Protein AF-0000000086493390 (afdb_homodimer)

Structure (mmCIF, N/CA/C/O backbone):
data_AF-0000000086493390-model_v1
#
loop_
_entity.id
_entity.type
_entity.pdbx_description
1 polymer 'N-acetyl-D-glucosamine kinase'
#
loop_
_atom_site.group_PDB
_atom_site.id
_atom_site.type_symbol
_atom_site.label_atom_id
_atom_site.label_alt_id
_atom_site.label_comp_id
_atom_site.label_asym_id
_atom_site.label_entity_id
_atom_site.label_seq_id
_atom_site.pdbx_PDB_ins_code
_atom_site.Cartn_x
_atom_site.Cartn_y
_atom_site.Cartn_z
_atom_site.occupancy
_atom_site.B_iso_or_equiv
_atom_site.auth_seq_id
_atom_site.auth_comp_id
_atom_site.auth_asym_id
_atom_site.auth_atom_id
_atom_site.pdbx_PDB_model_num
ATOM 1 N N . MET A 1 1 ? 7.367 -43.031 -35.406 1 41.72 1 MET A N 1
ATOM 2 C CA . MET A 1 1 ? 6.246 -42.188 -35.844 1 41.72 1 MET A CA 1
ATOM 3 C C . MET A 1 1 ? 6.574 -40.719 -35.656 1 41.72 1 MET A C 1
ATOM 5 O O . MET A 1 1 ? 7.285 -40.312 -34.75 1 41.72 1 MET A O 1
ATOM 9 N N . ALA A 1 2 ? 6.52 -39.906 -36.625 1 60.12 2 ALA A N 1
ATOM 10 C CA . ALA A 1 2 ? 7.023 -38.531 -36.719 1 60.12 2 ALA A CA 1
ATOM 11 C C . ALA A 1 2 ? 6.414 -37.625 -35.656 1 60.12 2 ALA A C 1
ATOM 13 O O . ALA A 1 2 ? 5.203 -37.688 -35.406 1 60.12 2 ALA A O 1
ATOM 14 N N . GLY A 1 3 ? 7.051 -37.188 -34.594 1 77.75 3 GLY A N 1
ATOM 15 C CA . GLY A 1 3 ? 6.531 -36.531 -33.406 1 77.75 3 GLY A CA 1
ATOM 16 C C . GLY A 1 3 ? 5.727 -35.281 -33.688 1 77.75 3 GLY A C 1
ATOM 17 O O . GLY A 1 3 ? 5.809 -34.75 -34.812 1 77.75 3 GLY A O 1
ATOM 18 N N . VAL A 1 4 ? 4.57 -35.156 -33.062 1 90.38 4 VAL A N 1
ATOM 19 C CA . VAL A 1 4 ? 3.734 -33.969 -33.219 1 90.38 4 VAL A CA 1
ATOM 20 C C . VAL A 1 4 ? 4.305 -32.812 -32.406 1 90.38 4 VAL A C 1
ATOM 22 O O . VAL A 1 4 ? 4.969 -33.031 -31.406 1 90.38 4 VAL A O 1
ATOM 25 N N . LEU A 1 5 ? 4.082 -31.594 -32.938 1 95.31 5 LEU A N 1
ATOM 26 C CA . LEU A 1 5 ? 4.551 -30.391 -32.25 1 95.31 5 LEU A CA 1
ATOM 27 C C . LEU A 1 5 ? 3.461 -29.828 -31.328 1 95.31 5 LEU A C 1
ATOM 29 O O . LEU A 1 5 ? 2.303 -29.719 -31.734 1 95.31 5 LEU A O 1
ATOM 33 N N . VAL A 1 6 ? 3.871 -29.594 -30.125 1 96.06 6 VAL A N 1
ATOM 34 C CA . VAL A 1 6 ? 2.98 -28.984 -29.141 1 96.06 6 VAL A CA 1
ATOM 35 C C . VAL A 1 6 ? 3.609 -27.703 -28.609 1 96.06 6 VAL A C 1
ATOM 37 O O . VAL A 1 6 ? 4.828 -27.641 -28.422 1 96.06 6 VAL A O 1
ATOM 40 N N . GLY A 1 7 ? 2.766 -26.688 -28.391 1 96.94 7 GLY A N 1
ATOM 41 C CA . GLY A 1 7 ? 3.281 -25.406 -27.938 1 96.94 7 GLY A CA 1
ATOM 42 C C . GLY A 1 7 ? 2.697 -24.969 -26.609 1 96.94 7 GLY A C 1
ATOM 43 O O . GLY A 1 7 ? 1.601 -25.391 -26.234 1 96.94 7 GLY A O 1
ATOM 44 N N . GLY A 1 8 ? 3.424 -24.172 -25.875 1 97.62 8 GLY A N 1
ATOM 45 C CA . GLY A 1 8 ? 2.996 -23.5 -24.656 1 97.62 8 GLY A CA 1
ATOM 46 C C . GLY A 1 8 ? 3.465 -22.062 -24.578 1 97.62 8 GLY A C 1
ATOM 47 O O . GLY A 1 8 ? 4.586 -21.734 -24.969 1 97.62 8 GLY A O 1
ATOM 48 N N . VAL A 1 9 ? 2.566 -21.203 -24.047 1 97.06 9 VAL A N 1
ATOM 49 C CA . VAL A 1 9 ? 2.889 -19.797 -23.891 1 97.06 9 VAL A CA 1
ATOM 50 C C . VAL A 1 9 ? 2.656 -19.375 -22.438 1 97.06 9 VAL A C 1
ATOM 52 O O . VAL A 1 9 ? 1.576 -19.594 -21.891 1 97.06 9 VAL A O 1
ATOM 55 N N . GLU A 1 10 ? 3.639 -18.859 -21.828 1 94.19 10 GLU A N 1
ATOM 56 C CA . GLU A 1 10 ? 3.484 -18.094 -20.594 1 94.19 10 GLU A CA 1
ATOM 57 C C . GLU A 1 10 ? 3.545 -16.594 -20.859 1 94.19 10 GLU A C 1
ATOM 59 O O . GLU A 1 10 ? 4.602 -16.062 -21.203 1 94.19 10 GLU A O 1
ATOM 64 N N . GLY A 1 11 ? 2.424 -15.953 -20.703 1 87.88 11 GLY A N 1
ATOM 65 C CA . GLY A 1 11 ? 2.324 -14.531 -20.984 1 87.88 11 GLY A CA 1
ATOM 66 C C . GLY A 1 11 ? 2.02 -13.695 -19.75 1 87.88 11 GLY A C 1
ATOM 67 O O . GLY A 1 11 ? 0.875 -13.641 -19.297 1 87.88 11 GLY A O 1
ATOM 68 N N . GLY A 1 12 ? 3.033 -13.086 -19.281 1 76.81 12 GLY A N 1
ATOM 69 C CA . GLY A 1 12 ? 2.859 -12.172 -18.156 1 76.81 12 GLY A CA 1
ATOM 70 C C . GLY A 1 12 ? 2.703 -10.727 -18.578 1 76.81 12 GLY A C 1
ATOM 71 O O . GLY A 1 12 ? 2.393 -10.445 -19.75 1 76.81 12 GLY A O 1
ATOM 72 N N . ALA A 1 13 ? 2.805 -9.758 -17.594 1 65.81 13 ALA A N 1
ATOM 73 C CA . ALA A 1 13 ? 2.668 -8.328 -17.859 1 65.81 13 ALA A CA 1
ATOM 74 C C . ALA A 1 13 ? 3.934 -7.77 -18.5 1 65.81 13 ALA A C 1
ATOM 76 O O . ALA A 1 13 ? 3.877 -6.789 -19.25 1 65.81 13 ALA A O 1
ATOM 77 N N . MET A 1 14 ? 4.992 -8.5 -18.281 1 69.31 14 MET A N 1
ATOM 78 C CA . MET A 1 14 ? 6.258 -7.902 -18.688 1 69.31 14 MET A CA 1
ATOM 79 C C . MET A 1 14 ? 6.953 -8.766 -19.75 1 69.31 14 MET A C 1
ATOM 81 O O . MET A 1 14 ? 7.812 -8.281 -20.484 1 69.31 14 MET A O 1
ATOM 85 N N . HIS A 1 15 ? 6.586 -10 -19.75 1 80.44 15 HIS A N 1
ATOM 86 C CA . HIS A 1 15 ? 7.27 -10.875 -20.703 1 80.44 15 HIS A CA 1
ATOM 87 C C . HIS A 1 15 ? 6.34 -11.961 -21.219 1 80.44 15 HIS A C 1
ATOM 89 O O . HIS A 1 15 ? 5.316 -12.258 -20.594 1 80.44 15 HIS A O 1
ATOM 95 N N . VAL A 1 16 ? 6.754 -12.484 -22.391 1 90.12 16 VAL A N 1
ATOM 96 C CA . VAL A 1 16 ? 6.117 -13.648 -22.984 1 90.12 16 VAL A CA 1
ATOM 97 C C . VAL A 1 16 ? 7.168 -14.719 -23.281 1 90.12 16 VAL A C 1
ATOM 99 O O . VAL A 1 16 ? 8.25 -14.414 -2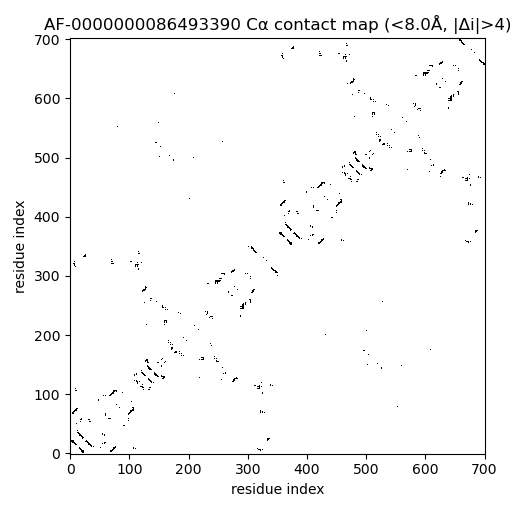3.781 1 90.12 16 VAL A O 1
ATOM 102 N N . GLU A 1 17 ? 6.898 -15.875 -22.797 1 94.25 17 GLU A N 1
ATOM 103 C CA . GLU A 1 17 ? 7.75 -17.031 -23.094 1 94.25 17 GLU A CA 1
ATOM 104 C C . GLU A 1 17 ? 6.988 -18.109 -23.859 1 94.25 17 GLU A C 1
ATOM 106 O O . GLU A 1 17 ? 5.871 -18.469 -23.484 1 94.25 17 GLU A O 1
ATOM 111 N N . VAL A 1 18 ? 7.609 -18.531 -24.969 1 96.56 18 VAL A N 1
ATOM 112 C CA . VAL A 1 18 ? 7.008 -19.578 -25.797 1 96.56 18 VAL A CA 1
ATOM 113 C C . VAL A 1 18 ? 7.93 -20.797 -25.844 1 96.56 18 VAL A C 1
ATOM 115 O O . VAL A 1 18 ? 9.148 -20.641 -25.953 1 96.56 18 VAL A O 1
ATOM 118 N N . VAL A 1 19 ? 7.281 -21.984 -25.734 1 97.06 19 VAL A N 1
ATOM 119 C CA . VAL A 1 19 ? 8.031 -23.219 -25.922 1 97.06 19 VAL A CA 1
ATOM 120 C C . VAL A 1 19 ? 7.379 -24.062 -27.016 1 97.06 19 VAL A C 1
ATOM 122 O O . VAL A 1 19 ? 6.16 -24 -27.203 1 97.06 19 VAL A O 1
ATOM 125 N N . VAL A 1 20 ? 8.195 -24.75 -27.766 1 96.62 20 VAL A N 1
ATOM 126 C CA . VAL A 1 20 ? 7.754 -25.766 -28.734 1 96.62 20 VAL A CA 1
ATOM 127 C C . VAL A 1 20 ? 8.367 -27.109 -28.375 1 96.62 20 VAL A C 1
ATOM 129 O O . VAL A 1 20 ? 9.586 -27.219 -28.203 1 96.62 20 VAL A O 1
ATOM 132 N N . CYS A 1 21 ? 7.488 -28.047 -28.188 1 95.19 21 CYS A N 1
ATOM 133 C CA . CYS A 1 21 ? 7.91 -29.391 -27.844 1 95.19 21 CYS A CA 1
ATOM 134 C C . CYS A 1 21 ? 7.562 -30.375 -28.953 1 95.19 21 CYS A C 1
ATOM 136 O O . CYS A 1 21 ? 6.566 -30.203 -29.656 1 95.19 21 CYS A O 1
ATOM 138 N N . ARG A 1 22 ? 8.469 -31.312 -29.094 1 92.75 22 ARG A N 1
ATOM 139 C CA . ARG A 1 22 ? 8.18 -32.469 -29.953 1 92.75 22 ARG A CA 1
ATOM 140 C C . ARG A 1 22 ? 7.734 -33.656 -29.141 1 92.75 22 ARG A C 1
ATOM 142 O O . ARG A 1 22 ? 8.43 -34.094 -28.219 1 92.75 22 ARG A O 1
ATOM 149 N N . ALA A 1 23 ? 6.488 -34.031 -29.5 1 86.31 23 ALA A N 1
ATOM 150 C CA . ALA A 1 23 ? 5.906 -35.125 -28.703 1 86.31 23 ALA A CA 1
ATOM 151 C C . ALA A 1 23 ? 5.789 -36.406 -29.531 1 86.31 23 ALA A C 1
ATOM 153 O O . ALA A 1 23 ? 5.301 -36.375 -30.656 1 86.31 23 ALA A O 1
ATOM 154 N N . SER A 1 24 ? 6.395 -37.438 -29 1 81.06 24 SER A N 1
ATOM 155 C CA . SER A 1 24 ? 6.168 -38.812 -29.453 1 81.06 24 SER A CA 1
ATOM 156 C C . SER A 1 24 ? 5.832 -39.719 -28.281 1 81.06 24 SER A C 1
ATOM 158 O O . SER A 1 24 ? 4.754 -39.625 -27.688 1 81.06 24 SER A O 1
ATOM 160 N N . ASP A 1 25 ? 6.777 -40.594 -27.969 1 76.44 25 ASP A N 1
ATOM 161 C CA . ASP A 1 25 ? 6.613 -41.344 -26.734 1 76.44 25 ASP A CA 1
ATOM 162 C C . ASP A 1 25 ? 6.934 -40.469 -25.516 1 76.44 25 ASP A C 1
ATOM 164 O O . ASP A 1 25 ? 6.305 -40.594 -24.469 1 76.44 25 ASP A O 1
ATOM 168 N N . GLY A 1 26 ? 7.73 -39.5 -25.812 1 83.69 26 GLY A N 1
ATOM 169 C CA . GLY A 1 26 ? 8.125 -38.5 -24.828 1 83.69 26 GLY A CA 1
ATOM 170 C C . GLY A 1 26 ? 8.133 -37.094 -25.375 1 83.69 26 GLY A C 1
ATOM 171 O O . GLY A 1 26 ? 8.039 -36.906 -26.578 1 83.69 26 GLY A O 1
ATOM 172 N N . CYS A 1 27 ? 8.039 -36.219 -24.406 1 86 27 CYS A N 1
ATOM 173 C CA . CYS A 1 27 ? 8.055 -34.812 -24.797 1 86 27 CYS A CA 1
ATOM 174 C C . CYS A 1 27 ? 9.453 -34.219 -24.688 1 86 27 CYS A C 1
ATOM 176 O O . CYS A 1 27 ? 10.102 -34.344 -23.641 1 86 27 CYS A O 1
ATOM 178 N N . ILE A 1 28 ? 9.906 -33.625 -25.797 1 85.31 28 ILE A N 1
ATOM 179 C CA . ILE A 1 28 ? 11.211 -32.969 -25.828 1 85.31 28 ILE A CA 1
ATOM 180 C C . ILE A 1 28 ? 11.039 -31.484 -26.156 1 85.31 28 ILE A C 1
ATOM 182 O O . ILE A 1 28 ? 10.406 -31.141 -27.156 1 85.31 28 ILE A O 1
ATOM 186 N N . LEU A 1 29 ? 11.531 -30.656 -25.234 1 90.38 29 LEU A N 1
ATOM 187 C CA . LEU A 1 29 ? 11.555 -29.234 -25.547 1 90.38 29 LEU A CA 1
ATOM 188 C C . LEU A 1 29 ? 12.531 -28.922 -26.672 1 90.38 29 LEU A C 1
ATOM 190 O O . LEU A 1 29 ? 13.734 -29.141 -26.531 1 90.38 29 LEU A O 1
ATOM 194 N N . VAL A 1 30 ? 12.062 -28.391 -27.734 1 90 30 VAL A N 1
ATOM 195 C CA . VAL A 1 30 ? 12.914 -28.25 -28.906 1 90 30 VAL A CA 1
ATOM 196 C C . VAL A 1 30 ? 13.219 -26.766 -29.141 1 90 30 VAL A C 1
ATOM 198 O O . VAL A 1 30 ? 14.18 -26.422 -29.828 1 90 30 VAL A O 1
ATOM 201 N N . HIS A 1 31 ? 12.32 -25.891 -28.609 1 91.5 31 HIS A N 1
ATOM 202 C CA . HIS A 1 31 ? 12.562 -24.469 -28.766 1 91.5 31 HIS A CA 1
ATOM 203 C C . HIS A 1 31 ? 11.969 -23.672 -27.609 1 91.5 31 HIS A C 1
ATOM 205 O O . HIS A 1 31 ? 10.914 -24.031 -27.078 1 91.5 31 HIS A O 1
ATOM 211 N N . ARG A 1 32 ? 12.688 -22.656 -27.234 1 93.69 32 ARG A N 1
ATOM 212 C CA . ARG A 1 32 ? 12.273 -21.719 -26.203 1 93.69 32 ARG A CA 1
ATOM 213 C C . ARG A 1 32 ? 12.648 -20.281 -26.594 1 93.69 32 ARG A C 1
ATOM 215 O O . ARG A 1 32 ? 13.773 -20.031 -27.031 1 93.69 32 ARG A O 1
ATOM 222 N N . GLN A 1 33 ? 11.656 -19.453 -26.438 1 93.19 33 GLN A N 1
ATOM 223 C CA . GLN A 1 33 ? 11.906 -18.047 -26.766 1 93.19 33 GLN A CA 1
ATOM 224 C C . GLN A 1 33 ? 11.172 -17.125 -25.797 1 93.19 33 GLN A C 1
ATOM 226 O O . GLN A 1 33 ? 10.062 -17.438 -25.344 1 93.19 33 GLN A O 1
ATOM 231 N N . ARG A 1 34 ? 11.844 -16.031 -25.422 1 90.19 34 ARG A N 1
ATOM 232 C CA . ARG A 1 34 ? 11.281 -15.031 -24.516 1 90.19 34 ARG A CA 1
ATOM 233 C C . ARG A 1 34 ? 11.375 -13.633 -25.109 1 90.19 34 ARG A C 1
ATOM 235 O O . ARG A 1 34 ? 12.352 -13.305 -25.781 1 90.19 34 ARG A O 1
ATOM 242 N N . ASP A 1 35 ? 10.297 -12.93 -24.938 1 87.75 35 ASP A N 1
ATOM 243 C CA . ASP A 1 35 ? 10.305 -11.531 -25.359 1 87.75 35 ASP A CA 1
ATOM 244 C C . ASP A 1 35 ? 9.766 -10.625 -24.25 1 87.75 35 ASP A C 1
ATOM 246 O O . ASP A 1 35 ? 9.023 -11.078 -23.375 1 87.75 35 ASP A O 1
ATOM 250 N N . VAL A 1 36 ? 10.242 -9.414 -24.297 1 80.69 36 VAL A N 1
ATOM 251 C CA . VAL A 1 36 ? 9.836 -8.438 -23.281 1 80.69 36 VAL A CA 1
ATOM 252 C C . VAL A 1 36 ? 8.648 -7.637 -23.797 1 80.69 36 VAL A C 1
ATOM 254 O O . VAL A 1 36 ? 8.609 -7.25 -24.969 1 80.69 36 VAL A O 1
ATOM 257 N N . LEU A 1 37 ? 7.66 -7.66 -22.953 1 72.19 37 LEU A N 1
ATOM 258 C CA . LEU A 1 37 ? 6.5 -6.832 -23.281 1 72.19 37 LEU A CA 1
ATOM 259 C C . LEU A 1 37 ? 6.664 -5.426 -22.719 1 72.19 37 LEU A C 1
ATOM 261 O O . LEU A 1 37 ? 6.973 -5.258 -21.531 1 72.19 37 LEU A O 1
ATOM 265 N N . ARG A 1 38 ? 6.953 -4.465 -23.484 1 55.47 38 ARG A N 1
ATOM 266 C CA . ARG A 1 38 ? 7.043 -3.08 -23.031 1 55.47 38 ARG A CA 1
ATOM 267 C C . ARG A 1 38 ? 5.66 -2.504 -22.75 1 55.47 38 ARG A C 1
ATOM 269 O O . ARG A 1 38 ? 4.75 -2.635 -23.578 1 55.47 38 ARG A O 1
ATOM 276 N N . ASN A 1 39 ? 5.328 -2.074 -21.469 1 50.81 39 ASN A N 1
ATOM 277 C CA . ASN A 1 39 ? 4.184 -1.304 -21 1 50.81 39 ASN A CA 1
ATOM 278 C C . ASN A 1 39 ? 2.887 -2.098 -21.109 1 50.81 39 ASN A C 1
ATOM 280 O O . ASN A 1 39 ? 1.88 -1.579 -21.594 1 50.81 39 ASN A O 1
ATOM 284 N N . SER A 1 40 ? 2.889 -3.465 -20.969 1 49.97 40 SER A N 1
ATOM 285 C CA . SER A 1 40 ? 1.722 -4.301 -21.234 1 49.97 40 SER A CA 1
ATOM 286 C C . SER A 1 40 ? 0.505 -3.811 -20.453 1 49.97 40 SER A C 1
ATOM 288 O O . SER A 1 40 ? -0.63 -3.955 -20.906 1 49.97 40 SER A O 1
ATOM 290 N N . LEU A 1 41 ? 0.748 -3.33 -19.266 1 51.19 41 LEU A N 1
ATOM 291 C CA . LEU A 1 41 ? -0.409 -2.881 -18.5 1 51.19 41 LEU A CA 1
ATOM 292 C C . LEU A 1 41 ? -1.046 -1.655 -19.141 1 51.19 41 LEU A C 1
ATOM 294 O O . LEU A 1 41 ? -2.193 -1.318 -18.844 1 51.19 41 LEU A O 1
ATOM 298 N N . GLU A 1 42 ? -0.303 -1.165 -20.109 1 55.59 42 GLU A N 1
ATOM 299 C CA . GLU A 1 42 ? -0.814 0.032 -20.766 1 55.59 42 GLU A CA 1
ATOM 300 C C . GLU A 1 42 ? -1.343 -0.292 -22.156 1 55.59 42 GLU A C 1
ATOM 302 O O . GLU A 1 42 ? -1.908 0.573 -22.828 1 55.59 42 GLU A O 1
ATOM 307 N N . VAL A 1 43 ? -1.295 -1.598 -22.406 1 63.78 43 VAL A N 1
ATOM 308 C CA . VAL A 1 43 ? -1.671 -1.876 -23.797 1 63.78 43 VAL A CA 1
ATOM 309 C C . VAL A 1 43 ? -3.025 -2.58 -23.828 1 63.78 43 VAL A C 1
ATOM 311 O O . VAL A 1 43 ? -3.432 -3.209 -22.844 1 63.78 43 VAL A O 1
ATOM 314 N N . SER A 1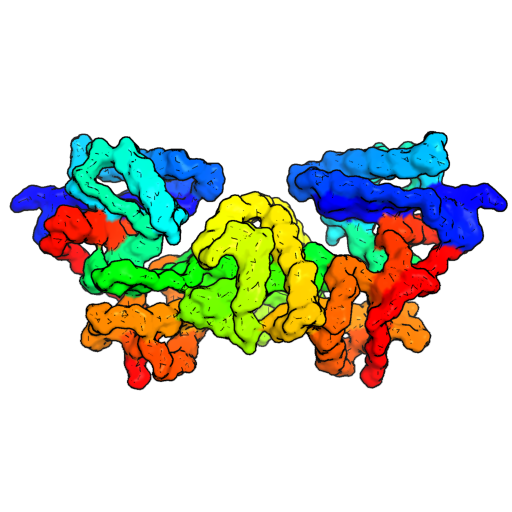 44 ? -3.742 -2.4 -24.922 1 71.25 44 SER A N 1
ATOM 315 C CA . SER A 1 44 ? -5.016 -3.086 -25.125 1 71.25 44 SER A CA 1
ATOM 316 C C . SER A 1 44 ? -4.82 -4.594 -25.219 1 71.25 44 SER A C 1
ATOM 318 O O . SER A 1 44 ? -3.719 -5.066 -25.516 1 71.25 44 SER A O 1
ATOM 320 N N . LEU A 1 45 ? -5.828 -5.344 -24.922 1 75 45 LEU A N 1
ATOM 321 C CA . LEU A 1 45 ? -5.793 -6.797 -25.047 1 75 45 LEU A CA 1
ATOM 322 C C . LEU A 1 45 ? -5.395 -7.203 -26.469 1 75 45 LEU A C 1
ATOM 324 O O . LEU A 1 45 ? -4.617 -8.141 -26.656 1 75 45 LEU A O 1
ATOM 328 N N . GLU A 1 46 ? -5.918 -6.402 -27.406 1 77.31 46 GLU A N 1
ATOM 329 C CA . GLU A 1 46 ? -5.629 -6.688 -28.797 1 77.31 46 GLU A CA 1
ATOM 330 C C . GLU A 1 46 ? -4.137 -6.547 -29.094 1 77.31 46 GLU A C 1
ATOM 332 O O . GLU A 1 46 ? -3.549 -7.402 -29.766 1 77.31 46 GLU A O 1
ATOM 337 N N . GLU A 1 47 ? -3.629 -5.531 -28.641 1 81.25 47 GLU A N 1
ATOM 338 C CA . GLU A 1 47 ? -2.201 -5.305 -28.844 1 81.25 47 GLU A CA 1
ATOM 339 C C . GLU A 1 47 ? -1.366 -6.363 -28.141 1 81.25 47 GLU A C 1
ATOM 341 O O . GLU A 1 47 ? -0.369 -6.844 -28.672 1 81.25 47 GLU A O 1
ATOM 346 N N . TYR A 1 48 ? -1.789 -6.656 -26.984 1 82.31 48 TYR A N 1
ATOM 347 C CA . TYR A 1 48 ? -1.11 -7.684 -26.203 1 82.31 48 TYR A CA 1
ATOM 348 C C . TYR A 1 48 ? -1.117 -9.023 -26.922 1 82.31 48 TYR A C 1
ATOM 350 O O . TYR A 1 48 ? -0.071 -9.656 -27.094 1 82.31 48 TYR A O 1
ATOM 358 N N . LEU A 1 49 ? -2.186 -9.375 -27.469 1 84.12 49 LEU A N 1
ATOM 359 C CA . LEU A 1 49 ? -2.332 -10.664 -28.141 1 84.12 49 LEU A CA 1
ATOM 360 C C . LEU A 1 49 ? -1.622 -10.672 -29.484 1 84.12 49 LEU A C 1
ATOM 362 O O . LEU A 1 49 ? -1.146 -11.711 -29.938 1 84.12 49 LEU A O 1
ATOM 366 N N . GLY A 1 50 ? -1.65 -9.516 -30.094 1 86.19 50 GLY A N 1
ATOM 367 C CA . GLY A 1 50 ? -0.853 -9.406 -31.297 1 86.19 50 GLY A CA 1
ATOM 368 C C . GLY A 1 50 ? 0.616 -9.711 -31.078 1 86.19 50 GLY A C 1
ATOM 369 O O . GLY A 1 50 ? 1.24 -10.406 -31.891 1 86.19 50 GLY A O 1
ATOM 370 N N . HIS A 1 51 ? 1.085 -9.242 -30.031 1 88 51 HIS A N 1
ATOM 371 C CA . HIS A 1 51 ? 2.475 -9.508 -29.672 1 88 51 HIS A CA 1
ATOM 372 C C . HIS A 1 51 ? 2.697 -10.984 -29.375 1 88 51 HIS A C 1
ATOM 374 O O . HIS A 1 51 ? 3.684 -11.57 -29.812 1 88 51 HIS A O 1
ATOM 380 N N . VAL A 1 52 ? 1.84 -11.547 -28.625 1 89.44 52 VAL A N 1
ATOM 381 C CA . VAL A 1 52 ? 1.931 -12.961 -28.266 1 89.44 52 VAL A CA 1
ATOM 382 C C . VAL A 1 52 ? 1.943 -13.805 -29.547 1 89.44 52 VAL A C 1
ATOM 384 O O . VAL A 1 52 ? 2.775 -14.711 -29.688 1 89.44 52 VAL A O 1
ATOM 387 N N . ALA A 1 53 ? 1.096 -13.469 -30.453 1 90.69 53 ALA A N 1
ATOM 388 C CA . ALA A 1 53 ? 0.989 -14.219 -31.703 1 90.69 53 ALA A CA 1
ATOM 389 C C . ALA A 1 53 ? 2.287 -14.133 -32.5 1 90.69 53 ALA A C 1
ATOM 391 O O . ALA A 1 53 ? 2.719 -15.125 -33.094 1 90.69 53 ALA A O 1
ATOM 392 N N . ALA A 1 54 ? 2.803 -13 -32.469 1 92.56 54 ALA A N 1
ATOM 393 C CA . ALA A 1 54 ? 4.051 -12.797 -33.219 1 92.56 54 ALA A CA 1
ATOM 394 C C . ALA A 1 54 ? 5.168 -13.664 -32.625 1 92.56 54 ALA A C 1
ATOM 396 O O . ALA A 1 54 ? 5.965 -14.242 -33.375 1 92.56 54 ALA A O 1
ATOM 397 N N . VAL A 1 55 ? 5.242 -13.75 -31.359 1 94.31 55 VAL A N 1
ATOM 398 C CA . VAL A 1 55 ? 6.281 -14.539 -30.703 1 94.31 55 VAL A CA 1
ATOM 399 C C . VAL A 1 55 ? 6.047 -16.031 -30.953 1 94.31 55 VAL A C 1
ATOM 401 O O . VAL A 1 55 ? 6.992 -16.781 -31.188 1 94.31 55 VAL A O 1
ATOM 404 N N . VAL A 1 56 ? 4.82 -16.438 -30.953 1 95.44 56 VAL A N 1
ATOM 405 C CA . VAL A 1 56 ? 4.48 -17.844 -31.219 1 95.44 56 VAL A CA 1
ATOM 406 C C . VAL A 1 56 ? 4.879 -18.203 -32.656 1 95.44 56 VAL A C 1
ATOM 408 O O . VAL A 1 56 ? 5.496 -19.234 -32.875 1 95.44 56 VAL A O 1
ATOM 411 N N . GLU A 1 57 ? 4.531 -17.328 -33.531 1 95 57 GLU A N 1
ATOM 412 C CA . GLU A 1 57 ? 4.855 -17.562 -34.906 1 95 57 GLU A CA 1
ATOM 413 C C . GLU A 1 57 ? 6.363 -17.672 -35.125 1 95 57 GLU A C 1
ATOM 415 O O . GLU A 1 57 ? 6.836 -18.562 -35.844 1 95 57 GLU A O 1
ATOM 420 N N . SER A 1 58 ? 7.02 -16.766 -34.531 1 95.75 58 SER A N 1
ATOM 421 C CA . SER A 1 58 ? 8.477 -16.781 -34.625 1 95.75 58 SER A CA 1
ATOM 422 C C . SER A 1 58 ? 9.039 -18.094 -34.062 1 95.75 58 SER A C 1
ATOM 424 O O . SER A 1 58 ? 9.945 -18.688 -34.656 1 95.75 58 SER A O 1
ATOM 426 N N . ALA A 1 59 ? 8.547 -18.578 -32.969 1 95.88 59 ALA A N 1
ATOM 427 C CA . ALA A 1 59 ? 9.023 -19.797 -32.312 1 95.88 59 ALA A CA 1
ATOM 428 C C . ALA A 1 59 ? 8.75 -21.016 -33.156 1 95.88 59 ALA A C 1
ATOM 430 O O . ALA A 1 59 ? 9.609 -21.891 -33.312 1 95.88 59 ALA A O 1
ATOM 431 N N . VAL A 1 60 ? 7.594 -21.094 -33.75 1 95 60 VAL A N 1
ATOM 432 C CA . VAL A 1 60 ? 7.207 -22.234 -34.562 1 95 60 VAL A CA 1
ATOM 433 C C . VAL A 1 60 ? 8.055 -22.281 -35.844 1 95 60 VAL A C 1
ATOM 435 O O . VAL A 1 60 ? 8.562 -23.344 -36.219 1 95 60 VAL A O 1
ATOM 438 N N . ASN A 1 61 ? 8.219 -21.094 -36.406 1 94.75 61 ASN A N 1
ATOM 439 C CA . ASN A 1 61 ? 9 -21.016 -37.625 1 94.75 61 ASN A CA 1
ATOM 440 C C . ASN A 1 61 ? 10.469 -21.375 -37.375 1 94.75 61 ASN A C 1
ATOM 442 O O . ASN A 1 61 ? 11.141 -21.875 -38.281 1 94.75 61 ASN A O 1
ATOM 446 N N . ALA A 1 62 ? 10.938 -21.094 -36.219 1 95.12 62 ALA A N 1
ATOM 447 C CA . ALA A 1 62 ? 12.312 -21.422 -35.875 1 95.12 62 ALA A CA 1
ATOM 448 C C . ALA A 1 62 ? 12.523 -22.938 -35.844 1 95.12 62 ALA A C 1
ATOM 450 O O . ALA A 1 62 ? 13.617 -23.422 -36.125 1 95.12 62 ALA A O 1
ATOM 451 N N . VAL A 1 63 ? 11.547 -23.688 -35.5 1 93.88 63 VAL A N 1
ATOM 452 C CA . VAL A 1 63 ? 11.609 -25.141 -35.438 1 93.88 63 VAL A CA 1
ATOM 453 C C . VAL A 1 63 ? 11.414 -25.719 -36.844 1 93.88 63 VAL A C 1
ATOM 455 O O . VAL A 1 63 ? 12.203 -26.547 -37.312 1 93.88 63 VAL A O 1
ATOM 458 N N . LYS A 1 64 ? 10.375 -25.203 -37.5 1 92.38 64 LYS A N 1
ATOM 459 C CA . LYS A 1 64 ? 10.055 -25.609 -38.875 1 92.38 64 LYS A CA 1
ATOM 460 C C . LYS A 1 64 ? 9.172 -24.578 -39.562 1 92.38 64 LYS A C 1
ATOM 462 O O . LYS A 1 64 ? 8 -24.406 -39.219 1 92.38 64 LYS A O 1
ATOM 467 N N . PRO A 1 65 ? 9.711 -23.922 -40.562 1 92.38 65 PRO A N 1
ATOM 468 C CA . PRO A 1 65 ? 8.922 -22.906 -41.25 1 92.38 65 PRO A CA 1
ATOM 469 C C . PRO A 1 65 ? 7.617 -23.453 -41.812 1 92.38 65 PRO A C 1
ATOM 471 O O . PRO A 1 65 ? 7.613 -24.5 -42.469 1 92.38 65 PRO A O 1
ATOM 474 N N . GLY A 1 66 ? 6.574 -22.812 -41.531 1 90.56 66 GLY A N 1
ATOM 475 C CA . GLY A 1 66 ? 5.273 -23.188 -42.062 1 90.56 66 GLY A CA 1
ATOM 476 C C . GLY A 1 66 ? 4.609 -24.312 -41.281 1 90.56 66 GLY A C 1
ATOM 477 O O . GLY A 1 66 ? 3.549 -24.797 -41.688 1 90.56 66 GLY A O 1
ATOM 478 N N . ALA A 1 67 ? 5.188 -24.734 -40.219 1 91.88 67 ALA A N 1
ATOM 479 C CA . ALA A 1 67 ? 4.621 -25.812 -39.438 1 91.88 67 ALA A CA 1
ATOM 480 C C . ALA A 1 67 ? 3.396 -25.344 -38.656 1 91.88 67 ALA A C 1
ATOM 482 O O . ALA A 1 67 ? 3.195 -24.141 -38.469 1 91.88 67 ALA A O 1
ATOM 483 N N . ARG A 1 68 ? 2.57 -26.375 -38.281 1 94.19 68 ARG A N 1
ATOM 484 C CA . ARG A 1 68 ? 1.41 -26.141 -37.406 1 94.19 68 ARG A CA 1
ATOM 485 C C . ARG A 1 68 ? 1.495 -26.969 -36.125 1 94.19 68 ARG A C 1
ATOM 487 O O . ARG A 1 68 ? 1.903 -28.141 -36.156 1 94.19 68 ARG A O 1
ATOM 494 N N . LEU A 1 69 ? 1.134 -26.391 -35.094 1 96.69 69 LEU A N 1
ATOM 495 C CA . LEU A 1 69 ? 1.102 -27.094 -33.812 1 96.69 69 LEU A CA 1
ATOM 496 C C . LEU A 1 69 ? -0.156 -27.953 -33.688 1 96.69 69 LEU A C 1
ATOM 498 O O . LEU A 1 69 ? -1.238 -27.531 -34.125 1 96.69 69 LEU A O 1
ATOM 502 N N . ALA A 1 70 ? 0.021 -29.109 -33.188 1 95.88 70 ALA A N 1
ATOM 503 C CA . ALA A 1 70 ? -1.153 -29.922 -32.875 1 95.88 70 ALA A CA 1
ATOM 504 C C . ALA A 1 70 ? -2.049 -29.25 -31.844 1 95.88 70 ALA A C 1
ATOM 506 O O . ALA A 1 70 ? -3.275 -29.312 -31.953 1 95.88 70 ALA A O 1
ATOM 507 N N . CYS A 1 71 ? -1.442 -28.672 -30.859 1 96.44 71 CYS A N 1
ATOM 508 C CA . CYS A 1 71 ? -2.164 -27.891 -29.859 1 96.44 71 CYS A CA 1
ATOM 509 C C . CYS A 1 71 ? -1.269 -26.812 -29.25 1 96.44 71 CYS A C 1
ATOM 511 O O . CYS A 1 71 ? -0.042 -26.938 -29.281 1 96.44 71 CYS A O 1
ATOM 513 N N . LEU A 1 72 ? -1.872 -25.781 -28.75 1 97.56 72 LEU A N 1
ATOM 514 C CA . LEU A 1 72 ? -1.213 -24.641 -28.125 1 97.56 72 LEU A CA 1
ATOM 515 C C . LEU A 1 72 ? -1.927 -24.234 -26.844 1 97.56 72 LEU A C 1
ATOM 517 O O . LEU A 1 72 ? -3.129 -23.969 -26.844 1 97.56 72 LEU A O 1
ATOM 521 N N . GLY A 1 73 ? -1.186 -24.328 -25.766 1 97.19 73 GLY A N 1
ATOM 522 C CA . GLY A 1 73 ? -1.7 -23.797 -24.5 1 97.19 73 GLY A CA 1
ATOM 523 C C . GLY A 1 73 ? -1.166 -22.422 -24.172 1 97.19 73 GLY A C 1
ATOM 524 O O . GLY A 1 73 ? 0.032 -22.156 -24.312 1 97.19 73 GLY A O 1
ATOM 525 N N . LEU A 1 74 ? -2.076 -21.516 -23.781 1 96.62 74 LEU A N 1
ATOM 526 C CA . LEU A 1 74 ? -1.685 -20.172 -23.391 1 96.62 74 LEU A CA 1
ATOM 527 C C . LEU A 1 74 ? -2.072 -19.891 -21.938 1 96.62 74 LEU A C 1
ATOM 529 O O . LEU A 1 74 ? -3.25 -19.984 -21.578 1 96.62 74 LEU A O 1
ATOM 533 N N . ALA A 1 75 ? -1.076 -19.672 -21.125 1 94.44 75 ALA A N 1
ATOM 534 C CA . ALA A 1 75 ? -1.285 -19.172 -19.766 1 94.44 75 ALA A CA 1
ATOM 535 C C . ALA A 1 75 ? -1.002 -17.672 -19.703 1 94.44 75 ALA A C 1
ATOM 537 O O . ALA A 1 75 ? 0.158 -17.25 -19.703 1 94.44 75 ALA A O 1
ATOM 538 N N . LEU A 1 76 ? -2.025 -16.875 -19.516 1 88.56 76 LEU A N 1
ATOM 539 C CA . LEU A 1 76 ? -1.883 -15.438 -19.719 1 88.56 76 LEU A CA 1
ATOM 540 C C . LEU A 1 76 ? -2.324 -14.68 -18.469 1 88.56 76 LEU A C 1
ATOM 542 O O . LEU A 1 76 ? -3.297 -15.055 -17.812 1 88.56 76 LEU A O 1
ATOM 546 N N . SER A 1 77 ? -1.578 -13.633 -18.188 1 79.12 77 SER A N 1
ATOM 547 C CA . SER A 1 77 ? -1.99 -12.711 -17.141 1 79.12 77 SER A CA 1
ATOM 548 C C . SER A 1 77 ? -3.314 -12.039 -17.484 1 79.12 77 SER A C 1
ATOM 550 O O . SER A 1 77 ? -3.584 -11.742 -18.641 1 79.12 77 SER A O 1
ATOM 552 N N . GLY A 1 78 ? -4.148 -11.812 -16.5 1 72.69 78 GLY A N 1
ATOM 553 C CA . GLY A 1 78 ? -5.387 -11.07 -16.703 1 72.69 78 GLY A CA 1
ATOM 554 C C . GLY A 1 78 ? -6.574 -11.969 -17 1 72.69 78 GLY A C 1
ATOM 555 O O . GLY A 1 78 ? -7.715 -11.5 -17.031 1 72.69 78 GLY A O 1
ATOM 556 N N . VAL A 1 79 ? -6.301 -13.203 -17.281 1 80.75 79 VAL A N 1
ATOM 557 C CA . VAL A 1 79 ? -7.371 -14.164 -17.516 1 80.75 79 VAL A CA 1
ATOM 558 C C . VAL A 1 79 ? -7.848 -14.75 -16.188 1 80.75 79 VAL A C 1
ATOM 560 O O . VAL A 1 79 ? -7.473 -15.867 -15.828 1 80.75 79 VAL A O 1
ATOM 563 N N . ASP A 1 80 ? -8.75 -14.016 -15.461 1 73.5 80 ASP A N 1
ATOM 564 C CA . ASP A 1 80 ? -9.031 -14.359 -14.07 1 73.5 80 ASP A CA 1
ATOM 565 C C . ASP A 1 80 ? -10.523 -14.602 -13.859 1 73.5 80 ASP A C 1
ATOM 567 O O . ASP A 1 80 ? -10.961 -14.922 -12.75 1 73.5 80 ASP A O 1
ATOM 571 N N . CYS A 1 81 ? -11.312 -14.391 -14.891 1 74.75 81 CYS A N 1
ATOM 572 C CA . CYS A 1 81 ? -12.75 -14.648 -14.805 1 74.75 81 CYS A CA 1
ATOM 573 C C . CYS A 1 81 ? -13.273 -15.227 -16.109 1 74.75 81 CYS A C 1
ATOM 575 O O . CYS A 1 81 ? -12.617 -15.141 -17.141 1 74.75 81 CYS A O 1
ATOM 577 N N . PRO A 1 82 ? -14.422 -15.789 -16 1 79.94 82 PRO A N 1
ATOM 578 C CA . PRO A 1 82 ? -14.961 -16.484 -17.172 1 79.94 82 PRO A CA 1
ATOM 579 C C . PRO A 1 82 ? -15.125 -15.555 -18.391 1 79.94 82 PRO A C 1
ATOM 581 O O . PRO A 1 82 ? -14.812 -15.953 -19.516 1 79.94 82 PRO A O 1
ATOM 584 N N . ASP A 1 83 ? -15.539 -14.344 -18.125 1 80.75 83 ASP A N 1
ATOM 585 C CA . ASP A 1 83 ? -15.758 -13.414 -19.234 1 80.75 83 ASP A CA 1
ATOM 586 C C . ASP A 1 83 ? -14.445 -13.055 -19.922 1 80.75 83 ASP A C 1
ATOM 588 O O . ASP A 1 83 ? -14.367 -13.023 -21.141 1 80.75 83 ASP A O 1
ATOM 592 N N . ARG A 1 84 ? -13.461 -12.852 -19.172 1 79.69 84 ARG A N 1
ATOM 593 C CA . ARG A 1 84 ? -12.156 -12.508 -19.719 1 79.69 84 ARG A CA 1
ATOM 594 C C . ARG A 1 84 ? -11.523 -13.703 -20.422 1 79.69 84 ARG A C 1
ATOM 596 O O . ARG A 1 84 ? -10.828 -13.547 -21.438 1 79.69 84 ARG A O 1
ATOM 603 N N . LYS A 1 85 ? -11.75 -14.852 -19.859 1 86.94 85 LYS A N 1
ATOM 604 C CA . LYS A 1 85 ? -11.258 -16.062 -20.5 1 86.94 85 LYS A CA 1
ATOM 605 C C . LYS A 1 85 ? -11.898 -16.266 -21.875 1 86.94 85 LYS A C 1
ATOM 607 O O . LYS A 1 85 ? -11.203 -16.547 -22.844 1 86.94 85 LYS A O 1
ATOM 612 N N . ALA A 1 86 ? -13.188 -16.062 -21.891 1 89.44 86 ALA A N 1
ATOM 613 C CA . ALA A 1 86 ? -13.898 -16.219 -23.156 1 89.44 86 ALA A CA 1
ATOM 614 C C . ALA A 1 86 ? -13.391 -15.234 -24.188 1 89.44 86 ALA A C 1
ATOM 616 O O . ALA A 1 86 ? -13.188 -15.586 -25.359 1 89.44 86 ALA A O 1
ATOM 617 N N . ALA A 1 87 ? -13.211 -14.07 -23.719 1 87.31 87 ALA A N 1
ATOM 618 C CA . ALA A 1 87 ? -12.711 -13.031 -24.625 1 87.31 87 ALA A CA 1
ATOM 619 C C . ALA A 1 87 ? -11.305 -13.367 -25.109 1 87.31 87 ALA A C 1
ATOM 621 O O . ALA A 1 87 ? -10.992 -13.18 -26.297 1 87.31 87 ALA A O 1
ATOM 622 N N . ALA A 1 88 ? -10.5 -13.836 -24.234 1 89 88 ALA A N 1
ATOM 623 C CA . ALA A 1 88 ? -9.125 -14.195 -24.578 1 89 88 ALA A CA 1
ATOM 624 C C . ALA A 1 88 ? -9.102 -15.367 -25.562 1 89 88 ALA A C 1
ATOM 626 O O . ALA A 1 88 ? -8.32 -15.367 -26.516 1 89 88 ALA A O 1
ATOM 627 N N . VAL A 1 89 ? -9.93 -16.312 -25.344 1 92.88 89 VAL A N 1
ATOM 628 C CA . VAL A 1 89 ? -10.008 -17.484 -26.234 1 92.88 89 VAL A CA 1
ATOM 629 C C . VAL A 1 89 ? -10.406 -17.031 -27.641 1 92.88 89 VAL A C 1
ATOM 631 O O . VAL A 1 89 ? -9.781 -17.453 -28.625 1 92.88 89 VAL A O 1
ATOM 634 N N . ALA A 1 90 ? -11.43 -16.203 -27.688 1 92.94 90 ALA A N 1
ATOM 635 C CA . ALA A 1 90 ? -11.898 -15.734 -28.984 1 92.94 90 ALA A CA 1
ATOM 636 C C . ALA A 1 90 ? -10.805 -14.953 -29.719 1 92.94 90 ALA A C 1
ATOM 638 O O . ALA A 1 90 ? -10.57 -15.172 -30.906 1 92.94 90 ALA A O 1
ATOM 639 N N . ALA A 1 91 ? -10.148 -14.141 -29 1 90.94 91 ALA A N 1
ATOM 640 C CA . ALA A 1 91 ? -9.094 -13.312 -29.578 1 90.94 91 ALA A CA 1
ATOM 641 C C . ALA A 1 91 ? -7.914 -14.172 -30.031 1 90.94 91 ALA A C 1
ATOM 643 O O . ALA A 1 91 ? -7.344 -13.938 -31.094 1 90.94 91 ALA A O 1
ATOM 644 N N . CYS A 1 92 ? -7.547 -15.133 -29.234 1 93.12 92 CYS A N 1
ATOM 645 C CA . CYS A 1 92 ? -6.434 -16.016 -29.562 1 93.12 92 CYS A CA 1
ATOM 646 C C . CYS A 1 92 ? -6.758 -16.875 -30.781 1 93.12 92 CYS A C 1
ATOM 648 O O . CYS A 1 92 ? -5.898 -17.094 -31.641 1 93.12 92 CYS A O 1
ATOM 650 N N . ARG A 1 93 ? -7.938 -17.297 -30.828 1 93.25 93 ARG A N 1
ATOM 651 C CA . ARG A 1 93 ? -8.352 -18.109 -31.969 1 93.25 93 ARG A CA 1
ATOM 652 C C . ARG A 1 93 ? -8.25 -17.312 -33.281 1 93.25 93 ARG A C 1
ATOM 654 O O . ARG A 1 93 ? -7.781 -17.828 -34.281 1 93.25 93 ARG A O 1
ATOM 661 N N . GLU A 1 94 ? -8.719 -16.156 -33.188 1 92.19 94 GLU A N 1
ATOM 662 C CA . GLU A 1 94 ? -8.68 -15.297 -34.375 1 92.19 94 GLU A CA 1
ATOM 663 C C . GLU A 1 94 ? -7.25 -15.078 -34.844 1 92.19 94 GLU A C 1
ATOM 665 O O . GLU A 1 94 ? -6.977 -15.094 -36.062 1 92.19 94 GLU A O 1
ATOM 670 N N . ARG A 1 95 ? -6.34 -14.984 -34 1 91.75 95 ARG A N 1
ATOM 671 C CA . ARG A 1 95 ? -4.984 -14.57 -34.344 1 91.75 95 ARG A CA 1
ATOM 672 C C . ARG A 1 95 ? -4.078 -15.773 -34.562 1 91.75 95 ARG A C 1
ATOM 674 O O . ARG A 1 95 ? -3.123 -15.695 -35.344 1 91.75 95 ARG A O 1
ATOM 681 N N . LEU A 1 96 ? -4.406 -16.875 -33.906 1 94.12 96 LEU A N 1
ATOM 682 C CA . LEU A 1 96 ? -3.438 -17.953 -33.844 1 94.12 96 LEU A CA 1
ATOM 683 C C . LEU A 1 96 ? -3.963 -19.172 -34.594 1 94.12 96 LEU A C 1
ATOM 685 O O . LEU A 1 96 ? -3.289 -20.203 -34.656 1 94.12 96 LEU A O 1
ATOM 689 N N . ASP A 1 97 ? -5.078 -19.047 -35.219 1 91.94 97 ASP A N 1
ATOM 690 C CA . ASP A 1 97 ? -5.738 -20.156 -35.906 1 91.94 97 ASP A CA 1
ATOM 691 C C . ASP A 1 97 ? -4.828 -20.797 -36.938 1 91.94 97 ASP A C 1
ATOM 693 O O . ASP A 1 97 ? -4.852 -22.016 -37.156 1 91.94 97 ASP A O 1
ATOM 697 N N . ARG A 1 98 ? -4.086 -20.031 -37.594 1 92 98 ARG A N 1
ATOM 698 C CA . ARG A 1 98 ? -3.236 -20.531 -38.656 1 92 98 ARG A CA 1
ATOM 699 C C . ARG A 1 98 ? -2.047 -21.312 -38.094 1 92 98 ARG A C 1
ATOM 701 O O . ARG A 1 98 ? -1.405 -22.078 -38.812 1 92 98 ARG A O 1
ATOM 708 N N . LEU A 1 99 ? -1.789 -21.188 -36.812 1 94.62 99 LEU A N 1
ATOM 709 C CA . LEU A 1 99 ? -0.556 -21.719 -36.25 1 94.62 99 LEU A CA 1
ATOM 710 C C . LEU A 1 99 ? -0.826 -22.984 -35.438 1 94.62 99 LEU A C 1
ATOM 712 O O . LEU A 1 99 ? 0.105 -23.719 -35.094 1 94.62 99 LEU A O 1
ATOM 716 N N . THR A 1 100 ? -2.094 -23.312 -35.156 1 96.38 100 THR A N 1
ATOM 717 C CA . THR A 1 100 ? -2.385 -24.453 -34.312 1 96.38 100 THR A CA 1
ATOM 718 C C . THR A 1 100 ? -3.746 -25.047 -34.656 1 96.38 100 THR A C 1
ATOM 720 O O . THR A 1 100 ? -4.648 -24.344 -35.094 1 96.38 100 THR A O 1
ATOM 723 N N . ASP A 1 101 ? -3.865 -26.359 -34.406 1 95.69 101 ASP A N 1
ATOM 724 C CA . ASP A 1 101 ? -5.117 -27.062 -34.688 1 95.69 101 ASP A CA 1
ATOM 725 C C . ASP A 1 101 ? -6.078 -26.922 -33.5 1 95.69 101 ASP A C 1
ATOM 727 O O . ASP A 1 101 ? -7.293 -27.031 -33.656 1 95.69 101 ASP A O 1
ATOM 731 N N . TRP A 1 102 ? -5.539 -26.75 -32.375 1 96.06 102 TRP A N 1
ATOM 732 C CA . TRP A 1 102 ? -6.293 -26.672 -31.125 1 96.06 102 TRP A CA 1
ATOM 733 C C . TRP A 1 102 ? -5.602 -25.766 -30.109 1 96.06 102 TRP A C 1
ATOM 735 O O . TRP A 1 102 ? -4.371 -25.703 -30.062 1 96.06 102 TRP A O 1
ATOM 745 N N . LEU A 1 103 ? -6.418 -24.969 -29.391 1 96.94 103 LEU A N 1
ATOM 746 C CA . LEU A 1 103 ? -5.754 -24.125 -28.391 1 96.94 103 LEU A CA 1
ATOM 747 C C . LEU A 1 103 ? -6.625 -23.953 -27.156 1 96.94 103 LEU A C 1
ATOM 749 O O . LEU A 1 103 ? -7.844 -24.125 -27.219 1 96.94 103 LEU A O 1
ATOM 753 N N . CYS A 1 104 ? -6.059 -23.719 -26.062 1 95.31 104 CYS A N 1
ATOM 754 C CA . CYS A 1 104 ? -6.73 -23.328 -24.828 1 95.31 104 CYS A CA 1
ATOM 755 C C . CYS A 1 104 ? -6.027 -22.156 -24.172 1 95.31 104 CYS A C 1
ATOM 757 O O . CYS A 1 104 ? -4.852 -21.891 -24.438 1 95.31 104 CYS A O 1
ATOM 759 N N . VAL A 1 105 ? -6.82 -21.391 -23.469 1 94.88 105 VAL A N 1
ATOM 760 C CA . VAL A 1 105 ? -6.316 -20.234 -22.75 1 94.88 105 VAL A CA 1
ATOM 761 C C . VAL A 1 105 ? -6.707 -20.328 -21.266 1 94.88 105 VAL A C 1
ATOM 763 O O . VAL A 1 105 ? -7.863 -20.594 -20.938 1 94.88 105 VAL A O 1
ATOM 766 N N . ASP A 1 106 ? -5.711 -20.203 -20.438 1 92.44 106 ASP A N 1
ATOM 767 C CA . ASP A 1 106 ? -5.961 -20.219 -19 1 92.44 106 ASP A CA 1
ATOM 768 C C . ASP A 1 106 ? -5.199 -19.094 -18.297 1 92.44 106 ASP A C 1
ATOM 770 O O . ASP A 1 106 ? -4.496 -18.328 -18.953 1 92.44 106 ASP A O 1
ATOM 774 N N . ASN A 1 107 ? -5.406 -19.016 -17 1 88.38 107 ASN A N 1
ATOM 775 C CA . ASN A 1 107 ? -4.699 -18.062 -16.156 1 88.38 107 ASN A CA 1
ATOM 776 C C . ASN A 1 107 ? -3.203 -18.359 -16.109 1 88.38 107 ASN A C 1
ATOM 778 O O . ASN A 1 107 ? -2.795 -19.516 -16.172 1 88.38 107 ASN A O 1
ATOM 782 N N . ASP A 1 108 ? -2.473 -17.312 -15.906 1 86.31 108 ASP A N 1
ATOM 783 C CA . ASP A 1 108 ? -1.02 -17.438 -15.945 1 86.31 108 ASP A CA 1
ATOM 784 C C . ASP A 1 108 ? -0.517 -18.359 -14.844 1 86.31 108 ASP A C 1
ATOM 786 O O . ASP A 1 108 ? 0.586 -18.906 -14.938 1 86.31 108 ASP A O 1
ATOM 790 N N . THR A 1 109 ? -1.345 -18.641 -13.859 1 90.38 109 THR A N 1
ATOM 791 C CA . THR A 1 109 ? -0.928 -19.516 -12.766 1 90.38 109 THR A CA 1
ATOM 792 C C . THR A 1 109 ? -0.956 -20.969 -13.188 1 90.38 109 THR A C 1
ATOM 794 O O . THR A 1 109 ? -0.311 -21.812 -12.57 1 90.38 109 THR A O 1
ATOM 797 N N . TYR A 1 110 ? -1.659 -21.281 -14.242 1 92.56 110 TYR A N 1
ATOM 798 C CA . TYR A 1 110 ? -1.788 -22.672 -14.695 1 92.56 110 TYR A CA 1
ATOM 799 C C . TYR A 1 110 ? -0.444 -23.219 -15.156 1 92.56 110 TYR A C 1
ATOM 801 O O . TYR A 1 110 ? -0.122 -24.375 -14.906 1 92.56 110 TYR A O 1
ATOM 809 N N . GLY A 1 111 ? 0.285 -22.375 -15.844 1 93.94 111 GLY A N 1
ATOM 810 C CA . GLY A 1 111 ? 1.604 -22.812 -16.266 1 93.94 111 GLY A CA 1
ATOM 811 C C . GLY A 1 111 ? 2.479 -23.281 -15.125 1 93.94 111 GLY A C 1
ATOM 812 O O . GLY A 1 111 ? 3.148 -24.312 -15.227 1 93.94 111 GLY A O 1
ATOM 813 N N . ALA A 1 112 ? 2.375 -22.578 -14.062 1 94.69 112 ALA A N 1
ATOM 814 C CA . ALA A 1 112 ? 3.168 -22.906 -12.883 1 94.69 112 ALA A CA 1
ATOM 815 C C . ALA A 1 112 ? 2.701 -24.219 -12.266 1 94.69 112 ALA A C 1
ATOM 817 O O . ALA A 1 112 ? 3.516 -25.094 -11.945 1 94.69 112 ALA A O 1
ATOM 818 N N . VAL A 1 113 ? 1.427 -24.391 -12.156 1 96.69 113 VAL A N 1
ATOM 819 C CA . VAL A 1 113 ? 0.87 -25.594 -11.531 1 96.69 113 VAL A CA 1
ATOM 820 C C . VAL A 1 113 ? 1.332 -26.828 -12.289 1 96.69 113 VAL A C 1
ATOM 822 O O . VAL A 1 113 ? 1.873 -27.766 -11.688 1 96.69 113 VAL A O 1
ATOM 825 N N . PHE A 1 114 ? 1.311 -26.812 -13.562 1 95.75 114 PHE A N 1
ATOM 826 C CA . PHE A 1 114 ? 1.434 -28.047 -14.336 1 95.75 114 PHE A CA 1
ATOM 827 C C . PHE A 1 114 ? 2.852 -28.219 -14.867 1 95.75 114 PHE A C 1
ATOM 829 O O . PHE A 1 114 ? 3.166 -29.219 -15.508 1 95.75 114 PHE A O 1
ATOM 836 N N . ALA A 1 115 ? 3.672 -27.234 -14.523 1 95.31 115 ALA A N 1
ATOM 837 C CA . ALA A 1 115 ? 5.094 -27.406 -14.812 1 95.31 115 ALA A CA 1
ATOM 838 C C . ALA A 1 115 ? 5.746 -28.375 -13.836 1 95.31 115 ALA A C 1
ATOM 840 O O . ALA A 1 115 ? 6.844 -28.875 -14.086 1 95.31 115 ALA A O 1
ATOM 841 N N . GLY A 1 116 ? 5.074 -28.641 -12.75 1 94.19 116 GLY A N 1
ATOM 842 C CA . GLY A 1 116 ? 5.727 -29.469 -11.75 1 94.19 116 GLY A CA 1
ATOM 843 C C . GLY A 1 116 ? 4.797 -30.5 -11.133 1 94.19 116 GLY A C 1
ATOM 844 O O . GLY A 1 116 ? 5.238 -31.359 -10.367 1 94.19 116 GLY A O 1
ATOM 845 N N . SER A 1 117 ? 3.549 -30.469 -11.453 1 93.88 117 SER A N 1
ATOM 846 C CA . SER A 1 117 ? 2.604 -31.406 -10.867 1 93.88 117 SER A CA 1
ATOM 847 C C . SER A 1 117 ? 2.832 -32.812 -11.406 1 93.88 117 SER A C 1
ATOM 849 O O . SER A 1 117 ? 3.383 -33 -12.492 1 93.88 117 SER A O 1
ATOM 851 N N . GLN A 1 118 ? 2.438 -33.781 -10.633 1 90 118 GLN A N 1
ATOM 852 C CA . GLN A 1 118 ? 2.479 -35.156 -11.086 1 90 118 GLN A CA 1
ATOM 853 C C . GLN A 1 118 ? 1.37 -35.438 -12.102 1 90 118 GLN A C 1
ATOM 855 O O . GLN A 1 118 ? 1.593 -36.125 -13.102 1 90 118 GLN A O 1
ATOM 860 N N . GLN A 1 119 ? 0.214 -34.875 -11.844 1 89.88 119 GLN A N 1
ATOM 861 C CA . GLN A 1 119 ? -0.95 -35.094 -12.695 1 89.88 119 GLN A CA 1
ATOM 862 C C . GLN A 1 119 ? -1.095 -33.938 -13.711 1 89.88 119 GLN A C 1
ATOM 864 O O . GLN A 1 119 ? -0.573 -32.844 -13.492 1 89.88 119 GLN A O 1
ATOM 869 N N . CYS A 1 120 ? -1.795 -34.25 -14.789 1 87.12 120 CYS A N 1
ATOM 870 C CA . CYS A 1 120 ? -2.002 -33.25 -15.836 1 87.12 120 CYS A CA 1
ATOM 871 C C . CYS A 1 120 ? -3.307 -32.5 -15.617 1 87.12 120 CYS A C 1
ATOM 873 O O . CYS A 1 120 ? -3.631 -31.562 -16.375 1 87.12 120 CYS A O 1
ATOM 875 N N . ASP A 1 121 ? -4.039 -32.875 -14.594 1 90.12 121 ASP A N 1
ATOM 876 C CA . ASP A 1 121 ? -5.352 -32.25 -14.422 1 90.12 121 ASP A CA 1
ATOM 877 C C . ASP A 1 121 ? -5.5 -31.672 -13.008 1 90.12 121 ASP A C 1
ATOM 879 O O . ASP A 1 121 ? -6.59 -31.266 -12.617 1 90.12 121 ASP A O 1
ATOM 883 N N . GLY A 1 122 ? -4.43 -31.719 -12.281 1 94.06 122 GLY A N 1
ATOM 884 C CA . GLY A 1 122 ? -4.488 -31.172 -10.938 1 94.06 122 GLY A CA 1
ATOM 885 C C . GLY A 1 122 ? -3.121 -30.891 -10.344 1 94.06 122 GLY A C 1
ATOM 886 O O . GLY A 1 122 ? -2.129 -31.5 -10.75 1 94.06 122 GLY A O 1
ATOM 887 N N . GLY A 1 123 ? -3.145 -30.047 -9.422 1 96.62 123 GLY A N 1
ATOM 888 C CA . GLY A 1 123 ? -1.917 -29.672 -8.742 1 96.62 123 GLY A CA 1
ATOM 889 C C . GLY A 1 123 ? -2.023 -28.344 -8.016 1 96.62 123 GLY A C 1
ATOM 890 O O . GLY A 1 123 ? -3.102 -27.75 -7.961 1 96.62 123 GLY A O 1
ATOM 891 N N . MET A 1 124 ? -0.931 -27.906 -7.383 1 97.56 124 MET A N 1
ATOM 892 C CA . MET A 1 124 ? -0.867 -26.641 -6.66 1 97.56 124 MET A CA 1
ATOM 893 C C . MET A 1 124 ? 0.434 -25.906 -6.965 1 97.56 124 MET A C 1
ATOM 895 O O . MET A 1 124 ? 1.493 -26.516 -7.07 1 97.56 124 MET A O 1
ATOM 899 N N . ALA A 1 125 ? 0.277 -24.641 -7.172 1 97.62 125 ALA A N 1
ATOM 900 C CA . ALA A 1 125 ? 1.461 -23.812 -7.371 1 97.62 125 ALA A CA 1
ATOM 901 C C . ALA A 1 125 ? 1.509 -22.672 -6.359 1 97.62 125 ALA A C 1
ATOM 903 O O . ALA A 1 125 ? 0.467 -22.156 -5.934 1 97.62 125 ALA A O 1
ATOM 904 N N . LEU A 1 126 ? 2.635 -22.359 -5.895 1 97.62 126 LEU A N 1
ATOM 905 C CA . LEU A 1 126 ? 2.977 -21.172 -5.113 1 97.62 126 LEU A CA 1
ATOM 906 C C . LEU A 1 126 ? 3.967 -20.297 -5.867 1 97.62 126 LEU A C 1
ATOM 908 O O . LEU A 1 126 ? 5.102 -20.703 -6.121 1 97.62 126 LEU A O 1
ATOM 912 N N . ILE A 1 127 ? 3.545 -19.125 -6.273 1 94.44 127 ILE A N 1
ATOM 913 C CA . ILE A 1 127 ? 4.336 -18.234 -7.113 1 94.44 127 ILE A CA 1
ATOM 914 C C . ILE A 1 127 ? 4.797 -17.031 -6.297 1 94.44 127 ILE A C 1
ATOM 916 O O . ILE A 1 127 ? 3.99 -16.391 -5.621 1 94.44 127 ILE A O 1
ATOM 920 N N . ALA A 1 128 ? 6.082 -16.734 -6.301 1 95.25 128 ALA A N 1
ATOM 921 C CA . ALA A 1 128 ? 6.633 -15.578 -5.586 1 95.25 128 ALA A CA 1
ATOM 922 C C . ALA A 1 128 ? 7.805 -14.969 -6.348 1 95.25 128 ALA A C 1
ATOM 924 O O . ALA A 1 128 ? 8.922 -15.484 -6.293 1 95.25 128 ALA A O 1
ATOM 925 N N . GLY A 1 129 ? 7.633 -13.938 -7.066 1 91.44 129 GLY A N 1
ATOM 926 C CA . GLY A 1 129 ? 8.617 -13.094 -7.723 1 91.44 129 GLY A CA 1
ATOM 927 C C . GLY A 1 129 ? 8.43 -11.617 -7.414 1 91.44 129 GLY A C 1
ATOM 928 O O . GLY A 1 129 ? 8.414 -11.219 -6.246 1 91.44 129 GLY A O 1
ATOM 929 N N . THR A 1 130 ? 8.141 -10.828 -8.523 1 86.38 130 THR A N 1
ATOM 930 C CA . THR A 1 130 ? 7.766 -9.438 -8.266 1 86.38 130 THR A CA 1
ATOM 931 C C . THR A 1 130 ? 6.48 -9.367 -7.449 1 86.38 130 THR A C 1
ATOM 933 O O . THR A 1 130 ? 6.371 -8.562 -6.52 1 86.38 130 THR A O 1
ATOM 936 N N . GLY A 1 131 ? 5.57 -10.18 -7.836 1 89.5 131 GLY A N 1
ATOM 937 C CA . GLY A 1 131 ? 4.352 -10.406 -7.07 1 89.5 131 GLY A CA 1
ATOM 938 C C . GLY A 1 131 ? 4.23 -11.828 -6.555 1 89.5 131 GLY A C 1
ATOM 939 O O . GLY A 1 131 ? 5.18 -12.609 -6.637 1 89.5 131 GLY A O 1
ATOM 940 N N . SER A 1 132 ? 3.117 -12.125 -5.914 1 92.88 132 SER A N 1
ATOM 941 C CA . SER A 1 132 ? 2.883 -13.477 -5.43 1 92.88 132 SER A CA 1
ATOM 942 C C . SER A 1 132 ? 1.448 -13.922 -5.699 1 92.88 132 SER A C 1
ATOM 944 O O . SER A 1 132 ? 0.559 -13.086 -5.875 1 92.88 132 SER A O 1
ATOM 946 N N . ASN A 1 133 ? 1.299 -15.211 -5.824 1 91.88 133 ASN A N 1
ATOM 947 C CA . ASN A 1 133 ? 0.015 -15.859 -6.078 1 91.88 133 ASN A CA 1
ATOM 948 C C . ASN A 1 133 ? 0.073 -17.359 -5.781 1 91.88 133 ASN A C 1
ATOM 950 O O . ASN A 1 133 ? 1.156 -17.922 -5.617 1 91.88 133 ASN A O 1
ATOM 954 N N . SER A 1 134 ? -1.056 -17.984 -5.535 1 95.44 134 SER A N 1
ATOM 955 C CA . SER A 1 134 ? -1.128 -19.422 -5.391 1 95.44 134 SER A CA 1
ATOM 956 C C . SER A 1 134 ? -2.434 -19.984 -5.957 1 95.44 134 SER A C 1
ATOM 958 O O . SER A 1 134 ? -3.443 -19.266 -5.996 1 95.44 134 SER A O 1
ATOM 960 N N . LEU A 1 135 ? -2.336 -21.141 -6.465 1 95.31 135 LEU A N 1
ATOM 961 C CA . LEU A 1 135 ? -3.494 -21.766 -7.098 1 95.31 135 LEU A CA 1
ATOM 962 C C . LEU A 1 135 ? -3.504 -23.281 -6.844 1 95.31 135 LEU A C 1
ATOM 964 O O . LEU A 1 135 ? -2.48 -23.938 -7.012 1 95.31 135 LEU A O 1
ATOM 968 N N . LEU A 1 136 ? -4.633 -23.734 -6.391 1 97 136 LEU A N 1
ATOM 969 C CA . LEU A 1 136 ? -4.934 -25.156 -6.297 1 97 136 LEU A CA 1
ATOM 970 C C . LEU A 1 136 ? -5.953 -25.578 -7.352 1 97 136 LEU A C 1
ATOM 972 O O . LEU A 1 136 ? -7.02 -24.969 -7.461 1 97 136 LEU A O 1
ATOM 976 N N . VAL A 1 137 ? -5.547 -26.531 -8.188 1 95.81 137 VAL A N 1
ATOM 977 C CA . VAL A 1 137 ? -6.457 -27.109 -9.164 1 95.81 137 VAL A CA 1
ATOM 978 C C . VAL A 1 137 ? -6.738 -28.562 -8.805 1 95.81 137 VAL A C 1
ATOM 980 O O . VAL A 1 137 ? -5.824 -29.391 -8.773 1 95.81 137 VAL A O 1
ATOM 983 N N . ASN A 1 138 ? -7.992 -28.844 -8.547 1 96.94 138 ASN A N 1
ATOM 984 C CA . ASN A 1 138 ? -8.398 -30.219 -8.289 1 96.94 138 ASN A CA 1
ATOM 985 C C . ASN A 1 138 ? -8.781 -30.938 -9.578 1 96.94 138 ASN A C 1
ATOM 987 O O . ASN A 1 138 ? -9.227 -30.312 -10.539 1 96.94 138 ASN A O 1
ATOM 991 N N . PRO A 1 139 ? -8.648 -32.219 -9.609 1 94.31 139 PRO A N 1
ATOM 992 C CA . PRO A 1 139 ? -8.938 -33 -10.82 1 94.31 139 PRO A CA 1
ATOM 993 C C . PRO A 1 139 ? -10.391 -32.875 -11.266 1 94.31 139 PRO A C 1
ATOM 995 O O . PRO A 1 139 ? -10.695 -33.062 -12.445 1 94.31 139 PRO A O 1
ATOM 998 N N . ASN A 1 140 ? -11.289 -32.562 -10.383 1 93.25 140 ASN A N 1
ATOM 999 C CA . ASN A 1 140 ? -12.695 -32.406 -10.742 1 93.25 140 ASN A CA 1
ATOM 1000 C C . ASN A 1 140 ? -12.969 -31.062 -11.406 1 93.25 140 ASN A C 1
ATOM 1002 O O . ASN A 1 140 ? -14.109 -30.766 -11.75 1 93.25 140 ASN A O 1
ATOM 1006 N N . GLY A 1 141 ? -11.93 -30.266 -11.492 1 87.75 141 GLY A N 1
ATOM 1007 C CA . GLY A 1 141 ? -12.078 -29 -12.188 1 87.75 141 GLY A CA 1
ATOM 1008 C C . GLY A 1 141 ? -12.188 -27.812 -11.242 1 87.75 141 GLY A C 1
ATOM 1009 O O . GLY A 1 141 ? -12 -26.656 -11.664 1 87.75 141 GLY A O 1
ATOM 1010 N N . GLU A 1 142 ? -12.508 -28.094 -10.008 1 92.19 142 GLU A N 1
ATOM 1011 C CA . GLU A 1 142 ? -12.602 -27.016 -9.039 1 92.19 142 GLU A CA 1
ATOM 1012 C C . GLU A 1 142 ? -11.219 -26.422 -8.742 1 92.19 142 GLU A C 1
ATOM 1014 O O . GLU A 1 142 ? -10.25 -27.156 -8.578 1 92.19 142 GLU A O 1
ATOM 1019 N N . SER A 1 143 ? -11.156 -25.125 -8.727 1 92.44 143 SER A N 1
ATOM 1020 C CA . SER A 1 143 ? -9.891 -24.453 -8.414 1 92.44 143 SER A CA 1
ATOM 1021 C C . SER A 1 143 ? -10.062 -23.438 -7.289 1 92.44 143 SER A C 1
ATOM 1023 O O . SER A 1 143 ? -11.164 -22.922 -7.078 1 92.44 143 SER A O 1
ATOM 1025 N N . HIS A 1 144 ? -9.055 -23.281 -6.496 1 93.56 144 HIS A N 1
ATOM 1026 C CA . HIS A 1 144 ? -9.016 -22.312 -5.402 1 93.56 144 HIS A CA 1
ATOM 1027 C C . HIS A 1 144 ? -7.754 -21.453 -5.477 1 93.56 144 HIS A C 1
ATOM 1029 O O . HIS A 1 144 ? -6.641 -21.984 -5.523 1 93.56 144 HIS A O 1
ATOM 1035 N N . GLN A 1 145 ? -7.984 -20.188 -5.523 1 91.81 145 GLN A N 1
ATOM 1036 C CA . GLN A 1 145 ? -6.879 -19.25 -5.566 1 91.81 145 GLN A CA 1
ATOM 1037 C C . GLN A 1 145 ? -6.746 -18.484 -4.246 1 91.81 145 GLN A C 1
ATOM 1039 O O . GLN A 1 145 ? -7.746 -18.203 -3.59 1 91.81 145 GLN A O 1
ATOM 1044 N N . CYS A 1 146 ? -5.543 -18.281 -3.801 1 93.25 146 CYS A N 1
ATOM 1045 C CA . CYS A 1 146 ? -5.227 -17.453 -2.645 1 93.25 146 CYS A CA 1
ATOM 1046 C C . CYS A 1 146 ? -4.109 -16.469 -2.971 1 93.25 146 CYS A C 1
ATOM 1048 O O . CYS A 1 146 ? -3.07 -16.844 -3.506 1 93.25 146 CYS A O 1
ATOM 1050 N N . GLY A 1 147 ? -4.359 -15.211 -2.611 1 91.56 147 GLY A N 1
ATOM 1051 C CA . GLY A 1 147 ? -3.383 -14.188 -2.945 1 91.56 147 GLY A CA 1
ATOM 1052 C C . GLY A 1 147 ? -3.555 -13.633 -4.348 1 91.56 147 GLY A C 1
ATOM 1053 O O . GLY A 1 147 ? -4.645 -13.703 -4.918 1 91.56 147 GLY A O 1
ATOM 1054 N N . GLY A 1 148 ? -2.512 -12.93 -4.859 1 87.44 148 GLY A N 1
ATOM 1055 C CA . GLY A 1 148 ? -2.557 -12.344 -6.188 1 87.44 148 GLY A CA 1
ATOM 1056 C C . GLY A 1 148 ? -3.312 -11.031 -6.234 1 87.44 148 GLY A C 1
ATOM 1057 O O . GLY A 1 148 ? -3.941 -10.703 -7.246 1 87.44 148 GLY A O 1
ATOM 1058 N N . TRP A 1 149 ? -3.279 -10.352 -5.199 1 87.81 149 TRP A N 1
ATOM 1059 C CA . TRP A 1 149 ? -4.121 -9.156 -5.109 1 87.81 149 TRP A CA 1
ATOM 1060 C C . TRP A 1 149 ? -3.381 -7.93 -5.629 1 87.81 149 TRP A C 1
ATOM 1062 O O . TRP A 1 149 ? -3.984 -6.875 -5.828 1 87.81 149 TRP A O 1
ATOM 1072 N N . GLY A 1 150 ? -2.078 -8.062 -5.832 1 83.06 150 GLY A N 1
ATOM 1073 C CA . GLY A 1 150 ? -1.312 -6.953 -6.375 1 83.06 150 GLY A CA 1
ATOM 1074 C C . GLY A 1 150 ? -0.677 -6.082 -5.305 1 83.06 150 GLY A C 1
ATOM 1075 O O . GLY A 1 150 ? -0.827 -6.352 -4.113 1 83.06 150 GLY A O 1
ATOM 1076 N N . GLN A 1 151 ? -0.016 -5.059 -5.758 1 81.19 151 GLN A N 1
ATOM 1077 C CA . GLN A 1 151 ? 0.837 -4.258 -4.887 1 81.19 151 GLN A CA 1
ATOM 1078 C C . GLN A 1 151 ? 0.006 -3.453 -3.891 1 81.19 151 GLN A C 1
ATOM 1080 O O . GLN A 1 151 ? 0.464 -3.166 -2.783 1 81.19 151 GLN A O 1
ATOM 1085 N N . PHE A 1 152 ? -1.231 -3.164 -4.219 1 81 152 PHE A N 1
ATOM 1086 C CA . PHE A 1 152 ? -2.012 -2.277 -3.363 1 81 152 PHE A CA 1
ATOM 1087 C C . PHE A 1 152 ? -2.721 -3.066 -2.268 1 81 152 PHE A C 1
ATOM 1089 O O . PHE A 1 152 ? -2.848 -2.592 -1.138 1 81 152 PHE A O 1
ATOM 1096 N N . LEU A 1 153 ? -3.121 -4.277 -2.627 1 86.31 153 LEU A N 1
ATOM 1097 C CA . LEU A 1 153 ? -3.896 -5.035 -1.652 1 86.31 153 LEU A CA 1
ATOM 1098 C C . LEU A 1 153 ? -3.064 -6.168 -1.059 1 86.31 153 LEU A C 1
ATOM 1100 O O . LEU A 1 153 ? -3.359 -6.652 0.036 1 86.31 153 LEU A O 1
ATOM 1104 N N . GLY A 1 154 ? -2.137 -6.547 -1.862 1 82.12 154 GLY A N 1
ATOM 1105 C CA . GLY A 1 154 ? -1.3 -7.52 -1.176 1 82.12 154 GLY A CA 1
ATOM 1106 C C . GLY A 1 154 ? -0.563 -8.445 -2.123 1 82.12 154 GLY A C 1
ATOM 1107 O O . GLY A 1 154 ? -1.187 -9.219 -2.855 1 82.12 154 GLY A O 1
ATOM 1108 N N . ASP A 1 155 ? 0.647 -8.383 -2.203 1 88.5 155 ASP A N 1
ATOM 1109 C CA . ASP A 1 155 ? 1.608 -9.305 -2.797 1 88.5 155 ASP A CA 1
ATOM 1110 C C . ASP A 1 155 ? 2.463 -9.977 -1.723 1 88.5 155 ASP A C 1
ATOM 1112 O O . ASP A 1 155 ? 3.689 -10.016 -1.833 1 88.5 155 ASP A O 1
ATOM 1116 N N . GLU A 1 156 ? 1.702 -10.523 -0.72 1 94.94 156 GLU A N 1
ATOM 1117 C CA . GLU A 1 156 ? 2.377 -11.039 0.466 1 94.94 156 GLU A CA 1
ATOM 1118 C C . GLU A 1 156 ? 3.359 -12.148 0.101 1 94.94 156 GLU A C 1
ATOM 1120 O O . GLU A 1 156 ? 3.027 -13.055 -0.67 1 94.94 156 GLU A O 1
ATOM 1125 N N . GLY A 1 157 ? 4.539 -12 0.606 1 96.75 157 GLY A N 1
ATOM 1126 C CA . GLY A 1 157 ? 5.574 -13 0.392 1 96.75 157 GLY A CA 1
ATOM 1127 C C . GLY A 1 157 ? 6.332 -12.805 -0.908 1 96.75 157 GLY A C 1
ATOM 1128 O O . GLY A 1 157 ? 7.18 -13.625 -1.265 1 96.75 157 GLY A O 1
ATOM 1129 N N . SER A 1 158 ? 6.105 -11.773 -1.638 1 96.06 158 SER A N 1
ATOM 1130 C CA . SER A 1 158 ? 6.762 -11.492 -2.912 1 96.06 158 SER A CA 1
ATOM 1131 C C . SER A 1 158 ? 7.992 -10.617 -2.721 1 96.06 158 SER A C 1
ATOM 1133 O O . SER A 1 158 ? 8.297 -10.203 -1.599 1 96.06 158 SER A O 1
ATOM 1135 N N . GLY A 1 159 ? 8.695 -10.438 -3.875 1 96.06 159 GLY A N 1
ATOM 1136 C CA . GLY A 1 159 ? 9.789 -9.484 -3.854 1 96.06 159 GLY A CA 1
ATOM 1137 C C . GLY A 1 159 ? 9.344 -8.07 -3.529 1 96.06 159 GLY A C 1
ATOM 1138 O O . GLY A 1 159 ? 10.023 -7.348 -2.797 1 96.06 159 GLY A O 1
ATOM 1139 N N . PHE A 1 160 ? 8.227 -7.695 -4.098 1 93.19 160 PHE A N 1
ATOM 1140 C CA . PHE A 1 160 ? 7.668 -6.387 -3.775 1 93.19 160 PHE A CA 1
ATOM 1141 C C . PHE A 1 160 ? 7.375 -6.273 -2.283 1 93.19 160 PHE A C 1
ATOM 1143 O O . PHE A 1 160 ? 7.68 -5.258 -1.659 1 93.19 160 PHE A O 1
ATOM 1150 N N . TYR A 1 161 ? 6.77 -7.293 -1.718 1 96.44 161 TYR A N 1
ATOM 1151 C CA . TYR A 1 161 ? 6.438 -7.328 -0.298 1 96.44 161 TYR A CA 1
ATOM 1152 C C . TYR A 1 161 ? 7.68 -7.094 0.557 1 96.44 161 TYR A C 1
ATOM 1154 O O . TYR A 1 161 ? 7.66 -6.273 1.477 1 96.44 161 TYR A O 1
ATOM 1162 N N . VAL A 1 162 ? 8.703 -7.805 0.245 1 97.75 162 VAL A N 1
ATOM 1163 C CA . VAL A 1 162 ? 9.945 -7.695 1.002 1 97.75 162 VAL A CA 1
ATOM 1164 C C . VAL A 1 162 ? 10.516 -6.285 0.866 1 97.75 162 VAL A C 1
ATOM 1166 O O . VAL A 1 162 ? 10.867 -5.652 1.863 1 97.75 162 VAL A O 1
ATOM 1169 N N . GLY A 1 163 ? 10.594 -5.852 -0.373 1 96.44 163 GLY A N 1
ATOM 1170 C CA . GLY A 1 163 ? 11.102 -4.512 -0.617 1 96.44 163 GLY A CA 1
ATOM 1171 C C . GLY A 1 163 ? 10.289 -3.428 0.064 1 96.44 163 GLY A C 1
ATOM 1172 O O . GLY A 1 163 ? 10.844 -2.541 0.713 1 96.44 163 GLY A O 1
ATOM 1173 N N . GLN A 1 164 ? 8.984 -3.533 -0.097 1 94.69 164 GLN A N 1
ATOM 1174 C CA . GLN A 1 164 ? 8.078 -2.553 0.494 1 94.69 164 GLN A CA 1
ATOM 1175 C C . GLN A 1 164 ? 8.188 -2.547 2.016 1 94.69 164 GLN A C 1
ATOM 1177 O O . GLN A 1 164 ? 8.234 -1.482 2.637 1 94.69 164 GLN A O 1
ATOM 1182 N N . LYS A 1 165 ? 8.172 -3.713 2.623 1 96.56 165 LYS A N 1
ATOM 1183 C CA . LYS A 1 165 ? 8.281 -3.824 4.074 1 96.56 165 LYS A CA 1
ATOM 1184 C C . LYS A 1 165 ? 9.625 -3.293 4.562 1 96.56 165 LYS A C 1
ATOM 1186 O O . LYS A 1 165 ? 9.711 -2.695 5.641 1 96.56 165 LYS A O 1
ATOM 1191 N N . ALA A 1 166 ? 10.672 -3.541 3.781 1 97.88 166 ALA A N 1
ATOM 1192 C CA . ALA A 1 166 ? 11.992 -3.02 4.141 1 97.88 166 ALA A CA 1
ATOM 1193 C C . ALA A 1 166 ? 11.984 -1.494 4.172 1 97.88 166 ALA A C 1
ATOM 1195 O O . ALA A 1 166 ? 12.422 -0.887 5.152 1 97.88 166 ALA A O 1
ATOM 1196 N N . VAL A 1 167 ? 11.445 -0.905 3.121 1 96.06 167 VAL A N 1
ATOM 1197 C CA . VAL A 1 167 ? 11.398 0.55 3.029 1 96.06 167 VAL A CA 1
ATOM 1198 C C . VAL A 1 167 ? 10.547 1.112 4.164 1 96.06 167 VAL A C 1
ATOM 1200 O O . VAL A 1 167 ? 10.961 2.035 4.863 1 96.06 167 VAL A O 1
ATOM 1203 N N . LYS A 1 168 ? 9.414 0.519 4.355 1 95.62 168 LYS A N 1
ATOM 1204 C CA . LYS A 1 168 ? 8.484 0.993 5.375 1 95.62 168 LYS A CA 1
ATOM 1205 C C . LYS A 1 168 ? 9.086 0.859 6.773 1 95.62 168 LYS A C 1
ATOM 1207 O O . LYS A 1 168 ? 8.938 1.754 7.605 1 95.62 168 LYS A O 1
ATOM 1212 N N . THR A 1 169 ? 9.727 -0.244 7.023 1 97.19 169 THR A N 1
ATOM 1213 C CA . THR A 1 169 ? 10.359 -0.461 8.32 1 97.19 169 THR A CA 1
ATOM 1214 C C . THR A 1 169 ? 11.414 0.609 8.594 1 97.19 169 THR A C 1
ATOM 1216 O O . THR A 1 169 ? 11.469 1.172 9.688 1 97.19 169 THR A O 1
ATOM 1219 N N . CYS A 1 170 ? 12.234 0.889 7.609 1 97.06 170 CYS A N 1
ATOM 1220 C CA . CYS A 1 170 ? 13.266 1.914 7.754 1 97.06 170 CYS A CA 1
ATOM 1221 C C . CYS A 1 170 ? 12.641 3.291 7.941 1 97.06 170 CYS A C 1
ATOM 1223 O O . CYS A 1 170 ? 13.023 4.035 8.844 1 97.06 170 CYS A O 1
ATOM 1225 N N . VAL A 1 171 ? 11.617 3.584 7.145 1 95.06 171 VAL A N 1
ATOM 1226 C CA . VAL A 1 171 ? 10.969 4.891 7.18 1 95.06 171 VAL A CA 1
ATOM 1227 C C . VAL A 1 171 ? 10.289 5.098 8.531 1 95.06 171 VAL A C 1
ATOM 1229 O O . VAL A 1 171 ? 10.453 6.145 9.164 1 95.06 171 VAL A O 1
ATOM 1232 N N . ASP A 1 172 ? 9.594 4.098 8.953 1 95.12 172 ASP A N 1
ATOM 1233 C CA . ASP A 1 172 ? 8.883 4.203 10.227 1 95.12 172 ASP A CA 1
ATOM 1234 C C . ASP A 1 172 ? 9.859 4.383 11.391 1 95.12 172 ASP A C 1
ATOM 1236 O O . ASP A 1 172 ? 9.578 5.129 12.328 1 95.12 172 ASP A O 1
ATOM 1240 N N . ASP A 1 173 ? 10.938 3.684 11.305 1 95.06 173 ASP A N 1
ATOM 1241 C CA . ASP A 1 173 ? 11.945 3.75 12.352 1 95.06 173 ASP A CA 1
ATOM 1242 C C . ASP A 1 173 ? 12.617 5.121 12.383 1 95.06 173 ASP A C 1
ATOM 1244 O O . ASP A 1 173 ? 12.859 5.68 13.453 1 95.06 173 ASP A O 1
ATOM 1248 N N . LEU A 1 174 ? 12.828 5.688 11.242 1 93.44 174 LEU A N 1
ATOM 1249 C CA . LEU A 1 174 ? 13.609 6.91 11.109 1 93.44 174 LEU A CA 1
ATOM 1250 C C . LEU A 1 174 ? 12.719 8.141 11.172 1 93.44 174 LEU A C 1
ATOM 1252 O O . LEU A 1 174 ? 13.211 9.258 11.352 1 93.44 174 LEU A O 1
ATOM 1256 N N . ASP A 1 175 ? 11.367 7.965 11.008 1 91.19 175 ASP A N 1
ATOM 1257 C CA . ASP A 1 175 ? 10.383 9.039 11.086 1 91.19 175 ASP A CA 1
ATOM 1258 C C . ASP A 1 175 ? 10.039 9.375 12.531 1 91.19 175 ASP A C 1
ATOM 1260 O O . ASP A 1 175 ? 8.898 9.18 12.969 1 91.19 175 ASP A O 1
ATOM 1264 N N . CYS A 1 176 ? 10.961 9.898 13.258 1 85.56 176 CYS A N 1
ATOM 1265 C CA . CYS A 1 176 ? 10.828 10.281 14.656 1 85.56 176 CYS A CA 1
ATOM 1266 C C . CYS A 1 176 ? 10.477 9.078 15.523 1 85.56 176 CYS A C 1
ATOM 1268 O O . CYS A 1 176 ? 9.836 9.227 16.562 1 85.56 176 CYS A O 1
ATOM 1270 N N . GLY A 1 177 ? 10.742 7.863 15 1 85.56 177 GLY A N 1
ATOM 1271 C CA . GLY A 1 177 ? 10.445 6.656 15.766 1 85.56 177 GLY A CA 1
ATOM 1272 C C . GLY A 1 177 ? 8.969 6.32 15.805 1 85.56 177 GLY A C 1
ATOM 1273 O O . GLY A 1 177 ? 8.445 5.902 16.844 1 85.56 177 GLY A O 1
ATOM 1274 N N . TYR A 1 178 ? 8.297 6.672 14.758 1 88.38 178 TYR A N 1
ATOM 1275 C CA . TYR A 1 178 ? 6.871 6.379 14.656 1 88.38 178 TYR A CA 1
ATOM 1276 C C . TYR A 1 178 ? 6.586 4.93 15.023 1 88.38 178 TYR A C 1
ATOM 1278 O O . TYR A 1 178 ? 5.656 4.645 15.781 1 88.38 178 TYR A O 1
ATOM 1286 N N . ARG A 1 179 ? 7.352 3.992 14.484 1 90.81 179 ARG A N 1
ATOM 1287 C CA . ARG A 1 179 ? 7.379 2.574 14.828 1 90.81 179 ARG A CA 1
ATOM 1288 C C . ARG A 1 179 ? 8.812 2.047 14.852 1 90.81 179 ARG A C 1
ATOM 1290 O O . ARG A 1 179 ? 9.461 1.95 13.812 1 90.81 179 ARG A O 1
ATOM 1297 N N . ILE A 1 180 ? 9.172 1.726 16.031 1 92.5 180 ILE A N 1
ATOM 1298 C CA . ILE A 1 180 ? 10.547 1.28 16.219 1 92.5 180 ILE A CA 1
ATOM 1299 C C . ILE A 1 180 ? 10.727 -0.113 15.617 1 92.5 180 ILE A C 1
ATOM 1301 O O . ILE A 1 180 ? 9.914 -1.01 15.867 1 92.5 180 ILE A O 1
ATOM 1305 N N . SER A 1 181 ? 11.734 -0.255 14.758 1 96.12 181 SER A N 1
ATOM 1306 C CA . SER A 1 181 ? 12.047 -1.538 14.141 1 96.12 181 SER A CA 1
ATOM 1307 C C . SER A 1 181 ? 12.531 -2.551 15.172 1 96.12 181 SER A C 1
ATOM 1309 O O . SER A 1 181 ? 13.227 -2.191 16.125 1 96.12 181 SER A O 1
ATOM 1311 N N . PRO A 1 182 ? 12.18 -3.816 14.977 1 96.19 182 PRO A N 1
ATOM 1312 C CA . PRO A 1 182 ? 12.648 -4.848 15.906 1 96.19 182 PRO A CA 1
ATOM 1313 C C . PRO A 1 182 ? 14.164 -5.062 15.828 1 96.19 182 PRO A C 1
ATOM 1315 O O . PRO A 1 182 ? 14.766 -5.574 16.781 1 96.19 182 PRO A O 1
ATOM 1318 N N . PHE A 1 183 ? 14.789 -4.691 14.719 1 97.75 183 PHE A N 1
ATOM 1319 C CA . PHE A 1 183 ? 16.219 -4.809 14.516 1 97.75 183 PHE A CA 1
ATOM 1320 C C . PHE A 1 183 ? 16.797 -3.512 13.961 1 97.75 183 PHE A C 1
ATOM 1322 O O . PHE A 1 183 ? 16.062 -2.684 13.414 1 97.75 183 PHE A O 1
ATOM 1329 N N . PRO A 1 184 ? 18.125 -3.305 14.164 1 97.5 184 PRO A N 1
ATOM 1330 C CA . PRO A 1 184 ? 18.734 -2.092 13.617 1 97.5 184 PRO A CA 1
ATOM 1331 C C . PRO A 1 184 ? 18.5 -1.944 12.109 1 97.5 184 PRO A C 1
ATOM 1333 O O . PRO A 1 184 ? 18.641 -2.92 11.367 1 97.5 184 PRO A O 1
ATOM 1336 N N . VAL A 1 185 ? 18.188 -0.725 11.648 1 98.12 185 VAL A N 1
ATOM 1337 C CA . VAL A 1 185 ? 17.781 -0.533 10.266 1 98.12 185 VAL A CA 1
ATOM 1338 C C . VAL A 1 185 ? 18.953 -0.01 9.445 1 98.12 185 VAL A C 1
ATOM 1340 O O . VAL A 1 185 ? 18.859 0.109 8.219 1 98.12 185 VAL A O 1
ATOM 1343 N N . ASP A 1 186 ? 20.125 0.21 10.023 1 97.56 186 ASP A N 1
ATOM 1344 C CA . ASP A 1 186 ? 21.219 0.97 9.414 1 97.56 186 ASP A CA 1
ATOM 1345 C C . ASP A 1 186 ? 21.672 0.326 8.109 1 97.56 186 ASP A C 1
ATOM 1347 O O . ASP A 1 186 ? 21.812 1.006 7.09 1 97.56 186 ASP A O 1
ATOM 1351 N N . ARG A 1 187 ? 21.938 -0.945 8.117 1 97.88 187 ARG A N 1
ATOM 1352 C CA . ARG A 1 187 ? 22.484 -1.608 6.941 1 97.88 187 ARG A CA 1
ATOM 1353 C C . ARG A 1 187 ? 21.453 -1.708 5.824 1 97.88 187 ARG A C 1
ATOM 1355 O O . ARG A 1 187 ? 21.781 -1.502 4.652 1 97.88 187 ARG A O 1
ATOM 1362 N N . VAL A 1 188 ? 20.25 -2.035 6.172 1 98.38 188 VAL A N 1
ATOM 1363 C CA . VAL A 1 188 ? 19.188 -2.098 5.176 1 98.38 188 VAL A CA 1
ATOM 1364 C C . VAL A 1 188 ? 18.938 -0.706 4.602 1 98.38 188 VAL A C 1
ATOM 1366 O O . VAL A 1 188 ? 18.734 -0.551 3.395 1 98.38 188 VAL A O 1
ATOM 1369 N N . TRP A 1 189 ? 18.922 0.301 5.465 1 98.12 189 TRP A N 1
ATOM 1370 C CA . TRP A 1 189 ? 18.734 1.674 5.008 1 98.12 189 TRP A CA 1
ATOM 1371 C C . TRP A 1 189 ? 19.859 2.098 4.07 1 98.12 189 TRP A C 1
ATOM 1373 O O . TRP A 1 189 ? 19.609 2.721 3.037 1 98.12 189 TRP A O 1
ATOM 1383 N N . ALA A 1 190 ? 21.094 1.763 4.426 1 98 190 ALA A N 1
ATOM 1384 C CA . ALA A 1 190 ? 22.234 2.059 3.561 1 98 190 ALA A CA 1
ATOM 1385 C C . ALA A 1 190 ? 22.078 1.391 2.197 1 98 190 ALA A C 1
ATOM 1387 O O . ALA A 1 190 ? 22.422 1.979 1.167 1 98 190 ALA A O 1
ATOM 1388 N N . LEU A 1 191 ? 21.625 0.192 2.195 1 97.81 191 LEU A N 1
ATOM 1389 C CA . LEU A 1 191 ? 21.375 -0.544 0.96 1 97.81 191 LEU A CA 1
ATOM 1390 C C . LEU A 1 191 ? 20.328 0.162 0.103 1 97.81 191 LEU A C 1
ATOM 1392 O O . LEU A 1 191 ? 20.516 0.318 -1.105 1 97.81 191 LEU A O 1
ATOM 1396 N N . ILE A 1 192 ? 19.219 0.608 0.692 1 96.94 192 ILE A N 1
ATOM 1397 C CA . ILE A 1 192 ? 18.156 1.305 -0.019 1 96.94 192 ILE A CA 1
ATOM 1398 C C . ILE A 1 192 ? 18.703 2.602 -0.617 1 96.94 192 ILE A C 1
ATOM 1400 O O . ILE A 1 192 ? 18.438 2.918 -1.778 1 96.94 192 ILE A O 1
ATOM 1404 N N . LYS A 1 193 ? 19.484 3.336 0.187 1 97 193 LYS A N 1
ATOM 1405 C CA . LYS A 1 193 ? 20.094 4.578 -0.283 1 97 193 LYS A CA 1
ATOM 1406 C C . LYS A 1 193 ? 20.953 4.34 -1.524 1 97 193 LYS A C 1
ATOM 1408 O O . LYS A 1 193 ? 20.844 5.074 -2.51 1 97 193 LYS A O 1
ATOM 1413 N N . ARG A 1 194 ? 21.719 3.289 -1.496 1 96.81 194 ARG A N 1
ATOM 1414 C CA . ARG A 1 194 ? 22.625 2.961 -2.605 1 96.81 194 ARG A CA 1
ATOM 1415 C C . ARG A 1 194 ? 21.828 2.533 -3.836 1 96.81 194 ARG A C 1
ATOM 1417 O O . ARG A 1 194 ? 22.078 3.01 -4.941 1 96.81 194 ARG A O 1
ATOM 1424 N N . GLN A 1 195 ? 20.875 1.688 -3.662 1 94.69 195 GLN A N 1
ATOM 1425 C CA . GLN A 1 195 ? 20.125 1.127 -4.773 1 94.69 195 GLN A CA 1
ATOM 1426 C C . GLN A 1 195 ? 19.266 2.195 -5.453 1 94.69 195 GLN A C 1
ATOM 1428 O O . GLN A 1 195 ? 19.062 2.152 -6.668 1 94.69 195 GLN A O 1
ATOM 1433 N N . TRP A 1 196 ? 18.734 3.15 -4.613 1 92.69 196 TRP A N 1
ATOM 1434 C CA . TRP A 1 196 ? 17.797 4.129 -5.152 1 92.69 196 TRP A CA 1
ATOM 1435 C C . TRP A 1 196 ? 18.5 5.461 -5.418 1 92.69 196 TRP A C 1
ATOM 1437 O O . TRP A 1 196 ? 17.906 6.363 -6.02 1 92.69 196 TRP A O 1
ATOM 1447 N N . GLY A 1 197 ? 19.703 5.645 -5.078 1 93.38 197 GLY A N 1
ATOM 1448 C CA . GLY A 1 197 ? 20.422 6.895 -5.25 1 93.38 197 GLY A CA 1
ATOM 1449 C C . GLY A 1 197 ? 19.844 8.031 -4.434 1 93.38 197 GLY A C 1
ATOM 1450 O O . GLY A 1 197 ? 19.672 9.141 -4.941 1 93.38 197 GLY A O 1
ATOM 1451 N N . ILE A 1 198 ? 19.453 7.723 -3.174 1 92.19 198 ILE A N 1
ATOM 1452 C CA . ILE A 1 198 ? 18.875 8.727 -2.287 1 92.19 198 ILE A CA 1
ATOM 1453 C C . ILE A 1 198 ? 19.75 8.883 -1.047 1 92.19 198 ILE A C 1
ATOM 1455 O O . ILE A 1 198 ? 20.656 8.078 -0.808 1 92.19 198 ILE A O 1
ATOM 1459 N N . GLN A 1 199 ? 19.484 9.938 -0.27 1 92.56 199 GLN A N 1
ATOM 1460 C CA . GLN A 1 199 ? 20.312 10.18 0.906 1 92.56 199 GLN A CA 1
ATOM 1461 C C . GLN A 1 199 ? 19.453 10.383 2.15 1 92.56 199 GLN A C 1
ATOM 1463 O O . GLN A 1 199 ? 19.891 10.078 3.266 1 92.56 199 GLN A O 1
ATOM 1468 N N . THR A 1 200 ? 18.219 10.922 1.973 1 90.56 200 THR A N 1
ATOM 1469 C CA . THR A 1 200 ? 17.422 11.305 3.125 1 90.56 200 THR A CA 1
ATOM 1470 C C . THR A 1 200 ? 16 10.75 3.002 1 90.56 200 THR A C 1
ATOM 1472 O O . THR A 1 200 ? 15.617 10.25 1.943 1 90.56 200 THR A O 1
ATOM 1475 N N . LEU A 1 201 ? 15.25 10.812 4.102 1 89.81 201 LEU A N 1
ATOM 1476 C CA . LEU A 1 201 ? 13.844 10.422 4.098 1 89.81 201 LEU A CA 1
ATOM 1477 C C . LEU A 1 201 ? 13.047 11.266 3.115 1 89.81 201 LEU A C 1
ATOM 1479 O O . LEU A 1 201 ? 12.102 10.781 2.49 1 89.81 201 LEU A O 1
ATOM 1483 N N . ASN A 1 202 ? 13.414 12.477 3.01 1 84 202 ASN A N 1
ATOM 1484 C CA . ASN A 1 202 ? 12.727 13.367 2.074 1 84 202 ASN A CA 1
ATOM 1485 C C . ASN A 1 202 ? 12.891 12.891 0.633 1 84 202 ASN A C 1
ATOM 1487 O O . ASN A 1 202 ? 11.984 13.07 -0.188 1 84 202 ASN A O 1
ATOM 1491 N N . ASP A 1 203 ? 14.016 12.305 0.367 1 87.25 203 ASP A N 1
ATOM 1492 C CA . ASP A 1 203 ? 14.234 11.75 -0.966 1 87.25 203 ASP A CA 1
ATOM 1493 C C . ASP A 1 203 ? 13.25 10.625 -1.259 1 87.25 203 ASP A C 1
ATOM 1495 O O . ASP A 1 203 ? 12.82 10.445 -2.4 1 87.25 203 ASP A O 1
ATOM 1499 N N . VAL A 1 204 ? 12.922 9.828 -0.193 1 87.62 204 VAL A N 1
ATOM 1500 C CA . VAL A 1 204 ? 11.945 8.758 -0.345 1 87.62 204 VAL A CA 1
ATOM 1501 C C . VAL A 1 204 ? 10.578 9.344 -0.707 1 87.62 204 VAL A C 1
ATOM 1503 O O . VAL A 1 204 ? 9.914 8.859 -1.622 1 87.62 204 VAL A O 1
ATOM 1506 N N . ARG A 1 205 ? 10.234 10.391 -0.031 1 82 205 ARG A N 1
ATOM 1507 C CA . ARG A 1 205 ? 8.969 11.078 -0.293 1 82 205 ARG A CA 1
ATOM 1508 C C . ARG A 1 205 ? 8.891 11.539 -1.743 1 82 205 ARG A C 1
ATOM 1510 O O . ARG A 1 205 ? 7.859 11.367 -2.398 1 82 205 ARG A O 1
ATOM 1517 N N . ARG A 1 206 ? 9.945 12.062 -2.188 1 78.31 206 ARG A N 1
ATOM 1518 C CA . ARG A 1 206 ? 10 12.57 -3.553 1 78.31 206 ARG A CA 1
ATOM 1519 C C . ARG A 1 206 ? 9.875 11.445 -4.57 1 78.31 206 ARG A C 1
ATOM 1521 O O . ARG A 1 206 ? 9.164 11.57 -5.57 1 78.31 206 ARG A O 1
ATOM 1528 N N . LEU A 1 207 ? 10.586 10.438 -4.277 1 79.31 207 LEU A N 1
ATOM 1529 C CA . LEU A 1 207 ? 10.578 9.297 -5.184 1 79.31 207 LEU A CA 1
ATOM 1530 C C . LEU A 1 207 ? 9.172 8.703 -5.301 1 79.31 207 LEU A C 1
ATOM 1532 O O . LEU A 1 207 ? 8.719 8.391 -6.402 1 79.31 207 LEU A O 1
ATOM 1536 N N . TYR A 1 208 ? 8.477 8.578 -4.195 1 76 208 TYR A N 1
ATOM 1537 C CA . TYR A 1 208 ? 7.145 7.98 -4.211 1 76 208 TYR A CA 1
ATOM 1538 C C . TYR A 1 208 ? 6.117 8.961 -4.77 1 76 208 TYR A C 1
ATOM 1540 O O . TYR A 1 208 ? 5.133 8.547 -5.387 1 76 208 TYR A O 1
ATOM 1548 N N . ALA A 1 209 ? 6.324 10.25 -4.508 1 68 209 ALA A N 1
ATOM 1549 C CA . ALA A 1 209 ? 5.426 11.258 -5.059 1 68 209 ALA A CA 1
ATOM 1550 C C . ALA A 1 209 ? 5.539 11.32 -6.582 1 68 209 ALA A C 1
ATOM 1552 O O . ALA A 1 209 ? 4.531 11.461 -7.277 1 68 209 ALA A O 1
ATOM 1553 N N . GLU A 1 210 ? 6.703 11.406 -7.137 1 62.28 210 GLU A N 1
ATOM 1554 C CA . GLU A 1 210 ? 6.965 11.492 -8.57 1 62.28 210 GLU A CA 1
ATOM 1555 C C . GLU A 1 210 ? 6.504 10.227 -9.289 1 62.28 210 GLU A C 1
ATOM 1557 O O . GLU A 1 210 ? 5.961 10.297 -10.398 1 62.28 210 GLU A O 1
ATOM 1562 N N . ARG A 1 211 ? 6.684 9.234 -8.633 1 56.09 211 ARG A N 1
ATOM 1563 C CA . ARG A 1 211 ? 6.547 7.965 -9.352 1 56.09 211 ARG A CA 1
ATOM 1564 C C . ARG A 1 211 ? 5.168 7.355 -9.117 1 56.09 211 ARG A C 1
ATOM 1566 O O . ARG A 1 211 ? 4.836 6.32 -9.703 1 56.09 211 ARG A O 1
ATOM 1573 N N . SER A 1 212 ? 4.488 7.914 -8.148 1 54.31 212 SER A N 1
ATOM 1574 C CA . SER A 1 212 ? 3.146 7.395 -7.914 1 54.31 212 SER A CA 1
ATOM 1575 C C . SER A 1 212 ? 2.355 7.297 -9.211 1 54.31 212 SER A C 1
ATOM 1577 O O . SER A 1 212 ? 1.421 6.496 -9.32 1 54.31 212 SER A O 1
ATOM 1579 N N . GLU A 1 213 ? 2.846 7.977 -10.172 1 50.41 213 GLU A N 1
ATOM 1580 C CA . GLU A 1 213 ? 2.105 7.957 -11.43 1 50.41 213 GLU A CA 1
ATOM 1581 C C . GLU A 1 213 ? 2.438 6.715 -12.25 1 50.41 213 GLU A C 1
ATOM 1583 O O . GLU A 1 213 ? 1.685 6.336 -13.148 1 50.41 213 GLU A O 1
ATOM 1588 N N . LEU A 1 214 ? 3.473 6.145 -11.836 1 55.78 214 LEU A N 1
ATOM 1589 C CA . LEU A 1 214 ? 3.777 4.938 -12.594 1 55.78 214 LEU A CA 1
ATOM 1590 C C . LEU A 1 214 ? 3.869 3.727 -11.672 1 55.78 214 LEU A C 1
ATOM 1592 O O . LEU A 1 214 ? 4.965 3.264 -11.352 1 55.78 214 LEU A O 1
ATOM 1596 N N . ALA A 1 215 ? 2.762 3.277 -11.305 1 58.22 215 ALA A N 1
ATOM 1597 C CA . ALA A 1 215 ? 2.619 2.242 -10.281 1 58.22 215 ALA A CA 1
ATOM 1598 C C . ALA A 1 215 ? 3.473 1.022 -10.617 1 58.22 215 ALA A C 1
ATOM 1600 O O . ALA A 1 215 ? 4.148 0.472 -9.742 1 58.22 215 ALA A O 1
ATOM 1601 N N . SER A 1 216 ? 3.508 0.643 -11.859 1 59.38 216 SER A N 1
ATOM 1602 C CA . SER A 1 216 ? 4.238 -0.557 -12.258 1 59.38 216 SER A CA 1
ATOM 1603 C C . SER A 1 216 ? 5.742 -0.365 -12.102 1 59.38 216 SER A C 1
ATOM 1605 O O . SER A 1 216 ? 6.449 -1.28 -11.672 1 59.38 216 SER A O 1
ATOM 1607 N N . LEU A 1 217 ? 6.125 0.812 -12.469 1 61.75 217 LEU A N 1
ATOM 1608 C CA . LEU A 1 217 ? 7.551 1.087 -12.336 1 61.75 217 LEU A CA 1
ATOM 1609 C C . LEU A 1 217 ? 7.961 1.136 -10.867 1 61.75 217 LEU A C 1
ATOM 1611 O O . LEU A 1 217 ? 9.039 0.664 -10.5 1 61.75 217 LEU A O 1
ATOM 1615 N N . THR A 1 218 ? 7.02 1.505 -10.195 1 72.19 218 THR A N 1
ATOM 1616 C CA . THR A 1 218 ? 7.281 1.567 -8.758 1 72.19 218 THR A CA 1
ATOM 1617 C C . THR A 1 218 ? 7.34 0.165 -8.156 1 72.19 218 THR A C 1
ATOM 1619 O O . THR A 1 218 ? 8.242 -0.141 -7.371 1 72.19 218 THR A O 1
ATOM 1622 N N . LYS A 1 219 ? 6.496 -0.698 -8.641 1 81.69 219 LYS A N 1
ATOM 1623 C CA . LYS A 1 219 ? 6.477 -2.062 -8.117 1 81.69 219 LYS A CA 1
ATOM 1624 C C . LYS A 1 219 ? 7.789 -2.783 -8.414 1 81.69 219 LYS A C 1
ATOM 1626 O O . LYS A 1 219 ? 8.375 -3.416 -7.535 1 81.69 219 LYS A O 1
ATOM 1631 N N . ARG A 1 220 ? 8.266 -2.633 -9.609 1 83.12 220 ARG A N 1
ATOM 1632 C CA . ARG A 1 220 ? 9.5 -3.299 -10.016 1 83.12 220 ARG A CA 1
ATOM 1633 C C . ARG A 1 220 ? 10.695 -2.742 -9.25 1 83.12 220 ARG A C 1
ATOM 1635 O O . ARG A 1 220 ? 11.578 -3.496 -8.828 1 83.12 220 ARG A O 1
ATOM 1642 N N . LYS A 1 221 ? 10.688 -1.466 -9.18 1 86.19 221 LYS A N 1
ATOM 1643 C CA . LYS A 1 221 ? 11.789 -0.817 -8.477 1 86.19 221 LYS A CA 1
ATOM 1644 C C . LYS A 1 221 ? 11.852 -1.269 -7.02 1 86.19 221 LYS A C 1
ATOM 1646 O O . LYS A 1 221 ? 12.93 -1.582 -6.504 1 86.19 221 LYS A O 1
ATOM 1651 N N . VAL A 1 222 ? 10.734 -1.374 -6.418 1 91.81 222 VAL A N 1
ATOM 1652 C CA . VAL A 1 222 ? 10.664 -1.785 -5.02 1 91.81 222 VAL A CA 1
ATOM 1653 C C . VAL A 1 222 ? 11.016 -3.266 -4.895 1 91.81 222 VAL A C 1
ATOM 1655 O O . VAL A 1 222 ? 11.781 -3.656 -4.008 1 91.81 222 VAL A O 1
ATOM 1658 N N . ALA A 1 223 ? 10.523 -4.023 -5.82 1 92.5 223 ALA A N 1
ATOM 1659 C CA . ALA A 1 223 ? 10.789 -5.461 -5.805 1 92.5 223 ALA A CA 1
ATOM 1660 C C . ALA A 1 223 ? 12.273 -5.738 -6.016 1 92.5 223 ALA A C 1
ATOM 1662 O O . ALA A 1 223 ? 12.805 -6.738 -5.52 1 92.5 223 ALA A O 1
ATOM 1663 N N . SER A 1 224 ? 12.953 -4.879 -6.703 1 93 224 SER A N 1
ATOM 1664 C CA . SER A 1 224 ? 14.359 -5.074 -7.027 1 93 224 SER A CA 1
ATOM 1665 C C . SER A 1 224 ? 15.234 -4.977 -5.777 1 93 224 SER A C 1
ATOM 1667 O O . SER A 1 224 ? 16.391 -5.383 -5.797 1 93 224 SER A O 1
ATOM 1669 N N . LEU A 1 225 ? 14.695 -4.504 -4.734 1 96.19 225 LEU A N 1
ATOM 1670 C CA . LEU A 1 225 ? 15.43 -4.438 -3.477 1 96.19 225 LEU A CA 1
ATOM 1671 C C . LEU A 1 225 ? 15.594 -5.824 -2.865 1 96.19 225 LEU A C 1
ATOM 1673 O O . LEU A 1 225 ? 16.438 -6.027 -1.988 1 96.19 225 LEU A O 1
ATOM 1677 N N . CYS A 1 226 ? 14.797 -6.754 -3.27 1 96.5 226 CYS A N 1
ATOM 1678 C CA . CYS A 1 226 ? 14.711 -8.055 -2.613 1 96.5 226 CYS A CA 1
ATOM 1679 C C . CYS A 1 226 ? 16.031 -8.812 -2.73 1 96.5 226 CYS A C 1
ATOM 1681 O O . CYS A 1 226 ? 16.531 -9.352 -1.741 1 96.5 226 CYS A O 1
ATOM 1683 N N . ALA A 1 227 ? 16.625 -8.859 -3.91 1 96 227 ALA A N 1
ATOM 1684 C CA . ALA A 1 227 ? 17.844 -9.617 -4.117 1 96 227 ALA A CA 1
ATOM 1685 C C . ALA A 1 227 ? 18.984 -9.062 -3.268 1 96 227 ALA A C 1
ATOM 1687 O O . ALA A 1 227 ? 19.656 -9.812 -2.547 1 96 227 ALA A O 1
ATOM 1688 N N . PRO A 1 228 ? 19.219 -7.738 -3.332 1 97.5 228 PRO A N 1
ATOM 1689 C CA . PRO A 1 228 ? 20.25 -7.184 -2.451 1 97.5 228 PRO A CA 1
ATOM 1690 C C . PRO A 1 228 ? 19.953 -7.441 -0.974 1 97.5 228 PRO A C 1
ATOM 1692 O O . PRO A 1 228 ? 20.891 -7.66 -0.191 1 97.5 228 PRO A O 1
ATOM 1695 N N . ILE A 1 229 ? 18.703 -7.414 -0.526 1 98.31 229 ILE A N 1
ATOM 1696 C CA . ILE A 1 229 ? 18.344 -7.691 0.859 1 98.31 229 ILE A CA 1
ATOM 1697 C C . ILE A 1 229 ? 18.656 -9.148 1.196 1 98.31 229 ILE A C 1
ATOM 1699 O O . ILE A 1 229 ? 19.172 -9.438 2.275 1 98.31 229 ILE A O 1
ATOM 1703 N N . ALA A 1 230 ? 18.359 -10.055 0.295 1 98 230 ALA A N 1
ATOM 1704 C CA . ALA A 1 230 ? 18.688 -11.461 0.485 1 98 230 ALA A CA 1
ATOM 1705 C C . ALA A 1 230 ? 20.203 -11.656 0.63 1 98 230 ALA A C 1
ATOM 1707 O O . ALA A 1 230 ? 20.656 -12.453 1.451 1 98 230 ALA A O 1
ATOM 1708 N N . HIS A 1 231 ? 20.906 -10.898 -0.172 1 97.12 231 HIS A N 1
ATOM 1709 C CA . HIS A 1 231 ? 22.359 -10.969 -0.09 1 97.12 231 HIS A CA 1
ATOM 1710 C C . HIS A 1 231 ? 22.859 -10.492 1.271 1 97.12 231 HIS A C 1
ATOM 1712 O O . HIS A 1 231 ? 23.75 -11.109 1.86 1 97.12 231 HIS A O 1
ATOM 1718 N N . LEU A 1 232 ? 22.297 -9.438 1.729 1 97.31 232 LEU A N 1
ATOM 1719 C CA . LEU A 1 232 ? 22.641 -8.906 3.045 1 97.31 232 LEU A CA 1
ATOM 1720 C C . LEU A 1 232 ? 22.344 -9.93 4.133 1 97.31 232 LEU A C 1
ATOM 1722 O O . LEU A 1 232 ? 23.125 -10.078 5.082 1 97.31 232 LEU A O 1
ATOM 1726 N N . ALA A 1 233 ? 21.25 -10.617 4.047 1 97.69 233 ALA A N 1
ATOM 1727 C CA . ALA A 1 233 ? 20.859 -11.641 5.012 1 97.69 233 ALA A CA 1
ATOM 1728 C C . ALA A 1 233 ? 21.812 -12.828 4.973 1 97.69 233 ALA A C 1
ATOM 1730 O O . ALA A 1 233 ? 22.266 -13.312 6.02 1 97.69 233 ALA A O 1
ATOM 1731 N N . GLN A 1 234 ? 22.156 -13.289 3.818 1 95.56 234 GLN A N 1
ATOM 1732 C CA . GLN A 1 234 ? 22.938 -14.5 3.631 1 95.56 234 GLN A CA 1
ATOM 1733 C C . GLN A 1 234 ? 24.422 -14.25 3.934 1 95.56 234 GLN A C 1
ATOM 1735 O O . GLN A 1 234 ? 25.062 -15.047 4.621 1 95.56 234 GLN A O 1
ATOM 1740 N N . CYS A 1 235 ? 24.953 -13.164 3.408 1 95.06 235 CYS A N 1
ATOM 1741 C CA . CYS A 1 235 ? 26.406 -12.938 3.455 1 95.06 235 CYS A CA 1
ATOM 1742 C C . CYS A 1 235 ? 26.797 -12.18 4.715 1 95.06 235 CYS A C 1
ATOM 1744 O O . CYS A 1 235 ? 27.844 -12.438 5.301 1 95.06 235 CYS A O 1
ATOM 1746 N N . ASP A 1 236 ? 25.938 -11.289 5.172 1 94.62 236 ASP A N 1
ATOM 1747 C CA . ASP A 1 236 ? 26.312 -10.43 6.289 1 94.62 236 ASP A CA 1
ATOM 1748 C C . ASP A 1 236 ? 25.516 -10.781 7.547 1 94.62 236 ASP A C 1
ATOM 1750 O O . ASP A 1 236 ? 25.703 -10.156 8.594 1 94.62 236 ASP A O 1
ATOM 1754 N N . ASN A 1 237 ? 24.625 -11.695 7.426 1 95.94 237 ASN A N 1
ATOM 1755 C CA . ASN A 1 237 ? 23.797 -12.141 8.539 1 95.94 237 ASN A CA 1
ATOM 1756 C C . ASN A 1 237 ? 23.062 -10.984 9.195 1 95.94 237 ASN A C 1
ATOM 1758 O O . ASN A 1 237 ? 22.969 -10.914 10.422 1 95.94 237 ASN A O 1
ATOM 1762 N N . ASP A 1 238 ? 22.656 -10.078 8.398 1 97.88 238 ASP A N 1
ATOM 1763 C CA . ASP A 1 238 ? 21.906 -8.945 8.914 1 97.88 238 ASP A CA 1
ATOM 1764 C C . ASP A 1 238 ? 20.562 -9.383 9.492 1 97.88 238 ASP A C 1
ATOM 1766 O O . ASP A 1 238 ? 19.766 -10.023 8.805 1 97.88 238 ASP A O 1
ATOM 1770 N N . GLU A 1 239 ? 20.281 -8.984 10.68 1 98.19 239 GLU A N 1
ATOM 1771 C CA . GLU A 1 239 ? 19.125 -9.484 11.406 1 98.19 239 GLU A CA 1
ATOM 1772 C C . GLU A 1 239 ? 17.828 -8.961 10.797 1 98.19 239 GLU A C 1
ATOM 1774 O O . GLU A 1 239 ? 16.844 -9.695 10.703 1 98.19 239 GLU A O 1
ATOM 1779 N N . LEU A 1 240 ? 17.797 -7.699 10.43 1 98.5 240 LEU A N 1
ATOM 1780 C CA . LEU A 1 240 ? 16.578 -7.156 9.836 1 98.5 240 LEU A CA 1
ATOM 1781 C C . LEU A 1 240 ? 16.281 -7.824 8.5 1 98.5 240 LEU A C 1
ATOM 1783 O O . LEU A 1 240 ? 15.133 -8.195 8.227 1 98.5 240 LEU A O 1
ATOM 1787 N N . ALA A 1 241 ? 17.328 -7.961 7.695 1 98.62 241 ALA A N 1
ATOM 1788 C CA . ALA A 1 241 ? 17.156 -8.625 6.402 1 98.62 241 ALA A CA 1
ATOM 1789 C C . ALA A 1 241 ? 16.625 -10.039 6.574 1 98.62 241 ALA A C 1
ATOM 1791 O O . ALA A 1 241 ? 15.711 -10.453 5.863 1 98.62 241 ALA A O 1
ATOM 1792 N N . ARG A 1 242 ? 17.156 -10.75 7.516 1 98.56 242 ARG A N 1
ATOM 1793 C CA . ARG A 1 242 ? 16.703 -12.109 7.789 1 98.56 242 ARG A CA 1
ATOM 1794 C C . ARG A 1 242 ? 15.25 -12.117 8.266 1 98.56 242 ARG A C 1
ATOM 1796 O O . ARG A 1 242 ? 14.461 -12.977 7.867 1 98.56 242 ARG A O 1
ATOM 1803 N N . TRP A 1 243 ? 14.938 -11.172 9.109 1 98.62 243 TRP A N 1
ATOM 1804 C CA . TRP A 1 243 ? 13.57 -11.055 9.617 1 98.62 243 TRP A CA 1
ATOM 1805 C C . TRP A 1 243 ? 12.594 -10.781 8.484 1 98.62 243 TRP A C 1
ATOM 1807 O O . TRP A 1 243 ? 11.5 -11.359 8.445 1 98.62 243 TRP A O 1
ATOM 1817 N N . LEU A 1 244 ? 12.945 -9.93 7.586 1 98.62 244 LEU A N 1
ATOM 1818 C CA . LEU A 1 244 ? 12.102 -9.578 6.445 1 98.62 244 LEU A CA 1
ATOM 1819 C C . LEU A 1 244 ? 11.82 -10.805 5.578 1 98.62 244 LEU A C 1
ATOM 1821 O O . LEU A 1 244 ? 10.68 -11.047 5.188 1 98.62 244 LEU A O 1
ATOM 1825 N N . LEU A 1 245 ? 12.852 -11.57 5.312 1 98.69 245 LEU A N 1
ATOM 1826 C CA . LEU A 1 245 ? 12.703 -12.734 4.445 1 98.69 245 LEU A CA 1
ATOM 1827 C C . LEU A 1 245 ? 11.977 -13.859 5.168 1 98.69 245 LEU A C 1
ATOM 1829 O O . LEU A 1 245 ? 11.18 -14.586 4.559 1 98.69 245 LEU A O 1
ATOM 1833 N N . ALA A 1 246 ? 12.203 -14.023 6.449 1 98.56 246 ALA A N 1
ATOM 1834 C CA . ALA A 1 246 ? 11.445 -14.992 7.23 1 98.56 246 ALA A CA 1
ATOM 1835 C C . ALA A 1 246 ? 9.961 -14.648 7.242 1 98.56 246 ALA A C 1
ATOM 1837 O O . ALA A 1 246 ? 9.109 -15.539 7.168 1 98.56 246 ALA A O 1
ATOM 1838 N N . ASP A 1 247 ? 9.719 -13.383 7.359 1 98.5 247 ASP A N 1
ATOM 1839 C CA . ASP A 1 247 ? 8.328 -12.945 7.328 1 98.5 247 ASP A CA 1
ATOM 1840 C C . ASP A 1 247 ? 7.688 -13.242 5.973 1 98.5 247 ASP A C 1
ATOM 1842 O O . ASP A 1 247 ? 6.52 -13.633 5.906 1 98.5 247 ASP A O 1
ATOM 1846 N N . ALA A 1 248 ? 8.414 -12.992 4.93 1 98.5 248 ALA A N 1
ATOM 1847 C CA . ALA A 1 248 ? 7.926 -13.352 3.604 1 98.5 248 ALA A CA 1
ATOM 1848 C C . ALA A 1 248 ? 7.621 -14.852 3.52 1 98.5 248 ALA A C 1
ATOM 1850 O O . ALA A 1 248 ? 6.594 -15.25 2.963 1 98.5 248 ALA A O 1
ATOM 1851 N N . GLY A 1 249 ? 8.5 -15.641 4.07 1 98.62 249 GLY A N 1
ATOM 1852 C CA . GLY A 1 249 ? 8.25 -17.078 4.137 1 98.62 249 GLY A CA 1
ATOM 1853 C C . GLY A 1 249 ? 6.969 -17.422 4.871 1 98.62 249 GLY A C 1
ATOM 1854 O O . GLY A 1 249 ? 6.227 -18.312 4.441 1 98.62 249 GLY A O 1
ATOM 1855 N N . ALA A 1 250 ? 6.746 -16.75 5.945 1 98.38 250 ALA A N 1
ATOM 1856 C CA . ALA A 1 250 ? 5.523 -16.984 6.711 1 98.38 250 ALA A CA 1
ATOM 1857 C C . ALA A 1 250 ? 4.285 -16.688 5.871 1 98.38 250 ALA A C 1
ATOM 1859 O O . ALA A 1 250 ? 3.305 -17.422 5.914 1 98.38 250 ALA A O 1
ATOM 1860 N N . GLN A 1 251 ? 4.352 -15.562 5.137 1 98.06 251 GLN A N 1
ATOM 1861 C CA . GLN A 1 251 ? 3.232 -15.211 4.27 1 98.06 251 GLN A CA 1
ATOM 1862 C C . GLN A 1 251 ? 2.973 -16.297 3.234 1 98.06 251 GLN A C 1
ATOM 1864 O O . GLN A 1 251 ? 1.822 -16.656 2.98 1 98.06 251 GLN A O 1
ATOM 1869 N N . LEU A 1 252 ? 4.016 -16.812 2.654 1 98.06 252 LEU A N 1
ATOM 1870 C CA . LEU A 1 252 ? 3.887 -17.891 1.677 1 98.06 252 LEU A CA 1
ATOM 1871 C C . LEU A 1 252 ? 3.34 -19.156 2.328 1 98.06 252 LEU A C 1
ATOM 1873 O O . LEU A 1 252 ? 2.545 -19.875 1.721 1 98.06 252 LEU A O 1
ATOM 1877 N N . GLY A 1 253 ? 3.785 -19.422 3.539 1 97.62 253 GLY A N 1
ATOM 1878 C CA . GLY A 1 253 ? 3.225 -20.531 4.293 1 97.62 253 GLY A CA 1
ATOM 1879 C C . GLY A 1 253 ? 1.724 -20.422 4.484 1 97.62 253 GLY A C 1
ATOM 1880 O O . GLY A 1 253 ? 1.009 -21.438 4.402 1 97.62 253 GLY A O 1
ATOM 1881 N N . LYS A 1 254 ? 1.26 -19.25 4.684 1 96.81 254 LYS A N 1
ATOM 1882 C CA . LYS A 1 254 ? -0.17 -19.031 4.879 1 96.81 254 LYS A CA 1
ATOM 1883 C C . LYS A 1 254 ? -0.96 -19.422 3.631 1 96.81 254 LYS A C 1
ATOM 1885 O O . LYS A 1 254 ? -2.088 -19.906 3.729 1 96.81 254 LYS A O 1
ATOM 1890 N N . HIS A 1 255 ? -0.408 -19.141 2.447 1 96.81 255 HIS A N 1
ATOM 1891 C CA . HIS A 1 255 ? -1.053 -19.594 1.22 1 96.81 255 HIS A CA 1
ATOM 1892 C C . HIS A 1 255 ? -1.271 -21.109 1.233 1 96.81 255 HIS A C 1
ATOM 1894 O O . HIS A 1 255 ? -2.361 -21.578 0.916 1 96.81 255 HIS A O 1
ATOM 1900 N N . ILE A 1 256 ? -0.223 -21.797 1.656 1 97.06 256 ILE A N 1
ATOM 1901 C CA . ILE A 1 256 ? -0.267 -23.25 1.668 1 97.06 256 ILE A CA 1
ATOM 1902 C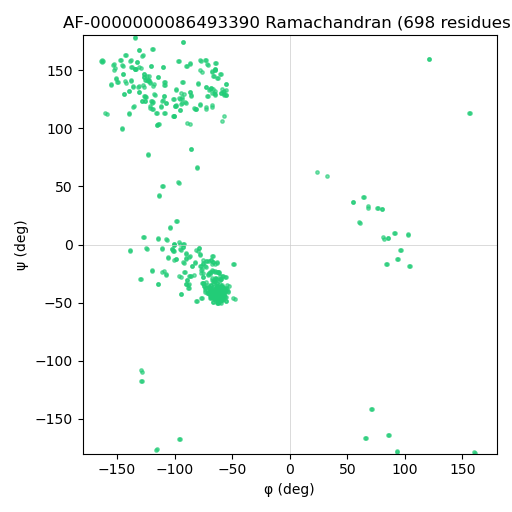 C . ILE A 1 256 ? -1.284 -23.719 2.703 1 97.06 256 ILE A C 1
ATOM 1904 O O . ILE A 1 256 ? -2.111 -24.594 2.414 1 97.06 256 ILE A O 1
ATOM 1908 N N . VAL A 1 257 ? -1.265 -23.141 3.852 1 96.12 257 VAL A N 1
ATOM 1909 C CA . VAL A 1 257 ? -2.133 -23.531 4.957 1 96.12 257 VAL A CA 1
ATOM 1910 C C . VAL A 1 257 ? -3.596 -23.375 4.543 1 96.12 257 VAL A C 1
ATOM 1912 O O . VAL A 1 257 ? -4.445 -24.172 4.949 1 96.12 257 VAL A O 1
ATOM 1915 N N . ARG A 1 258 ? -3.83 -22.484 3.697 1 94.94 258 ARG A N 1
ATOM 1916 C CA . ARG A 1 258 ? -5.215 -22.234 3.324 1 94.94 258 ARG A CA 1
ATOM 1917 C C . ARG A 1 258 ? -5.66 -23.141 2.186 1 94.94 258 ARG A C 1
ATOM 1919 O O . ARG A 1 258 ? -6.805 -23.594 2.164 1 94.94 258 ARG A O 1
ATOM 1926 N N . LEU A 1 259 ? -4.812 -23.406 1.271 1 96.38 259 LEU A N 1
ATOM 1927 C CA . LEU A 1 259 ? -5.211 -24.125 0.067 1 96.38 259 LEU A CA 1
ATOM 1928 C C . LEU A 1 259 ? -5.066 -25.625 0.265 1 96.38 259 LEU A C 1
ATOM 1930 O O . LEU A 1 259 ? -5.844 -26.406 -0.287 1 96.38 259 LEU A O 1
ATOM 1934 N N . ALA A 1 260 ? -4.137 -26.062 1.066 1 96.19 260 ALA A N 1
ATOM 1935 C CA . ALA A 1 260 ? -3.799 -27.469 1.2 1 96.19 260 ALA A CA 1
ATOM 1936 C C . ALA A 1 260 ? -5.004 -28.281 1.672 1 96.19 260 ALA A C 1
ATOM 1938 O O . ALA A 1 260 ? -5.281 -29.359 1.141 1 96.19 260 ALA A O 1
ATOM 1939 N N . PRO A 1 261 ? -5.828 -27.812 2.637 1 95.5 261 PRO A N 1
ATOM 1940 C CA . PRO A 1 261 ? -6.98 -28.594 3.1 1 95.5 261 PRO A CA 1
ATOM 1941 C C . PRO A 1 261 ? -8.055 -28.75 2.023 1 95.5 261 PRO A C 1
ATOM 1943 O O . PRO A 1 261 ? -8.93 -29.609 2.148 1 95.5 261 PRO A O 1
ATOM 1946 N N . LEU A 1 262 ? -7.977 -27.984 1.011 1 96 262 LEU A N 1
ATOM 1947 C CA . LEU A 1 262 ? -8.984 -28 -0.043 1 96 262 LEU A CA 1
ATOM 1948 C C . LEU A 1 262 ? -8.562 -28.922 -1.181 1 96 262 LEU A C 1
ATOM 1950 O O . LEU A 1 262 ? -9.32 -29.141 -2.131 1 96 262 LEU A O 1
ATOM 1954 N N . ALA A 1 263 ? -7.363 -29.453 -1.073 1 96.75 263 ALA A N 1
ATOM 1955 C CA . ALA A 1 263 ? -6.84 -30.328 -2.115 1 96.75 263 ALA A CA 1
ATOM 1956 C C . ALA A 1 263 ? -7.535 -31.688 -2.086 1 96.75 263 ALA A C 1
ATOM 1958 O O . ALA A 1 263 ? -7.754 -32.25 -1.014 1 96.75 263 ALA A O 1
ATOM 1959 N N . ASP A 1 264 ? -7.895 -32.156 -3.256 1 96.62 264 ASP A N 1
ATOM 1960 C CA . ASP A 1 264 ? -8.43 -33.5 -3.395 1 96.62 264 ASP A CA 1
ATOM 1961 C C . ASP A 1 264 ? -7.418 -34.562 -2.922 1 96.62 264 ASP A C 1
ATOM 1963 O O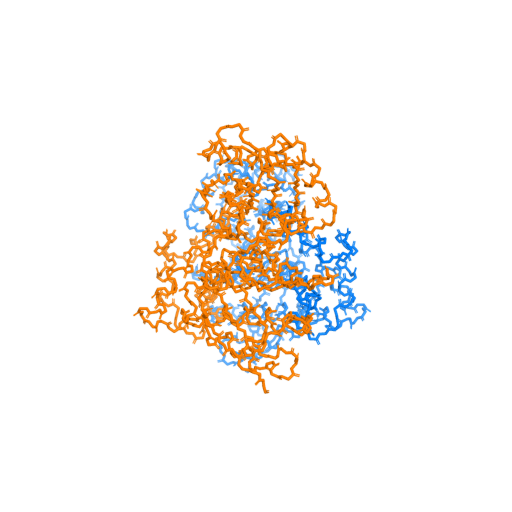 . ASP A 1 264 ? -6.215 -34.375 -3.125 1 96.62 264 ASP A O 1
ATOM 1967 N N . GLU A 1 265 ? -7.934 -35.656 -2.359 1 95.25 265 GLU A N 1
ATOM 1968 C CA . GLU A 1 265 ? -7.066 -36.688 -1.858 1 95.25 265 GLU A CA 1
ATOM 1969 C C . GLU A 1 265 ? -6.223 -37.312 -2.98 1 95.25 265 GLU A C 1
ATOM 1971 O O . GLU A 1 265 ? -5.098 -37.75 -2.75 1 95.25 265 GLU A O 1
ATOM 1976 N N . ASP A 1 266 ? -6.703 -37.219 -4.176 1 95.44 266 ASP A N 1
ATOM 1977 C CA . ASP A 1 266 ? -6.008 -37.781 -5.332 1 95.44 266 ASP A CA 1
ATOM 1978 C C . ASP A 1 266 ? -4.707 -37.031 -5.605 1 95.44 266 ASP A C 1
ATOM 1980 O O . ASP A 1 266 ? -3.83 -37.531 -6.309 1 95.44 266 ASP A O 1
ATOM 1984 N N . LEU A 1 267 ? -4.59 -35.875 -5.039 1 96.62 267 LEU A N 1
ATOM 1985 C CA . LEU A 1 267 ? -3.398 -35.062 -5.277 1 96.62 267 LEU A CA 1
ATOM 1986 C C . LEU A 1 267 ? -2.314 -35.375 -4.25 1 96.62 267 LEU A C 1
ATOM 1988 O O . LEU A 1 267 ? -1.187 -34.875 -4.363 1 96.62 267 LEU A O 1
ATOM 1992 N N . ARG A 1 268 ? -2.641 -36.125 -3.305 1 95.56 268 ARG A N 1
ATOM 1993 C CA . ARG A 1 268 ? -1.67 -36.469 -2.27 1 95.56 268 ARG A CA 1
ATOM 1994 C C . ARG A 1 268 ? -0.987 -37.812 -2.578 1 95.56 268 ARG A C 1
ATOM 1996 O O . ARG A 1 268 ? -1.628 -38.844 -2.555 1 95.56 268 ARG A O 1
ATOM 2003 N N . GLU A 1 269 ? 0.289 -37.719 -2.797 1 93.88 269 GLU A N 1
ATOM 2004 C CA . GLU A 1 269 ? 1.1 -38.875 -3.182 1 93.88 269 GLU A CA 1
ATOM 2005 C C . GLU A 1 269 ? 1.724 -39.531 -1.96 1 93.88 269 GLU A C 1
ATOM 2007 O O . GLU A 1 269 ? 2.162 -38.844 -1.03 1 93.88 269 GLU A O 1
ATOM 2012 N N . PRO A 1 270 ? 1.726 -40.875 -2.006 1 92.44 270 PRO A N 1
ATOM 2013 C CA . PRO A 1 270 ? 2.412 -41.562 -0.902 1 92.44 270 PRO A CA 1
ATOM 2014 C C . PRO A 1 270 ? 3.857 -41.094 -0.736 1 92.44 270 PRO A C 1
ATOM 2016 O O . PRO A 1 270 ? 4.609 -41.031 -1.712 1 92.44 270 PRO A O 1
ATOM 2019 N N . GLY A 1 271 ? 4.242 -40.719 0.422 1 91.56 271 GLY A N 1
ATOM 2020 C CA . GLY A 1 271 ? 5.605 -40.312 0.727 1 91.56 271 GLY A CA 1
ATOM 2021 C C . GLY A 1 271 ? 5.891 -38.875 0.4 1 91.56 271 GLY A C 1
ATOM 2022 O O . GLY A 1 271 ? 6.859 -38.281 0.9 1 91.56 271 GLY A O 1
ATOM 2023 N N . VAL A 1 272 ? 5.066 -38.25 -0.404 1 94 272 VAL A N 1
ATOM 2024 C CA . VAL A 1 272 ? 5.309 -36.875 -0.864 1 94 272 VAL A CA 1
ATOM 2025 C C . VAL A 1 272 ? 4.238 -35.938 -0.302 1 94 272 VAL A C 1
ATOM 2027 O O . VAL A 1 272 ? 4.527 -34.812 0.053 1 94 272 VAL A O 1
ATOM 2030 N N . GLY A 1 273 ? 3.002 -36.469 -0.16 1 95.88 273 GLY A N 1
ATOM 2031 C CA . GLY A 1 273 ? 1.868 -35.656 0.2 1 95.88 273 GLY A CA 1
ATOM 2032 C C . GLY A 1 273 ? 1.42 -34.719 -0.925 1 95.88 273 GLY A C 1
ATOM 2033 O O . GLY A 1 273 ? 1.332 -35.156 -2.078 1 95.88 273 GLY A O 1
ATOM 2034 N N . LEU A 1 274 ? 1.053 -33.562 -0.541 1 96.88 274 LEU A N 1
ATOM 2035 C CA . LEU A 1 274 ? 0.676 -32.562 -1.553 1 96.88 274 LEU A CA 1
ATOM 2036 C C . LEU A 1 274 ? 1.908 -31.875 -2.123 1 96.88 274 LEU A C 1
ATOM 2038 O O . LEU A 1 274 ? 2.652 -31.219 -1.39 1 96.88 274 LEU A O 1
ATOM 2042 N N . ARG A 1 275 ? 2.107 -32.062 -3.354 1 97 275 ARG A N 1
ATOM 2043 C CA . ARG A 1 275 ? 3.199 -31.391 -4.051 1 97 275 ARG A CA 1
ATOM 2044 C C . ARG A 1 275 ? 2.842 -29.938 -4.355 1 97 275 ARG A C 1
ATOM 2046 O O . ARG A 1 275 ? 1.802 -29.672 -4.957 1 97 275 ARG A O 1
ATOM 2053 N N . VAL A 1 276 ? 3.627 -29.016 -3.846 1 97.88 276 VAL A N 1
ATOM 2054 C CA . VAL A 1 276 ? 3.459 -27.594 -4.125 1 97.88 276 VAL A CA 1
ATOM 2055 C C . VAL A 1 276 ? 4.594 -27.109 -5.027 1 97.88 276 VAL A C 1
ATOM 2057 O O . VAL A 1 276 ? 5.75 -27.062 -4.609 1 97.88 276 VAL A O 1
ATOM 2060 N N . VAL A 1 277 ? 4.266 -26.719 -6.266 1 97.94 277 VAL A N 1
ATOM 2061 C CA . VAL A 1 277 ? 5.25 -26.25 -7.238 1 97.94 277 VAL A CA 1
ATOM 2062 C C . VAL A 1 277 ? 5.578 -24.781 -6.969 1 97.94 277 VAL A C 1
ATOM 2064 O O . VAL A 1 277 ? 4.703 -23.922 -7.059 1 97.94 277 VAL A O 1
ATOM 2067 N N . CYS A 1 278 ? 6.809 -24.547 -6.641 1 98.06 278 CYS A N 1
ATOM 2068 C CA . CYS A 1 278 ? 7.258 -23.203 -6.289 1 98.06 278 CYS A CA 1
ATOM 2069 C C . CYS A 1 278 ? 7.953 -22.531 -7.473 1 98.06 278 CYS A C 1
ATOM 2071 O O . CYS A 1 278 ? 8.977 -23.031 -7.953 1 98.06 278 CYS A O 1
ATOM 2073 N N . VAL A 1 279 ? 7.402 -21.422 -7.902 1 95.12 279 VAL A N 1
ATOM 2074 C CA . VAL A 1 279 ? 7.941 -20.688 -9.047 1 95.12 279 VAL A CA 1
ATOM 2075 C C . VAL A 1 279 ? 8.188 -19.234 -8.656 1 95.12 279 VAL A C 1
ATOM 2077 O O . VAL A 1 279 ? 7.406 -18.641 -7.906 1 95.12 279 VAL A O 1
ATOM 2080 N N . GLY A 1 280 ? 9.289 -18.656 -9.227 1 93 280 GLY A N 1
ATOM 2081 C CA . GLY A 1 280 ? 9.594 -17.266 -8.977 1 93 280 GLY A CA 1
ATOM 2082 C C . GLY A 1 280 ? 10.961 -17.047 -8.344 1 93 280 GLY A C 1
ATOM 2083 O O . GLY A 1 280 ? 11.469 -17.938 -7.645 1 93 280 GLY A O 1
ATOM 2084 N N . GLY A 1 281 ? 11.43 -15.906 -8.469 1 91.94 281 GLY A N 1
ATOM 2085 C CA . GLY A 1 281 ? 12.789 -15.586 -8.07 1 91.94 281 GLY A CA 1
ATOM 2086 C C . GLY A 1 281 ? 13 -15.625 -6.57 1 91.94 281 GLY A C 1
ATOM 2087 O O . GLY A 1 281 ? 14.125 -15.805 -6.098 1 91.94 281 GLY A O 1
ATOM 2088 N N . LEU A 1 282 ? 11.969 -15.469 -5.773 1 94.62 282 LEU A N 1
ATOM 2089 C CA . LEU A 1 282 ? 12.109 -15.477 -4.32 1 94.62 282 LEU A CA 1
ATOM 2090 C C . LEU A 1 282 ? 12.602 -16.844 -3.834 1 94.62 282 LEU A C 1
ATOM 2092 O O . LEU A 1 282 ? 13.289 -16.922 -2.814 1 94.62 282 LEU A O 1
ATOM 2096 N N . PHE A 1 283 ? 12.273 -17.891 -4.535 1 96.5 283 PHE A N 1
ATOM 2097 C CA . PHE A 1 283 ? 12.609 -19.234 -4.086 1 96.5 283 PHE A CA 1
ATOM 2098 C C . PHE A 1 283 ? 14.078 -19.547 -4.359 1 96.5 283 PHE A C 1
ATOM 2100 O O . PHE A 1 283 ? 14.594 -20.578 -3.9 1 96.5 283 PHE A O 1
ATOM 2107 N N . ASP A 1 284 ? 14.758 -18.656 -5.094 1 93.94 284 ASP A N 1
ATOM 2108 C CA . ASP A 1 284 ? 16.203 -18.766 -5.207 1 93.94 284 ASP A CA 1
ATOM 2109 C C . ASP A 1 284 ? 16.891 -18.594 -3.85 1 93.94 284 ASP A C 1
ATOM 2111 O O . ASP A 1 284 ? 18 -19.062 -3.641 1 93.94 284 ASP A O 1
ATOM 2115 N N . SER A 1 285 ? 16.188 -17.922 -2.967 1 95 285 SER A N 1
ATOM 2116 C CA . SER A 1 285 ? 16.672 -17.719 -1.604 1 95 285 SER A CA 1
ATOM 2117 C C . SER A 1 285 ? 15.789 -18.453 -0.593 1 95 285 SER A C 1
ATOM 2119 O O . SER A 1 285 ? 15.508 -17.922 0.487 1 95 285 SER A O 1
ATOM 2121 N N . TYR A 1 286 ? 15.438 -19.625 -0.94 1 96.88 286 TYR A N 1
ATOM 2122 C CA . TYR A 1 286 ? 14.484 -20.359 -0.122 1 96.88 286 TYR A CA 1
ATOM 2123 C C . TYR A 1 286 ? 15.008 -20.547 1.297 1 96.88 286 TYR A C 1
ATOM 2125 O O . TYR A 1 286 ? 14.234 -20.516 2.258 1 96.88 286 TYR A O 1
ATOM 2133 N N . SER A 1 287 ? 16.281 -20.75 1.475 1 97.19 287 SER A N 1
ATOM 2134 C CA . SER A 1 287 ? 16.844 -21 2.799 1 97.19 287 SER A CA 1
ATOM 2135 C C . SER A 1 287 ? 16.5 -19.859 3.76 1 97.19 287 SER A C 1
ATOM 2137 O O . SER A 1 287 ? 16.375 -20.078 4.965 1 97.19 287 SER A O 1
ATOM 2139 N N . LEU A 1 288 ? 16.312 -18.703 3.24 1 98.19 288 LEU A N 1
ATOM 2140 C CA . LEU A 1 288 ? 16.016 -17.531 4.059 1 98.19 288 LEU A CA 1
ATOM 2141 C C . LEU A 1 288 ? 14.516 -17.438 4.352 1 98.19 288 LEU A C 1
ATOM 2143 O O . LEU A 1 288 ? 14.094 -16.719 5.254 1 98.19 288 LEU A O 1
ATOM 2147 N N . LEU A 1 289 ? 13.688 -18.141 3.566 1 98.5 289 LEU A N 1
ATOM 2148 C CA . LEU A 1 289 ? 12.242 -18.125 3.711 1 98.5 289 LEU A CA 1
ATOM 2149 C C . LEU A 1 289 ? 11.773 -19.25 4.625 1 98.5 289 LEU A C 1
ATOM 2151 O O . LEU A 1 289 ? 10.695 -19.172 5.219 1 98.5 289 LEU A O 1
ATOM 2155 N N . GLU A 1 290 ? 12.586 -20.281 4.715 1 98.25 290 GLU A N 1
ATOM 2156 C CA . GLU A 1 290 ? 12.188 -21.578 5.238 1 98.25 290 GLU A CA 1
ATOM 2157 C C . GLU A 1 290 ? 11.695 -21.469 6.68 1 98.25 290 GLU A C 1
ATOM 2159 O O . GLU A 1 290 ? 10.672 -22.062 7.035 1 98.25 290 GLU A O 1
ATOM 2164 N N . SER A 1 291 ? 12.414 -20.766 7.48 1 97.75 291 SER A N 1
ATOM 2165 C CA . SER A 1 291 ? 12.055 -20.688 8.891 1 97.75 291 SER A CA 1
ATOM 2166 C C . SER A 1 291 ? 10.641 -20.156 9.07 1 97.75 291 SER A C 1
ATOM 2168 O O . SER A 1 291 ? 9.852 -20.703 9.852 1 97.75 291 SER A O 1
ATOM 2170 N N . GLY A 1 292 ? 10.328 -19.078 8.359 1 98.19 292 GLY A N 1
ATOM 2171 C CA . GLY A 1 292 ? 8.992 -18.5 8.445 1 98.19 292 GLY A CA 1
ATOM 2172 C C . GLY A 1 292 ? 7.918 -19.406 7.879 1 98.19 292 GLY A C 1
ATOM 2173 O O . GLY A 1 292 ? 6.848 -19.562 8.469 1 98.19 292 GLY A O 1
ATOM 2174 N N . LEU A 1 293 ? 8.219 -19.984 6.75 1 98.19 293 LEU A N 1
ATOM 2175 C CA . LEU A 1 293 ? 7.266 -20.875 6.086 1 98.19 293 LEU A CA 1
ATOM 2176 C C . LEU A 1 293 ? 6.945 -22.078 6.961 1 98.19 293 LEU A C 1
ATOM 2178 O O . LEU A 1 293 ? 5.777 -22.406 7.18 1 98.19 293 LEU A O 1
ATOM 2182 N N . VAL A 1 294 ? 7.949 -22.688 7.555 1 97.5 294 VAL A N 1
ATOM 2183 C CA . VAL A 1 294 ? 7.797 -23.891 8.375 1 97.5 294 VAL A CA 1
ATOM 2184 C C . VAL A 1 294 ? 7.055 -23.547 9.664 1 97.5 294 VAL A C 1
ATOM 2186 O O . VAL A 1 294 ? 6.227 -24.328 10.141 1 97.5 294 VAL A O 1
ATOM 2189 N N . ARG A 1 295 ? 7.363 -22.406 10.211 1 97.12 295 ARG A N 1
ATOM 2190 C CA . ARG A 1 295 ? 6.668 -21.969 11.414 1 97.12 295 ARG A CA 1
ATOM 2191 C C . ARG A 1 295 ? 5.164 -21.891 11.18 1 97.12 295 ARG A C 1
ATOM 2193 O O . ARG A 1 295 ? 4.375 -22.328 12.016 1 97.12 295 ARG A O 1
ATOM 2200 N N . GLU A 1 296 ? 4.82 -21.344 10.047 1 96.12 296 GLU A N 1
ATOM 2201 C CA . GLU A 1 296 ? 3.4 -21.219 9.719 1 96.12 296 GLU A CA 1
ATOM 2202 C C . GLU A 1 296 ? 2.762 -22.594 9.508 1 96.12 296 GLU A C 1
ATOM 2204 O O . GLU A 1 296 ? 1.64 -22.844 9.961 1 96.12 296 GLU A O 1
ATOM 2209 N N . LEU A 1 297 ? 3.459 -23.484 8.859 1 96.06 297 LEU A N 1
ATOM 2210 C CA . LEU A 1 297 ? 2.947 -24.828 8.633 1 96.06 297 LEU A CA 1
ATOM 2211 C C . LEU A 1 297 ? 2.775 -25.578 9.945 1 96.06 297 LEU A C 1
ATOM 2213 O O . LEU A 1 297 ? 1.761 -26.25 10.156 1 96.06 297 LEU A O 1
ATOM 2217 N N . LYS A 1 298 ? 3.713 -25.422 10.844 1 95.75 298 LYS A N 1
ATOM 2218 C CA . LYS A 1 298 ? 3.652 -26.078 12.141 1 95.75 298 LYS A CA 1
ATOM 2219 C C . LYS A 1 298 ? 2.5 -25.531 12.984 1 95.75 298 LYS A C 1
ATOM 2221 O O . LYS A 1 298 ? 1.808 -26.297 13.664 1 95.75 298 LYS A O 1
ATOM 2226 N N . ALA A 1 299 ? 2.355 -24.234 12.906 1 93.88 299 ALA A N 1
ATOM 2227 C CA . ALA A 1 299 ? 1.305 -23.594 13.688 1 93.88 299 ALA A CA 1
ATOM 2228 C C . ALA A 1 299 ? -0.079 -24.031 13.227 1 93.88 299 ALA A C 1
ATOM 2230 O O . ALA A 1 299 ? -1.048 -23.953 13.984 1 93.88 299 ALA A O 1
ATOM 2231 N N . SER A 1 300 ? -0.108 -24.453 12.078 1 88.56 300 SER A N 1
ATOM 2232 C CA . SER A 1 300 ? -1.396 -24.844 11.516 1 88.56 300 SER A CA 1
ATOM 2233 C C . SER A 1 300 ? -1.553 -26.359 11.477 1 88.56 300 SER A C 1
ATOM 2235 O O . SER A 1 300 ? -2.43 -26.875 10.781 1 88.56 300 SER A O 1
ATOM 2237 N N . SER A 1 301 ? -0.679 -26.969 12.211 1 82.56 301 SER A N 1
ATOM 2238 C CA . SER A 1 301 ? -0.763 -28.422 12.312 1 82.56 301 SER A CA 1
ATOM 2239 C C . SER A 1 301 ? -2.129 -28.859 12.828 1 82.56 301 SER A C 1
ATOM 2241 O O . SER A 1 301 ? -2.674 -28.25 13.758 1 82.56 301 SER A O 1
ATOM 2243 N N . GLY A 1 302 ? -2.805 -29.797 12.242 1 81.06 302 GLY A N 1
ATOM 2244 C CA . GLY A 1 302 ? -4.113 -30.281 12.656 1 81.06 302 GLY A CA 1
ATOM 2245 C C . GLY A 1 302 ? -5.258 -29.625 11.906 1 81.06 302 GLY A C 1
ATOM 2246 O O . GLY A 1 302 ? -6.422 -29.984 12.102 1 81.06 302 GLY A O 1
ATOM 2247 N N . GLN A 1 303 ? -4.91 -28.672 11.078 1 85.19 303 GLN A N 1
ATOM 2248 C CA . GLN A 1 303 ? -5.953 -27.953 10.344 1 85.19 303 GLN A CA 1
ATOM 2249 C C . GLN A 1 303 ? -6.109 -28.5 8.93 1 85.19 303 GLN A C 1
ATOM 2251 O O . GLN A 1 303 ? -6.422 -27.766 8 1 85.19 303 GLN A O 1
ATOM 2256 N N . GLY A 1 304 ? -5.633 -29.766 8.648 1 89.62 304 GLY A N 1
ATOM 2257 C CA . GLY A 1 304 ? -5.891 -30.422 7.375 1 89.62 304 GLY A CA 1
ATOM 2258 C C . GLY A 1 304 ? -4.824 -30.156 6.332 1 89.62 304 GLY A C 1
ATOM 2259 O O . GLY A 1 304 ? -4.996 -30.484 5.16 1 89.62 304 GLY A O 1
ATOM 2260 N N . VAL A 1 305 ? -3.713 -29.562 6.695 1 92.62 305 VAL A N 1
ATOM 2261 C CA . VAL A 1 305 ? -2.637 -29.281 5.746 1 92.62 305 VAL A CA 1
ATOM 2262 C C . VAL A 1 305 ? -1.992 -30.594 5.297 1 92.62 305 VAL A C 1
ATOM 2264 O O . VAL A 1 305 ? -1.804 -30.812 4.102 1 92.62 305 VAL A O 1
ATOM 2267 N N . GLY A 1 306 ? -1.714 -31.516 6.266 1 93 306 GLY A N 1
ATOM 2268 C CA . GLY A 1 306 ? -1.07 -32.781 5.957 1 93 306 GLY A CA 1
ATOM 2269 C C . GLY A 1 306 ? 0.354 -32.625 5.461 1 93 306 GLY A C 1
ATOM 2270 O O . GLY A 1 306 ? 0.981 -31.578 5.68 1 93 306 GLY A O 1
ATOM 2271 N N . GLN A 1 307 ? 0.869 -33.719 4.898 1 95.38 307 GLN A N 1
ATOM 2272 C CA . GLN A 1 307 ? 2.219 -33.688 4.344 1 95.38 307 GLN A CA 1
ATOM 2273 C C . GLN A 1 307 ? 2.283 -32.844 3.086 1 95.38 307 GLN A C 1
ATOM 2275 O O . GLN A 1 307 ? 1.408 -32.938 2.223 1 95.38 307 GLN A O 1
ATOM 2280 N N . VAL A 1 308 ? 3.299 -32 3.088 1 96.69 308 VAL A N 1
ATOM 2281 C CA . VAL A 1 308 ? 3.486 -31.109 1.948 1 96.69 308 VAL A CA 1
ATOM 2282 C C . VAL A 1 308 ? 4.938 -31.172 1.475 1 96.69 308 VAL A C 1
ATOM 2284 O O . VAL A 1 308 ? 5.859 -31.25 2.289 1 96.69 308 VAL A O 1
ATOM 2287 N N . THR A 1 309 ? 5.105 -31.234 0.14 1 97.62 309 THR A N 1
ATOM 2288 C CA . THR A 1 309 ? 6.438 -31.188 -0.459 1 97.62 309 THR A CA 1
ATOM 2289 C C . THR A 1 309 ? 6.551 -30 -1.418 1 97.62 309 THR A C 1
ATOM 2291 O O . THR A 1 309 ? 5.789 -29.906 -2.381 1 97.62 309 THR A O 1
ATOM 2294 N N . LEU A 1 310 ? 7.469 -29.078 -1.09 1 98.25 310 LEU A N 1
ATOM 2295 C CA . LEU A 1 310 ? 7.746 -27.953 -1.973 1 98.25 310 LEU A CA 1
ATOM 2296 C C . LEU A 1 310 ? 8.789 -28.328 -3.018 1 98.25 310 LEU A C 1
ATOM 2298 O O . LEU A 1 310 ? 9.859 -28.844 -2.678 1 98.25 310 LEU A O 1
ATOM 2302 N N . VAL A 1 311 ? 8.508 -28.016 -4.309 1 97.81 311 VAL A N 1
ATOM 2303 C CA . VAL A 1 311 ? 9.438 -28.391 -5.371 1 97.81 311 VAL A CA 1
ATOM 2304 C C . VAL A 1 311 ? 9.633 -27.219 -6.316 1 97.81 311 VAL A C 1
ATOM 2306 O O . VAL A 1 311 ? 8.758 -26.359 -6.453 1 97.81 311 VAL A O 1
ATOM 2309 N N . ARG A 1 312 ? 10.805 -27.156 -6.938 1 97.38 312 ARG A N 1
ATOM 2310 C CA . ARG A 1 312 ? 11.109 -26.25 -8.047 1 97.38 312 ARG A CA 1
ATOM 2311 C C . ARG A 1 312 ? 11.047 -27 -9.383 1 97.38 312 ARG A C 1
ATOM 2313 O O . ARG A 1 312 ? 11.68 -28.047 -9.547 1 97.38 312 ARG A O 1
ATOM 2320 N N . PRO A 1 313 ? 10.258 -26.469 -10.242 1 96.25 313 PRO A N 1
ATOM 2321 C CA . PRO A 1 313 ? 10.242 -27.156 -11.531 1 96.25 313 PRO A CA 1
ATOM 2322 C C . PRO A 1 313 ? 11.57 -27.031 -12.281 1 96.25 313 PRO A C 1
ATOM 2324 O O . PRO A 1 313 ? 12.258 -26.016 -12.156 1 96.25 313 PRO A O 1
ATOM 2327 N N . GLY A 1 314 ? 11.898 -28 -13.023 1 93.81 314 GLY A N 1
ATOM 2328 C CA . GLY A 1 314 ? 13.125 -28.016 -13.82 1 93.81 314 GLY A CA 1
ATOM 2329 C C . GLY A 1 314 ? 12.906 -27.562 -15.25 1 93.81 314 GLY A C 1
ATOM 2330 O O . GLY A 1 314 ? 13.828 -27.625 -16.062 1 93.81 314 GLY A O 1
ATOM 2331 N N . VAL A 1 315 ? 11.695 -27.203 -15.602 1 93.06 315 VAL A N 1
ATOM 2332 C CA . VAL A 1 315 ? 11.336 -26.75 -16.938 1 93.06 315 VAL A CA 1
ATOM 2333 C C . VAL A 1 315 ? 10.609 -25.406 -16.844 1 93.06 315 VAL A C 1
ATOM 2335 O O . VAL A 1 315 ? 10.109 -25.031 -15.789 1 93.06 315 VAL A O 1
ATOM 2338 N N . PRO A 1 316 ? 10.539 -24.703 -17.984 1 93.69 316 PRO A N 1
ATOM 2339 C CA . PRO A 1 316 ? 9.75 -23.469 -17.984 1 93.69 316 PRO A CA 1
ATOM 2340 C C . PRO A 1 316 ? 8.266 -23.703 -17.75 1 93.69 316 PRO A C 1
ATOM 2342 O O . PRO A 1 316 ? 7.738 -24.766 -18.141 1 93.69 316 PRO A O 1
ATOM 2345 N N . CYS A 1 317 ? 7.609 -22.734 -17.141 1 94.75 317 CYS A N 1
ATOM 2346 C CA . CYS A 1 317 ? 6.18 -22.844 -16.875 1 94.75 317 CYS A CA 1
ATOM 2347 C C . CYS A 1 317 ? 5.391 -23.047 -18.156 1 94.75 317 CYS A C 1
ATOM 2349 O O . CYS A 1 317 ? 4.352 -23.703 -18.156 1 94.75 317 CYS A O 1
ATOM 2351 N N . ALA A 1 318 ? 5.934 -22.562 -19.25 1 96.12 318 ALA A N 1
ATOM 2352 C CA . ALA A 1 318 ? 5.281 -22.719 -20.547 1 96.12 318 ALA A CA 1
ATOM 2353 C C . ALA A 1 318 ? 5.125 -24.203 -20.906 1 96.12 318 ALA A C 1
ATOM 2355 O O . ALA A 1 318 ? 4.18 -24.578 -21.609 1 96.12 318 ALA A O 1
ATOM 2356 N N . VAL A 1 319 ? 6.016 -25.031 -20.453 1 95.5 319 VAL A N 1
ATOM 2357 C CA . VAL A 1 319 ? 5.91 -26.469 -20.672 1 95.5 319 VAL A CA 1
ATOM 2358 C C . VAL A 1 319 ? 4.684 -27.016 -19.953 1 95.5 319 VAL A C 1
ATOM 2360 O O . VAL A 1 319 ? 4.008 -27.922 -20.453 1 95.5 319 VAL A O 1
ATOM 2363 N N . GLY A 1 320 ? 4.406 -26.422 -18.781 1 95.31 320 GLY A N 1
ATOM 2364 C CA . GLY A 1 320 ? 3.232 -26.828 -18.031 1 95.31 320 GLY A CA 1
ATOM 2365 C C . GLY A 1 320 ? 1.934 -26.625 -18.797 1 95.31 320 GLY A C 1
ATOM 2366 O O . GLY A 1 320 ? 1.092 -27.531 -18.844 1 95.31 320 GLY A O 1
ATOM 2367 N N . ILE A 1 321 ? 1.818 -25.5 -19.375 1 95.62 321 ILE A N 1
ATOM 2368 C CA . ILE A 1 321 ? 0.57 -25.203 -20.078 1 95.62 321 ILE A CA 1
ATOM 2369 C C . ILE A 1 321 ? 0.518 -25.969 -21.391 1 95.62 321 ILE A C 1
ATOM 2371 O O . ILE A 1 321 ? -0.563 -26.328 -21.875 1 95.62 321 ILE A O 1
ATOM 2375 N N . ALA A 1 322 ? 1.663 -26.297 -22.016 1 95.69 322 ALA A N 1
ATOM 2376 C CA . ALA A 1 322 ? 1.698 -27.188 -23.172 1 95.69 322 ALA A CA 1
ATOM 2377 C C . ALA A 1 322 ? 1.154 -28.562 -22.828 1 95.69 322 ALA A C 1
ATOM 2379 O O . ALA A 1 322 ? 0.395 -29.156 -23.594 1 95.69 322 ALA A O 1
ATOM 2380 N N . ARG A 1 323 ? 1.546 -29.016 -21.734 1 94.38 323 ARG A N 1
ATOM 2381 C CA . ARG A 1 323 ? 1.082 -30.312 -21.25 1 94.38 323 ARG A CA 1
ATOM 2382 C C . ARG A 1 323 ? -0.431 -30.312 -21.047 1 94.38 323 ARG A C 1
ATOM 2384 O O . ARG A 1 323 ? -1.104 -31.281 -21.422 1 94.38 323 ARG A O 1
ATOM 2391 N N . VAL A 1 324 ? -0.947 -29.266 -20.484 1 94.12 324 VAL A N 1
ATOM 2392 C CA . VAL A 1 324 ? -2.387 -29.125 -20.281 1 94.12 324 VAL A CA 1
ATOM 2393 C C . VAL A 1 324 ? -3.105 -29.172 -21.641 1 94.12 324 VAL A C 1
ATOM 2395 O O . VAL A 1 324 ? -4.113 -29.859 -21.781 1 94.12 324 VAL A O 1
ATOM 2398 N N . ALA A 1 325 ? -2.6 -28.422 -22.531 1 95.25 325 ALA A N 1
ATOM 2399 C CA . ALA A 1 325 ? -3.186 -28.391 -23.875 1 95.25 325 ALA A CA 1
ATOM 2400 C C . ALA A 1 325 ? -3.18 -29.781 -24.516 1 95.25 325 ALA A C 1
ATOM 2402 O O . ALA A 1 325 ? -4.176 -30.203 -25.109 1 95.25 325 ALA A O 1
ATOM 2403 N N . ALA A 1 326 ? -2.1 -30.438 -24.391 1 94.06 326 ALA A N 1
ATOM 2404 C CA . ALA A 1 326 ? -1.979 -31.781 -24.969 1 94.06 326 ALA A CA 1
ATOM 2405 C C . ALA A 1 326 ? -3 -32.719 -24.344 1 94.06 326 ALA A C 1
ATOM 2407 O O . ALA A 1 326 ? -3.646 -33.5 -25.047 1 94.06 326 ALA A O 1
ATOM 2408 N N . ASN A 1 327 ? -3.141 -32.625 -23.094 1 92.12 327 ASN A N 1
ATOM 2409 C CA . ASN A 1 327 ? -4.113 -33.469 -22.406 1 92.12 327 ASN A CA 1
ATOM 2410 C C . ASN A 1 327 ? -5.539 -33.188 -22.875 1 92.12 327 ASN A C 1
ATOM 2412 O O . ASN A 1 327 ? -6.316 -34.094 -23.141 1 92.12 327 ASN A O 1
ATOM 2416 N N . ARG A 1 328 ? -5.824 -31.922 -22.938 1 93.19 328 ARG A N 1
ATOM 2417 C CA . ARG A 1 328 ? -7.188 -31.5 -23.25 1 93.19 328 ARG A CA 1
ATOM 2418 C C . ARG A 1 328 ? -7.52 -31.781 -24.719 1 93.19 328 ARG A C 1
ATOM 2420 O O . ARG A 1 328 ? -8.688 -31.984 -25.062 1 93.19 328 ARG A O 1
ATOM 2427 N N . CYS A 1 329 ? -6.543 -31.828 -25.547 1 93.69 329 CYS A N 1
ATOM 2428 C CA . CYS A 1 329 ? -6.801 -32.031 -26.969 1 93.69 329 CYS A CA 1
ATOM 2429 C C . CYS A 1 329 ? -6.734 -33.5 -27.312 1 93.69 329 CYS A C 1
ATOM 2431 O O . CYS A 1 329 ? -6.746 -33.875 -28.5 1 93.69 329 CYS A O 1
ATOM 2433 N N . GLY A 1 330 ? -6.473 -34.406 -26.391 1 90.38 330 GLY A N 1
ATOM 2434 C CA . GLY A 1 330 ? -6.566 -35.844 -26.609 1 90.38 330 GLY A CA 1
ATOM 2435 C C . GLY A 1 330 ? -5.219 -36.5 -26.797 1 90.38 330 GLY A C 1
ATOM 2436 O O . GLY A 1 330 ? -5.145 -37.688 -27.172 1 90.38 330 GLY A O 1
ATOM 2437 N N . LEU A 1 331 ? -4.172 -35.781 -26.594 1 89.31 331 LEU A N 1
ATOM 2438 C CA . LEU A 1 331 ? -2.834 -36.375 -26.672 1 89.31 331 LEU A CA 1
ATOM 2439 C C . LEU A 1 331 ? -2.336 -36.75 -25.281 1 89.31 331 LEU A C 1
ATOM 2441 O O . LEU A 1 331 ? -1.223 -36.375 -24.891 1 89.31 331 LEU A O 1
ATOM 2445 N N . SER A 1 332 ? -3.037 -37.5 -24.516 1 82.06 332 SER A N 1
ATOM 2446 C CA . SER A 1 332 ? -2.787 -37.781 -23.109 1 82.06 332 SER A CA 1
ATOM 2447 C C . SER A 1 332 ? -1.719 -38.875 -22.953 1 82.06 332 SER A C 1
ATOM 2449 O O . SER A 1 332 ? -1.207 -39.062 -21.844 1 82.06 332 SER A O 1
ATOM 2451 N N . THR A 1 333 ? -1.289 -39.438 -24.047 1 77.81 333 THR A N 1
ATOM 2452 C CA . THR A 1 333 ? -0.336 -40.531 -23.969 1 77.81 333 THR A CA 1
ATOM 2453 C C . THR A 1 333 ? 1.096 -40 -23.922 1 77.81 333 THR A C 1
ATOM 2455 O O . THR A 1 333 ? 2.031 -40.75 -23.656 1 77.81 333 THR A O 1
ATOM 2458 N N . ILE A 1 334 ? 1.201 -38.75 -24.156 1 84.81 334 ILE A N 1
ATOM 2459 C CA . ILE A 1 334 ? 2.537 -38.156 -24.141 1 84.81 334 ILE A CA 1
ATOM 2460 C C . ILE A 1 334 ? 3.092 -38.188 -22.719 1 84.81 334 ILE A C 1
ATOM 2462 O O . ILE A 1 334 ? 2.41 -37.812 -21.766 1 84.81 334 ILE A O 1
ATOM 2466 N N . LYS A 1 335 ? 4.336 -38.688 -22.641 1 87.81 335 LYS A N 1
ATOM 2467 C CA . LYS A 1 335 ? 5.004 -38.688 -21.328 1 87.81 335 LYS A CA 1
ATOM 2468 C C . LYS A 1 335 ? 5.859 -37.438 -21.156 1 87.81 335 LYS A C 1
ATOM 2470 O O . LYS A 1 335 ? 6.766 -37.188 -21.953 1 87.81 335 LYS A O 1
ATOM 2475 N N . TRP A 1 336 ? 5.66 -36.625 -20.188 1 88 336 TRP A N 1
ATOM 2476 C CA . TRP A 1 336 ? 6.34 -35.344 -19.969 1 88 336 TRP A CA 1
ATOM 2477 C C . TRP A 1 336 ? 7.422 -35.469 -18.906 1 88 336 TRP A C 1
ATOM 2479 O O . TRP A 1 336 ? 8.367 -34.688 -18.875 1 88 336 TRP A O 1
ATOM 2489 N N . ASP A 1 337 ? 7.68 -36.375 -18.234 1 83.88 337 ASP A N 1
ATOM 2490 C CA . ASP A 1 337 ? 8.633 -36.688 -17.156 1 83.88 337 ASP A CA 1
ATOM 2491 C C . ASP A 1 337 ? 9.078 -35.406 -16.469 1 83.88 337 ASP A C 1
ATOM 2493 O O . ASP A 1 337 ? 10.273 -35.062 -16.438 1 83.88 337 ASP A O 1
ATOM 2497 N N . LEU A 1 338 ? 8.281 -34.688 -15.875 1 87.94 338 LEU A N 1
ATOM 2498 C CA . LEU A 1 338 ? 8.57 -33.375 -15.258 1 87.94 338 LEU A CA 1
ATOM 2499 C C . LEU A 1 338 ? 9.055 -33.562 -13.82 1 87.94 338 LEU A C 1
ATOM 2501 O O . LEU A 1 338 ? 9.859 -32.781 -13.336 1 87.94 338 LEU A O 1
ATOM 2505 N N . VAL A 1 339 ? 8.68 -34.594 -13.172 1 86.12 339 VAL A N 1
ATOM 2506 C CA . VAL A 1 339 ? 8.969 -34.812 -11.758 1 86.12 339 VAL A CA 1
ATOM 2507 C C . VAL A 1 339 ? 10.453 -35.156 -11.586 1 86.12 339 VAL A C 1
ATOM 2509 O O . VAL A 1 339 ? 11.086 -34.719 -10.625 1 86.12 339 VAL A O 1
ATOM 2512 N N . SER A 1 340 ? 10.984 -35.812 -12.562 1 87.12 340 SER A N 1
ATOM 2513 C CA . SER A 1 340 ? 12.383 -36.219 -12.461 1 87.12 340 SER A CA 1
ATOM 2514 C C . SER A 1 340 ? 13.32 -35.031 -12.602 1 87.12 340 SER A C 1
ATOM 2516 O O . SER A 1 340 ? 14.492 -35.125 -12.227 1 87.12 340 SER A O 1
ATOM 2518 N N . LYS A 1 341 ? 12.859 -33.938 -13.039 1 89.69 341 LYS A N 1
ATOM 2519 C CA . LYS A 1 341 ? 13.695 -32.781 -13.32 1 89.69 341 LYS A CA 1
ATOM 2520 C C . LYS A 1 341 ? 13.578 -31.75 -12.219 1 89.6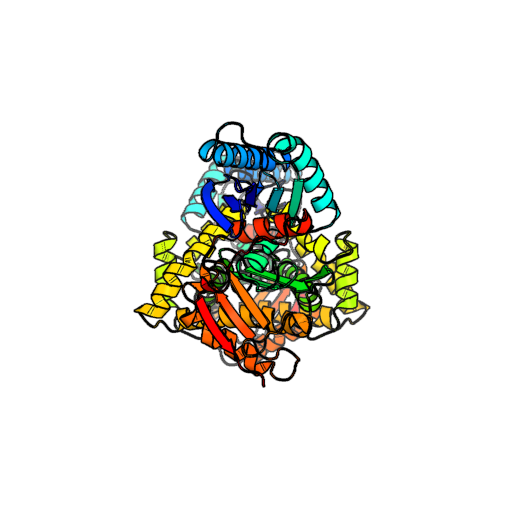9 341 LYS A C 1
ATOM 2522 O O . LYS A 1 341 ? 14.281 -30.734 -12.227 1 89.69 341 LYS A O 1
ATOM 2527 N N . GLN A 1 342 ? 12.719 -32.062 -11.297 1 94 342 GLN A N 1
ATOM 2528 C CA . GLN A 1 342 ? 12.445 -31.047 -10.273 1 94 342 GLN A CA 1
ATOM 2529 C C . GLN A 1 342 ? 13.438 -31.141 -9.125 1 94 342 GLN A C 1
ATOM 2531 O O . GLN A 1 342 ? 14.109 -32.156 -8.961 1 94 342 GLN A O 1
ATOM 2536 N N . SER A 1 343 ? 13.633 -30.078 -8.43 1 95.62 343 SER A N 1
ATOM 2537 C CA . SER A 1 343 ? 14.406 -30.062 -7.191 1 95.62 343 SER A CA 1
ATOM 2538 C C . SER A 1 343 ? 13.5 -29.875 -5.977 1 95.62 343 SER A C 1
ATOM 2540 O O . SER A 1 343 ? 12.547 -29.094 -6.023 1 95.62 343 SER A O 1
ATOM 2542 N N . CYS A 1 344 ? 13.766 -30.625 -4.953 1 96.25 344 CYS A N 1
ATOM 2543 C CA . CYS A 1 344 ? 12.977 -30.547 -3.73 1 96.25 344 CYS A CA 1
ATOM 2544 C C . CYS A 1 344 ? 13.5 -29.453 -2.805 1 96.25 344 CYS A C 1
ATOM 2546 O O . CYS A 1 344 ? 14.688 -29.438 -2.475 1 96.25 344 CYS A O 1
ATOM 2548 N N . LEU A 1 345 ? 12.641 -28.594 -2.371 1 96.94 345 LEU A N 1
ATOM 2549 C CA . LEU A 1 345 ? 13.016 -27.531 -1.452 1 96.94 345 LEU A CA 1
ATOM 2550 C C . LEU A 1 345 ? 12.758 -27.938 -0.006 1 96.94 345 LEU A C 1
ATOM 2552 O O . LEU A 1 345 ? 13.547 -27.609 0.886 1 96.94 345 LEU A O 1
ATOM 2556 N N . LEU A 1 346 ? 11.688 -28.531 0.199 1 96.31 346 LEU A N 1
ATOM 2557 C CA . LEU A 1 346 ? 11.258 -28.875 1.547 1 96.31 346 LEU A CA 1
ATOM 2558 C C . LEU A 1 346 ? 10.305 -30.078 1.521 1 96.31 346 LEU A C 1
ATOM 2560 O O . LEU A 1 346 ? 9.453 -30.172 0.637 1 96.31 346 LEU A O 1
ATOM 2564 N N . ARG A 1 347 ? 10.43 -31.016 2.424 1 96 347 ARG A N 1
ATOM 2565 C CA . ARG A 1 347 ? 9.422 -32.031 2.75 1 96 347 ARG A CA 1
ATOM 2566 C C . ARG A 1 347 ? 8.906 -31.828 4.172 1 96 347 ARG A C 1
ATOM 2568 O O . ARG A 1 347 ? 9.617 -32.125 5.137 1 96 347 ARG A O 1
ATOM 2575 N N . PHE A 1 348 ? 7.75 -31.297 4.246 1 94.94 348 PHE A N 1
ATOM 2576 C CA . PHE A 1 348 ? 7.102 -31.094 5.535 1 94.94 348 PHE A CA 1
ATOM 2577 C C . PHE A 1 348 ? 6.242 -32.312 5.906 1 94.94 348 PHE A C 1
ATOM 2579 O O . PHE A 1 348 ? 5.32 -32.656 5.176 1 94.94 348 PHE A O 1
ATOM 2586 N N . PRO A 1 349 ? 6.516 -32.906 7.02 1 91.19 349 PRO A N 1
ATOM 2587 C CA . PRO A 1 349 ? 5.852 -34.188 7.363 1 91.19 349 PRO A CA 1
ATOM 2588 C C . PRO A 1 349 ? 4.422 -33.969 7.859 1 91.19 349 PRO A C 1
ATOM 2590 O O . PRO A 1 349 ? 4.035 -32.844 8.188 1 91.19 349 PRO A O 1
ATOM 2593 N N . LYS A 1 350 ? 3.689 -35.094 7.723 1 80.81 350 LYS A N 1
ATOM 2594 C CA . LYS A 1 350 ? 2.33 -35.062 8.258 1 80.81 350 LYS A CA 1
ATOM 2595 C C . LYS A 1 350 ? 2.338 -34.938 9.781 1 80.81 350 LYS A C 1
ATOM 2597 O O . LYS A 1 350 ? 3.236 -35.438 10.445 1 80.81 350 LYS A O 1
ATOM 2602 N N . ASP A 1 351 ? 1.526 -34.062 10.391 1 63.41 351 ASP A N 1
ATOM 2603 C CA . ASP A 1 351 ? 1.414 -33.969 11.844 1 63.41 351 ASP A CA 1
ATOM 2604 C C . ASP A 1 351 ? 1.181 -35.344 12.445 1 63.41 351 ASP A C 1
ATOM 2606 O O . ASP A 1 351 ? 0.584 -36.219 11.812 1 63.41 351 ASP A O 1
ATOM 2610 N N . MET B 1 1 ? -8.117 53.75 11.766 1 41.16 1 MET B N 1
ATOM 2611 C CA . MET B 1 1 ? -7.094 53.562 10.742 1 41.16 1 MET B CA 1
ATOM 2612 C C . MET B 1 1 ? -7.527 52.5 9.742 1 41.16 1 MET B C 1
ATOM 2614 O O . MET B 1 1 ? -8.18 51.531 10.109 1 41.16 1 MET B O 1
ATOM 2618 N N . ALA B 1 2 ? -7.629 52.719 8.516 1 60.59 2 ALA B N 1
ATOM 2619 C CA . ALA B 1 2 ? -8.203 51.906 7.445 1 60.59 2 ALA B CA 1
ATOM 2620 C C . ALA B 1 2 ? -7.543 50.562 7.367 1 60.59 2 ALA B C 1
ATOM 2622 O O . ALA B 1 2 ? -6.316 50.438 7.461 1 60.59 2 ALA B O 1
ATOM 2623 N N . GLY B 1 3 ? -8.102 49.438 7.68 1 78 3 GLY B N 1
ATOM 2624 C CA . GLY B 1 3 ? -7.52 48.125 7.887 1 78 3 GLY B CA 1
ATOM 2625 C C . GLY B 1 3 ? -6.773 47.594 6.668 1 78 3 GLY B C 1
ATOM 2626 O O . GLY B 1 3 ? -6.949 48.125 5.562 1 78 3 GLY B O 1
ATOM 2627 N N . VAL B 1 4 ? -5.59 47.062 6.883 1 90.5 4 VAL B N 1
ATOM 2628 C CA . VAL B 1 4 ? -4.805 46.5 5.797 1 90.5 4 VAL B CA 1
ATOM 2629 C C . VAL B 1 4 ? -5.348 45.125 5.434 1 90.5 4 VAL B C 1
ATOM 2631 O O . VAL B 1 4 ? -5.926 44.438 6.277 1 90.5 4 VAL B O 1
ATOM 2634 N N . LEU B 1 5 ? -5.191 44.75 4.133 1 95.31 5 LEU B N 1
ATOM 2635 C CA . LEU B 1 5 ? -5.641 43.438 3.67 1 95.31 5 LEU B CA 1
ATOM 2636 C C . LEU B 1 5 ? -4.504 42.438 3.719 1 95.31 5 LEU B C 1
ATOM 2638 O O . LEU B 1 5 ? -3.383 42.719 3.305 1 95.31 5 LEU B O 1
ATOM 2642 N N . VAL B 1 6 ? -4.828 41.344 4.312 1 96.06 6 VAL B N 1
ATOM 2643 C CA . VAL B 1 6 ? -3.889 40.219 4.387 1 96.06 6 VAL B CA 1
ATOM 2644 C C . VAL B 1 6 ? -4.516 38.969 3.77 1 96.06 6 VAL B C 1
ATOM 2646 O O . VAL B 1 6 ? -5.719 38.75 3.918 1 96.06 6 VAL B O 1
ATOM 2649 N N . GLY B 1 7 ? -3.682 38.219 3.059 1 96.94 7 GLY B N 1
ATOM 2650 C CA . GLY B 1 7 ? -4.203 37.031 2.377 1 96.94 7 GLY B CA 1
ATOM 2651 C C . GLY B 1 7 ? -3.541 35.75 2.82 1 96.94 7 GLY B C 1
ATOM 2652 O O . GLY B 1 7 ? -2.414 35.75 3.318 1 96.94 7 GLY B O 1
ATOM 2653 N N . GLY B 1 8 ? -4.242 34.656 2.703 1 97.62 8 GLY B N 1
ATOM 2654 C CA . GLY B 1 8 ? -3.75 33.281 2.916 1 97.62 8 GLY B CA 1
ATOM 2655 C C . GLY B 1 8 ? -4.25 32.312 1.879 1 97.62 8 GLY B C 1
ATOM 2656 O O . GLY B 1 8 ? -5.406 32.375 1.451 1 97.62 8 GLY B O 1
ATOM 2657 N N . VAL B 1 9 ? -3.34 31.406 1.482 1 97.12 9 VAL B N 1
ATOM 2658 C CA . VAL B 1 9 ? -3.691 30.375 0.504 1 97.12 9 VAL B CA 1
ATOM 2659 C C . VAL B 1 9 ? -3.367 29 1.064 1 97.12 9 VAL B C 1
ATOM 2661 O O . VAL B 1 9 ? -2.244 28.75 1.505 1 97.12 9 VAL B O 1
ATOM 2664 N N . GLU B 1 10 ? -4.324 28.172 1.118 1 94.25 10 GLU B N 1
ATOM 2665 C CA . GLU B 1 10 ? -4.105 26.734 1.273 1 94.25 10 GLU B CA 1
ATOM 2666 C C . GLU B 1 10 ? -4.23 26.016 -0.064 1 94.25 10 GLU B C 1
ATOM 2668 O O . GLU B 1 10 ? -5.324 25.906 -0.623 1 94.25 10 GLU B O 1
ATOM 2673 N N . GLY B 1 11 ? -3.109 25.531 -0.542 1 87.94 11 GLY B N 1
ATOM 2674 C CA . GLY B 1 11 ? -3.074 24.859 -1.837 1 87.94 11 GLY B CA 1
ATOM 2675 C C . GLY B 1 11 ? -2.703 23.391 -1.745 1 87.94 11 GLY B C 1
ATOM 2676 O O . GLY B 1 11 ? -1.529 23.047 -1.591 1 87.94 11 GLY B O 1
ATOM 2677 N N . GLY B 1 12 ? -3.697 22.594 -1.856 1 76.81 12 GLY B N 1
ATOM 2678 C CA . GLY B 1 12 ? -3.469 21.156 -1.883 1 76.81 12 GLY B CA 1
ATOM 2679 C C . GLY B 1 12 ? -3.402 20.594 -3.289 1 76.81 12 GLY B C 1
ATOM 2680 O O . GLY B 1 12 ? -3.195 21.328 -4.254 1 76.81 12 GLY B O 1
ATOM 2681 N N . ALA B 1 13 ? -3.461 19.203 -3.414 1 65.75 13 ALA B N 1
ATOM 2682 C CA . ALA B 1 13 ? -3.398 18.531 -4.707 1 65.75 13 ALA B CA 1
ATOM 2683 C C . ALA B 1 13 ? -4.73 18.641 -5.445 1 65.75 13 ALA B C 1
ATOM 2685 O O . ALA B 1 13 ? -4.77 18.578 -6.676 1 65.75 13 ALA B O 1
ATOM 2686 N N . MET B 1 14 ? -5.754 18.891 -4.66 1 69.5 14 MET B N 1
ATOM 2687 C CA . MET B 1 14 ? -7.066 18.781 -5.289 1 69.5 14 MET B CA 1
ATOM 2688 C C . MET B 1 14 ? -7.801 20.125 -5.227 1 69.5 14 MET B C 1
ATOM 2690 O O . MET B 1 14 ? -8.727 20.359 -6.004 1 69.5 14 MET B O 1
ATOM 2694 N N . HIS B 1 15 ? -7.387 20.922 -4.301 1 80.5 15 HIS B N 1
ATOM 2695 C CA . HIS B 1 15 ? -8.109 22.172 -4.172 1 80.5 15 HIS B CA 1
ATOM 2696 C C . HIS B 1 15 ? -7.18 23.297 -3.713 1 80.5 15 HIS B C 1
ATOM 2698 O O . HIS B 1 15 ? -6.109 23.031 -3.162 1 80.5 15 HIS B O 1
ATOM 2704 N N . VAL B 1 16 ? -7.656 24.5 -4 1 90.25 16 VAL B N 1
ATOM 2705 C CA . VAL B 1 16 ? -7.031 25.734 -3.508 1 90.25 16 VAL B CA 1
ATOM 2706 C C . VAL B 1 16 ? -8.07 26.578 -2.783 1 90.25 16 VAL B C 1
ATOM 2708 O O . VAL B 1 16 ? -9.195 26.75 -3.262 1 90.25 16 VAL B O 1
ATOM 2711 N N . GLU B 1 17 ? -7.723 26.938 -1.604 1 94.31 17 GLU B N 1
ATOM 2712 C CA . GLU B 1 17 ? -8.562 27.859 -0.829 1 94.31 17 GLU B CA 1
ATOM 2713 C C . GLU B 1 17 ? -7.82 29.156 -0.513 1 94.31 17 GLU B C 1
ATOM 2715 O O . GLU B 1 17 ? -6.672 29.125 -0.063 1 94.31 17 GLU B O 1
ATOM 2720 N N . VAL B 1 18 ? -8.508 30.266 -0.821 1 96.62 18 VAL B N 1
ATOM 2721 C CA . VAL B 1 18 ? -7.938 31.578 -0.57 1 96.62 18 VAL B CA 1
ATOM 2722 C C . VAL B 1 18 ? -8.82 32.344 0.408 1 96.62 18 VAL B C 1
ATOM 2724 O O . VAL B 1 18 ? -10.055 32.281 0.318 1 96.62 18 VAL B O 1
ATOM 2727 N N . VAL B 1 19 ? -8.133 33 1.366 1 97.12 19 VAL B N 1
ATOM 2728 C CA . VAL B 1 19 ? -8.852 33.906 2.264 1 97.12 19 VAL B CA 1
ATOM 2729 C C . VAL B 1 19 ? -8.258 35.312 2.186 1 97.12 19 VAL B C 1
ATOM 2731 O O . VAL B 1 19 ? -7.059 35.469 1.942 1 97.12 19 VAL B O 1
ATOM 2734 N N . VAL B 1 20 ? -9.109 36.312 2.307 1 96.62 20 VAL B N 1
ATOM 2735 C CA . VAL B 1 20 ? -8.711 37.688 2.471 1 96.62 20 VAL B CA 1
ATOM 2736 C C . VAL B 1 20 ? -9.25 38.25 3.791 1 96.62 20 VAL B C 1
ATOM 2738 O O . VAL B 1 20 ? -10.445 38.125 4.066 1 96.62 20 VAL B O 1
ATOM 2741 N N . CYS B 1 21 ? -8.336 38.719 4.562 1 95.25 21 CYS B N 1
ATOM 2742 C CA . CYS B 1 21 ? -8.695 39.281 5.863 1 95.25 21 CYS B CA 1
ATOM 2743 C C . CYS B 1 21 ? -8.398 40.781 5.91 1 95.25 21 CYS B C 1
ATOM 2745 O O . CYS B 1 21 ? -7.465 41.25 5.262 1 95.25 21 CYS B O 1
ATOM 2747 N N . ARG B 1 22 ? -9.281 41.438 6.613 1 92.75 22 ARG B N 1
ATOM 2748 C CA . ARG B 1 22 ? -9.031 42.844 6.938 1 92.75 22 ARG B CA 1
ATOM 2749 C C . ARG B 1 22 ? -8.5 42.969 8.359 1 92.75 22 ARG B C 1
ATOM 2751 O O . ARG B 1 22 ? -9.125 42.5 9.312 1 92.75 22 ARG B O 1
ATOM 2758 N N . ALA B 1 23 ? -7.254 43.531 8.352 1 86.06 23 ALA B N 1
ATOM 2759 C CA . ALA B 1 23 ? -6.59 43.594 9.656 1 86.06 23 ALA B CA 1
ATOM 2760 C C . ALA B 1 23 ? -6.48 45.031 10.125 1 86.06 23 ALA B C 1
ATOM 2762 O O . ALA B 1 23 ? -6.07 45.938 9.367 1 86.06 23 ALA B O 1
ATOM 2763 N N . SER B 1 24 ? -7.016 45.281 11.312 1 80.69 24 SER B N 1
ATOM 2764 C CA . SER B 1 24 ? -6.777 46.5 12.086 1 80.69 24 SER B CA 1
ATOM 2765 C C . SER B 1 24 ? -6.355 46.156 13.516 1 80.69 24 SER B C 1
ATOM 2767 O O . SER B 1 24 ? -5.246 45.656 13.742 1 80.69 24 SER B O 1
ATOM 2769 N N . ASP B 1 25 ? -7.273 46.406 14.43 1 75.44 25 ASP B N 1
ATOM 2770 C CA . ASP B 1 25 ? -7.027 45.938 15.781 1 75.44 25 ASP B CA 1
ATOM 2771 C C . ASP B 1 25 ? -7.293 44.438 15.883 1 75.44 25 ASP B C 1
ATOM 2773 O O . ASP B 1 25 ? -6.617 43.719 16.641 1 75.44 25 ASP B O 1
ATOM 2777 N N . GLY B 1 26 ? -8.117 44.031 14.992 1 83.31 26 GLY B N 1
ATOM 2778 C CA . GLY B 1 26 ? -8.477 42.625 14.859 1 83.31 26 GLY B CA 1
ATOM 2779 C C . GLY B 1 26 ? -8.555 42.156 13.422 1 83.31 26 GLY B C 1
ATOM 2780 O O . GLY B 1 26 ? -8.539 42.969 12.5 1 83.31 26 GLY B O 1
ATOM 2781 N N . CYS B 1 27 ? -8.406 40.844 13.328 1 85.88 27 CYS B N 1
ATOM 2782 C CA . CYS B 1 27 ? -8.484 40.25 11.984 1 85.88 27 CYS B CA 1
ATOM 2783 C C . CYS B 1 27 ? -9.891 39.75 11.695 1 85.88 27 CYS B C 1
ATOM 2785 O O . CYS B 1 27 ? -10.461 39 12.484 1 85.88 27 CYS B O 1
ATOM 2787 N N . ILE B 1 28 ? -10.438 40.25 10.57 1 85.75 28 ILE B N 1
ATOM 2788 C CA . ILE B 1 28 ? -11.758 39.812 10.125 1 85.75 28 ILE B CA 1
ATOM 2789 C C . ILE B 1 28 ? -11.648 39.156 8.75 1 85.75 28 ILE B C 1
ATOM 2791 O O . ILE B 1 28 ? -11.086 39.75 7.82 1 85.75 28 ILE B O 1
ATOM 2795 N N . LEU B 1 29 ? -12.109 37.906 8.703 1 90.31 29 LEU B N 1
ATOM 2796 C CA . LEU B 1 29 ? -12.195 37.25 7.41 1 90.31 29 LEU B CA 1
ATOM 2797 C C . LEU B 1 29 ? -13.25 37.906 6.527 1 90.31 29 LEU B C 1
ATOM 2799 O O . LEU B 1 29 ? -14.438 37.906 6.855 1 90.31 29 LEU B O 1
ATOM 2803 N N . VAL B 1 30 ? -12.852 38.438 5.422 1 89.62 30 VAL B N 1
ATOM 2804 C CA . VAL B 1 30 ? -13.781 39.219 4.621 1 89.62 30 VAL B CA 1
ATOM 2805 C C . VAL B 1 30 ? -14.141 38.469 3.348 1 89.62 30 VAL B C 1
ATOM 2807 O O . VAL B 1 30 ? -15.156 38.75 2.705 1 89.62 30 VAL B O 1
ATOM 2810 N N . HIS B 1 31 ? -13.25 37.531 2.957 1 91.5 31 HIS B N 1
ATOM 2811 C CA . HIS B 1 31 ? -13.539 36.75 1.763 1 91.5 31 HIS B CA 1
ATOM 2812 C C . HIS B 1 31 ? -12.891 35.344 1.834 1 91.5 31 HIS B C 1
ATOM 2814 O O . HIS B 1 31 ? -11.797 35.219 2.383 1 91.5 31 HIS B O 1
ATOM 2820 N N . ARG B 1 32 ? -13.617 34.406 1.34 1 93.75 32 ARG B N 1
ATOM 2821 C CA . ARG B 1 32 ? -13.156 33.031 1.218 1 93.75 32 ARG B CA 1
ATOM 2822 C C . ARG B 1 32 ? -13.609 32.438 -0.106 1 93.75 32 ARG B C 1
ATOM 2824 O O . ARG B 1 32 ? -14.773 32.562 -0.491 1 93.75 32 ARG B O 1
ATOM 2831 N N . GLN B 1 33 ? -12.625 31.828 -0.741 1 93.38 33 GLN B N 1
ATOM 2832 C CA . GLN B 1 33 ? -12.938 31.203 -2.018 1 93.38 33 GLN B CA 1
ATOM 2833 C C . GLN B 1 33 ? -12.172 29.891 -2.188 1 93.38 33 GLN B C 1
ATOM 2835 O O . GLN B 1 33 ? -11.023 29.781 -1.754 1 93.38 33 GLN B O 1
ATOM 2840 N N . ARG B 1 34 ? -12.859 28.875 -2.74 1 90.06 34 ARG B N 1
ATOM 2841 C CA . ARG B 1 34 ? -12.266 27.562 -2.988 1 90.06 34 ARG B CA 1
ATOM 2842 C C . ARG B 1 34 ? -12.453 27.141 -4.441 1 90.06 34 ARG B C 1
ATOM 2844 O O . ARG B 1 34 ? -13.492 27.406 -5.039 1 90.06 34 ARG B O 1
ATOM 2851 N N . ASP B 1 35 ? -11.383 26.641 -4.969 1 87.62 35 ASP B N 1
ATOM 2852 C CA . ASP B 1 35 ? -11.461 26.094 -6.32 1 87.62 35 ASP B CA 1
ATOM 2853 C C . ASP B 1 35 ? -10.875 24.688 -6.375 1 87.62 35 ASP B C 1
ATOM 2855 O O . ASP B 1 35 ? -10.047 24.312 -5.543 1 87.62 35 ASP B O 1
ATOM 2859 N N . VAL B 1 36 ? -11.398 23.938 -7.309 1 80.44 36 VAL B N 1
ATOM 2860 C CA . VAL B 1 36 ? -10.953 22.547 -7.473 1 80.44 36 VAL B CA 1
ATOM 2861 C C . VAL B 1 36 ? -9.836 22.484 -8.508 1 80.44 36 VAL B C 1
ATOM 2863 O O . VAL B 1 36 ? -9.898 23.156 -9.547 1 80.44 36 VAL B O 1
ATOM 2866 N N . LEU B 1 37 ? -8.781 21.906 -8.055 1 71.94 37 LEU B N 1
ATOM 2867 C CA . LEU B 1 37 ? -7.688 21.672 -8.984 1 71.94 37 LEU B CA 1
ATOM 2868 C C . LEU B 1 37 ? -7.863 20.359 -9.727 1 71.94 37 LEU B C 1
ATOM 2870 O O . LEU B 1 37 ? -8.086 19.312 -9.094 1 71.94 37 LEU B O 1
ATOM 2874 N N . ARG B 1 38 ? -8.25 20.359 -10.93 1 55.75 38 ARG B N 1
ATOM 2875 C CA . ARG B 1 38 ? -8.375 19.141 -11.734 1 55.75 38 ARG B CA 1
ATOM 2876 C C . ARG B 1 38 ? -7 18.594 -12.117 1 55.75 38 ARG B C 1
ATOM 2878 O O . ARG B 1 38 ? -6.145 19.344 -12.602 1 55.75 38 ARG B O 1
ATOM 2885 N N . ASN B 1 39 ? -6.598 17.344 -11.656 1 51.25 39 ASN B N 1
ATOM 2886 C CA . ASN B 1 39 ? -5.453 16.531 -12.031 1 51.25 39 ASN B CA 1
ATOM 2887 C C . ASN B 1 39 ? -4.137 17.156 -11.586 1 51.25 39 ASN B C 1
ATOM 2889 O O . ASN B 1 39 ? -3.188 17.25 -12.359 1 51.25 39 ASN B O 1
ATOM 2893 N N . SER B 1 40 ? -4.074 17.875 -10.43 1 50.38 40 SER B N 1
ATOM 2894 C CA . SER B 1 40 ? -2.895 18.641 -10.031 1 50.38 40 SER B CA 1
ATOM 2895 C C . SER B 1 40 ? -1.651 17.75 -10.008 1 50.38 40 SER B C 1
ATOM 2897 O O . SER B 1 40 ? -0.544 18.219 -10.273 1 50.38 40 SER B O 1
ATOM 2899 N N . LEU B 1 41 ? -1.844 16.531 -9.641 1 51.38 41 LEU B N 1
ATOM 2900 C CA . LEU B 1 41 ? -0.657 15.68 -9.586 1 51.38 41 LEU B CA 1
ATOM 2901 C C . LEU B 1 41 ? -0.089 15.445 -10.977 1 51.38 41 LEU B C 1
ATOM 2903 O O . LEU B 1 41 ? 1.067 15.047 -11.125 1 51.38 41 LEU B O 1
ATOM 2907 N N . GLU B 1 42 ? -0.9 15.883 -11.906 1 55.44 42 GLU B N 1
ATOM 2908 C CA . GLU B 1 42 ? -0.456 15.672 -13.281 1 55.44 42 GLU B CA 1
ATOM 2909 C C . GLU B 1 42 ? -0.011 16.984 -13.93 1 55.44 42 GLU B C 1
ATOM 2911 O O . GLU B 1 42 ? 0.48 16.984 -15.062 1 55.44 42 GLU B O 1
ATOM 2916 N N . VAL B 1 43 ? -0.029 17.984 -13.07 1 63.69 43 VAL B N 1
ATOM 2917 C CA . VAL B 1 43 ? 0.262 19.25 -13.734 1 63.69 43 VAL B CA 1
ATOM 2918 C C . VAL B 1 43 ? 1.635 19.766 -13.297 1 63.69 43 VAL B C 1
ATOM 2920 O O . VAL B 1 43 ? 2.125 19.406 -12.227 1 63.69 43 VAL B O 1
ATOM 2923 N N . SER B 1 44 ? 2.266 20.531 -14.164 1 71.31 44 SER B N 1
ATOM 2924 C CA . SER B 1 44 ? 3.543 21.156 -13.844 1 71.31 44 SER B CA 1
ATOM 2925 C C . SER B 1 44 ? 3.391 22.172 -12.719 1 71.31 44 SER B C 1
ATOM 2927 O O . SER B 1 44 ? 2.287 22.656 -12.453 1 71.31 44 SER B O 1
ATOM 2929 N N . LEU B 1 45 ? 4.445 22.438 -12.023 1 75.25 45 LEU B N 1
ATOM 2930 C CA . LEU B 1 45 ? 4.453 23.453 -10.969 1 75.25 45 LEU B CA 1
ATOM 2931 C C . LEU B 1 45 ? 3.965 24.797 -11.508 1 75.25 45 LEU B C 1
ATOM 2933 O O . LEU B 1 45 ? 3.207 25.5 -10.828 1 75.25 45 LEU B O 1
ATOM 2937 N N . GLU B 1 46 ? 4.391 25.047 -12.75 1 77.56 46 GLU B N 1
ATOM 2938 C CA . GLU B 1 46 ? 4.008 26.312 -13.383 1 77.56 46 GLU B CA 1
ATOM 2939 C C . GLU B 1 46 ? 2.496 26.406 -13.562 1 77.56 46 GLU B C 1
ATOM 2941 O O . GLU B 1 46 ? 1.891 27.438 -13.273 1 77.56 46 GLU B O 1
ATOM 2946 N N . GLU B 1 47 ? 1.984 25.406 -14.031 1 81.62 47 GLU B N 1
ATOM 2947 C CA . GLU B 1 47 ? 0.539 25.359 -14.234 1 81.62 47 GLU B CA 1
ATOM 2948 C C . GLU B 1 47 ? -0.204 25.438 -12.906 1 81.62 47 GLU B C 1
ATOM 2950 O O . GLU B 1 47 ? -1.222 26.125 -12.797 1 81.62 47 GLU B O 1
ATOM 2955 N N . TYR B 1 48 ? 0.312 24.734 -11.992 1 82.31 48 TYR B N 1
ATOM 2956 C CA . TYR B 1 48 ? -0.272 24.734 -10.656 1 82.31 48 TYR B CA 1
ATOM 2957 C C . TYR B 1 48 ? -0.271 26.141 -10.07 1 82.31 48 TYR B C 1
ATOM 2959 O O . TYR B 1 48 ? -1.306 26.625 -9.602 1 82.31 48 TYR B O 1
ATOM 2967 N N . LEU B 1 49 ? 0.774 26.828 -10.211 1 84.19 49 LEU B N 1
ATOM 2968 C CA . LEU B 1 49 ? 0.917 28.156 -9.625 1 84.19 49 LEU B CA 1
ATOM 2969 C C . LEU B 1 49 ? 0.109 29.188 -10.414 1 84.19 49 LEU B C 1
ATOM 2971 O O . LEU B 1 49 ? -0.369 30.172 -9.844 1 84.19 49 LEU B O 1
ATOM 2975 N N . GLY B 1 50 ? 0.051 28.938 -11.68 1 86.31 50 GLY B N 1
ATOM 2976 C CA . GLY B 1 50 ? -0.837 29.781 -12.469 1 86.31 50 GLY B CA 1
ATOM 2977 C C . GLY B 1 50 ? -2.275 29.75 -11.984 1 86.31 50 GLY B C 1
ATOM 2978 O O . GLY B 1 50 ? -2.936 30.781 -11.906 1 86.31 50 GLY B O 1
ATOM 2979 N N . HIS B 1 51 ? -2.678 28.625 -11.672 1 88.12 51 HIS B N 1
ATOM 2980 C CA . HIS B 1 51 ? -4.027 28.453 -11.141 1 88.12 51 HIS B CA 1
ATOM 2981 C C . HIS B 1 51 ? -4.18 29.141 -9.789 1 88.12 51 HIS B C 1
ATOM 2983 O O . HIS B 1 51 ? -5.176 29.812 -9.539 1 88.12 51 HIS B O 1
ATOM 2989 N N . VAL B 1 52 ? -3.246 28.938 -8.938 1 89.62 52 VAL B N 1
ATOM 2990 C CA . VAL B 1 52 ? -3.264 29.547 -7.617 1 89.62 52 VAL B CA 1
ATOM 2991 C C . VAL B 1 52 ? -3.342 31.062 -7.746 1 89.62 52 VAL B C 1
ATOM 2993 O O . VAL B 1 52 ? -4.152 31.719 -7.074 1 89.62 52 VAL B O 1
ATOM 2996 N N . ALA B 1 53 ? -2.578 31.609 -8.633 1 90.81 53 ALA B N 1
ATOM 2997 C CA . ALA B 1 53 ? -2.539 33.062 -8.844 1 90.81 53 ALA B CA 1
ATOM 2998 C C . ALA B 1 53 ? -3.893 33.562 -9.312 1 90.81 53 ALA B C 1
ATOM 3000 O O . ALA B 1 53 ? -4.336 34.625 -8.883 1 90.81 53 ALA B O 1
ATOM 3001 N N . ALA B 1 54 ? -4.445 32.812 -10.148 1 92.69 54 ALA B N 1
ATOM 3002 C CA . ALA B 1 54 ? -5.746 33.219 -10.672 1 92.69 54 ALA B CA 1
ATOM 3003 C C . ALA B 1 54 ? -6.793 33.25 -9.562 1 92.69 54 ALA B C 1
ATOM 3005 O O . ALA B 1 54 ? -7.621 34.188 -9.523 1 92.69 54 ALA B O 1
ATOM 3006 N N . VAL B 1 55 ? -6.766 32.312 -8.695 1 94.38 55 VAL B N 1
ATOM 3007 C CA . VAL B 1 55 ? -7.73 32.281 -7.605 1 94.38 55 VAL B CA 1
ATOM 3008 C C . VAL B 1 55 ? -7.469 33.406 -6.625 1 94.38 55 VAL B C 1
ATOM 3010 O O . VAL B 1 55 ? -8.406 34.031 -6.113 1 94.38 55 VAL B O 1
ATOM 3013 N N . VAL B 1 56 ? -6.234 33.719 -6.375 1 95.56 56 VAL B N 1
ATOM 3014 C CA . VAL B 1 56 ? -5.871 34.812 -5.484 1 95.56 56 VAL B CA 1
ATOM 3015 C C . VAL B 1 56 ? -6.363 36.125 -6.066 1 95.56 56 VAL B C 1
ATOM 3017 O O . VAL B 1 56 ? -6.957 36.938 -5.359 1 95.56 56 VAL B O 1
ATOM 3020 N N . GLU B 1 57 ? -6.109 36.281 -7.316 1 95.06 57 GLU B N 1
ATOM 3021 C CA . GLU B 1 57 ? -6.531 37.5 -7.984 1 95.06 57 GLU B CA 1
ATOM 3022 C C . GLU B 1 57 ? -8.047 37.656 -7.914 1 95.06 57 GLU B C 1
ATOM 3024 O O . GLU B 1 57 ? -8.539 38.75 -7.629 1 95.06 57 GLU B O 1
ATOM 3029 N N . SER B 1 58 ? -8.68 36.625 -8.211 1 95.81 58 SER B N 1
ATOM 3030 C CA . SER B 1 58 ? -10.141 36.656 -8.148 1 95.81 58 SER B CA 1
ATOM 3031 C C . SER B 1 58 ? -10.617 37 -6.746 1 95.81 58 SER B C 1
ATOM 3033 O O . SER B 1 58 ? -11.547 37.812 -6.586 1 95.81 58 SER B O 1
ATOM 3035 N N . ALA B 1 59 ? -10.031 36.5 -5.711 1 95.94 59 ALA B N 1
ATOM 3036 C CA . ALA B 1 59 ? -10.422 36.719 -4.324 1 95.94 59 ALA B CA 1
ATOM 3037 C C . ALA B 1 59 ? -10.164 38.156 -3.914 1 95.94 59 ALA B C 1
ATOM 3039 O O . ALA B 1 59 ? -11 38.781 -3.248 1 95.94 59 ALA B O 1
ATOM 3040 N N . VAL B 1 60 ? -9.047 38.719 -4.301 1 95 60 VAL B N 1
ATOM 3041 C CA . VAL B 1 60 ? -8.688 40.062 -3.945 1 95 60 VAL B CA 1
ATOM 3042 C C . VAL B 1 60 ? -9.625 41.062 -4.645 1 95 60 VAL B C 1
ATOM 3044 O O . VAL B 1 60 ? -10.117 42 -4.023 1 95 60 VAL B O 1
ATOM 3047 N N . ASN B 1 61 ? -9.875 40.75 -5.898 1 94.81 61 ASN B N 1
ATOM 3048 C CA . ASN B 1 61 ? -10.75 41.625 -6.672 1 94.81 61 ASN B CA 1
ATOM 3049 C C . ASN B 1 61 ? -12.18 41.594 -6.141 1 94.81 61 ASN B C 1
ATOM 3051 O O . ASN B 1 61 ? -12.898 42.594 -6.25 1 94.81 61 ASN B O 1
ATOM 3055 N N . ALA B 1 62 ? -12.578 40.5 -5.613 1 95.19 62 ALA B N 1
ATOM 3056 C CA . ALA B 1 62 ? -13.914 40.406 -5.035 1 95.19 62 ALA B CA 1
ATOM 3057 C C . ALA B 1 62 ? -14.062 41.312 -3.826 1 95.19 62 ALA B C 1
ATOM 3059 O O . ALA B 1 62 ? -15.156 41.812 -3.545 1 95.19 62 ALA B O 1
ATOM 3060 N N . VAL B 1 63 ? -13.031 41.531 -3.086 1 93.81 63 VAL B N 1
ATOM 3061 C CA . VAL B 1 63 ? -13.047 42.406 -1.92 1 93.81 63 VAL B CA 1
ATOM 3062 C C . VAL B 1 63 ? -12.93 43.875 -2.365 1 93.81 63 VAL B C 1
ATOM 3064 O O . VAL B 1 63 ? -13.719 44.719 -1.938 1 93.81 63 VAL B O 1
ATOM 3067 N N . LYS B 1 64 ? -11.953 44.094 -3.223 1 92.25 64 LYS B N 1
ATOM 3068 C CA . LYS B 1 64 ? -11.719 45.406 -3.779 1 92.25 64 LYS B CA 1
ATOM 3069 C C . LYS B 1 64 ? -10.93 45.344 -5.082 1 92.25 64 LYS B C 1
ATOM 3071 O O . LYS B 1 64 ? -9.75 45 -5.074 1 92.25 64 LYS B O 1
ATOM 3076 N N . PRO B 1 65 ? -11.57 45.688 -6.164 1 92.38 65 PRO B N 1
ATOM 3077 C CA . PRO B 1 65 ? -10.875 45.625 -7.453 1 92.38 65 PRO B CA 1
ATOM 3078 C C . PRO B 1 65 ? -9.594 46.469 -7.469 1 92.38 65 PRO B C 1
ATOM 3080 O O . PRO B 1 65 ? -9.602 47.625 -7.059 1 92.38 65 PRO B O 1
ATOM 3083 N N . GLY B 1 66 ? -8.555 45.844 -7.863 1 90.69 66 GLY B N 1
ATOM 3084 C CA . GLY B 1 66 ? -7.281 46.531 -8 1 90.69 66 GLY B CA 1
ATOM 3085 C C . GLY B 1 66 ? -6.527 46.688 -6.695 1 90.69 66 GLY B C 1
ATOM 3086 O O . GLY B 1 66 ? -5.477 47.312 -6.641 1 90.69 66 GLY B O 1
ATOM 3087 N N . ALA B 1 67 ? -7.02 46.094 -5.676 1 91.88 67 ALA B N 1
ATOM 3088 C CA . ALA B 1 67 ? -6.359 46.156 -4.375 1 91.88 67 ALA B CA 1
ATOM 3089 C C . ALA B 1 67 ? -5.098 45.312 -4.344 1 91.88 67 ALA B C 1
ATOM 3091 O O . ALA B 1 67 ? -4.918 44.438 -5.188 1 91.88 67 ALA B O 1
ATOM 3092 N N . ARG B 1 68 ? -4.219 45.688 -3.352 1 94.25 68 ARG B N 1
ATOM 3093 C CA . ARG B 1 68 ? -3.01 44.938 -3.082 1 94.25 68 ARG B CA 1
ATOM 3094 C C . ARG B 1 68 ? -2.98 44.438 -1.637 1 94.25 68 ARG B C 1
ATOM 3096 O O . ARG B 1 68 ? -3.352 45.188 -0.721 1 94.25 68 ARG B O 1
ATOM 3103 N N . LEU B 1 69 ? -2.561 43.281 -1.473 1 96.81 69 LEU B N 1
ATOM 3104 C CA . LEU B 1 69 ? -2.414 42.719 -0.127 1 96.81 69 LEU B CA 1
ATOM 3105 C C . LEU B 1 69 ? -1.124 43.219 0.521 1 96.81 69 LEU B C 1
ATOM 3107 O O . LEU B 1 69 ? -0.087 43.312 -0.14 1 96.81 69 LEU B O 1
ATOM 3111 N N . ALA B 1 70 ? -1.232 43.531 1.768 1 95.88 70 ALA B N 1
ATOM 3112 C CA . ALA B 1 70 ? -0.015 43.875 2.502 1 95.88 70 ALA B CA 1
ATOM 3113 C C . ALA B 1 70 ? 0.934 42.688 2.564 1 95.88 70 ALA B C 1
ATOM 3115 O O . ALA B 1 70 ? 2.152 42.844 2.461 1 95.88 70 ALA B O 1
ATOM 3116 N N . CYS B 1 71 ? 0.388 41.531 2.758 1 96.44 71 CYS B N 1
ATOM 3117 C CA . CYS B 1 71 ? 1.156 40.281 2.734 1 96.44 71 CYS B CA 1
ATOM 3118 C C . CYS B 1 71 ? 0.275 39.094 2.342 1 96.44 71 CYS B C 1
ATOM 3120 O O . CYS B 1 71 ? -0.946 39.156 2.502 1 96.44 71 CYS B O 1
ATOM 3122 N N . LEU B 1 72 ? 0.882 38.094 1.806 1 97.62 72 LEU B N 1
ATOM 3123 C CA . LEU B 1 72 ? 0.234 36.844 1.353 1 97.62 72 LEU B CA 1
ATOM 3124 C C . LEU B 1 72 ? 1.027 35.625 1.788 1 97.62 72 LEU B C 1
ATOM 3126 O O . LEU B 1 72 ? 2.217 35.531 1.482 1 97.62 72 LEU B O 1
ATOM 3130 N N . GLY B 1 73 ? 0.371 34.812 2.578 1 97.25 73 GLY B N 1
ATOM 3131 C CA . GLY B 1 73 ? 0.958 33.531 2.91 1 97.25 73 GLY B CA 1
ATOM 3132 C C . GLY B 1 73 ? 0.408 32.406 2.074 1 97.25 73 GLY B C 1
ATOM 3133 O O . GLY B 1 73 ? -0.803 32.312 1.866 1 97.25 73 GLY B O 1
ATOM 3134 N N . LEU B 1 74 ? 1.317 31.562 1.561 1 96.69 74 LEU B N 1
ATOM 3135 C CA . LEU B 1 74 ? 0.917 30.391 0.78 1 96.69 74 LEU B CA 1
ATOM 3136 C C . LEU B 1 74 ? 1.398 29.109 1.439 1 96.69 74 LEU B C 1
ATOM 3138 O O . LEU B 1 74 ? 2.6 28.922 1.654 1 96.69 74 LEU B O 1
ATOM 3142 N N . ALA B 1 75 ? 0.453 28.297 1.845 1 94.5 75 ALA B N 1
ATOM 3143 C CA . ALA B 1 75 ? 0.745 26.938 2.273 1 94.5 75 ALA B CA 1
ATOM 3144 C C . ALA B 1 75 ? 0.422 25.938 1.169 1 94.5 75 ALA B C 1
ATOM 3146 O O . ALA B 1 75 ? -0.747 25.625 0.925 1 94.5 75 ALA B O 1
ATOM 3147 N N . LEU B 1 76 ? 1.436 25.344 0.599 1 88.56 76 LEU B N 1
ATOM 3148 C CA . LEU B 1 76 ? 1.233 24.594 -0.632 1 88.56 76 LEU B CA 1
ATOM 3149 C C . LEU B 1 76 ? 1.74 23.156 -0.481 1 88.56 76 LEU B C 1
ATOM 3151 O O . LEU B 1 76 ? 2.771 22.922 0.154 1 88.56 76 LEU B O 1
ATOM 3155 N N . SER B 1 77 ? 0.988 22.266 -1.079 1 79.12 77 SER B N 1
ATOM 3156 C CA . SER B 1 77 ? 1.447 20.875 -1.164 1 79.12 77 SER B CA 1
ATOM 3157 C C . SER B 1 77 ? 2.723 20.766 -1.992 1 79.12 77 SER B C 1
ATOM 3159 O O . SER B 1 77 ? 2.902 21.5 -2.965 1 79.12 77 SER B O 1
ATOM 3161 N N . GLY B 1 78 ? 3.617 19.906 -1.619 1 72.75 78 GLY B N 1
ATOM 3162 C CA . GLY B 1 78 ? 4.816 19.641 -2.402 1 72.75 78 GLY B CA 1
ATOM 3163 C C . GLY B 1 78 ? 6.008 20.469 -1.967 1 72.75 78 GLY B C 1
ATOM 3164 O O . GLY B 1 78 ? 7.129 20.25 -2.432 1 72.75 78 GLY B O 1
ATOM 3165 N N . VAL B 1 79 ? 5.75 21.453 -1.161 1 80.88 79 VAL B N 1
ATOM 3166 C CA . VAL B 1 79 ? 6.828 22.281 -0.633 1 80.88 79 VAL B CA 1
ATOM 3167 C C . VAL B 1 79 ? 7.414 21.625 0.618 1 80.88 79 VAL B C 1
ATOM 3169 O O . VAL B 1 79 ? 7.094 22.031 1.74 1 80.88 79 VAL B O 1
ATOM 3172 N N . ASP B 1 80 ? 8.344 20.641 0.437 1 73.38 80 ASP B N 1
ATOM 3173 C CA . ASP B 1 80 ? 8.734 19.781 1.553 1 73.38 80 ASP B CA 1
ATOM 3174 C C . ASP B 1 80 ? 10.242 19.812 1.769 1 73.38 80 ASP B C 1
ATOM 3176 O O . ASP B 1 80 ? 10.766 19.172 2.678 1 73.38 80 ASP B O 1
ATOM 3180 N N . CYS B 1 81 ? 10.945 20.531 0.908 1 74.75 81 CYS B N 1
ATOM 3181 C CA . CYS B 1 81 ? 12.391 20.672 1.064 1 74.75 81 CYS B CA 1
ATOM 3182 C C . CYS B 1 81 ? 12.836 22.078 0.666 1 74.75 81 CYS B C 1
ATOM 3184 O O . CYS B 1 81 ? 12.102 22.797 -0.006 1 74.75 81 CYS B O 1
ATOM 3186 N N . PRO B 1 82 ? 14 22.391 1.089 1 80 82 PRO B N 1
ATOM 3187 C CA . PRO B 1 82 ? 14.477 23.766 0.857 1 80 82 PRO B CA 1
ATOM 3188 C C . PRO B 1 82 ? 14.523 24.125 -0.625 1 80 82 PRO B C 1
ATOM 3190 O O . PRO B 1 82 ? 14.148 25.234 -1 1 80 82 PRO B O 1
ATOM 3193 N N . ASP B 1 83 ? 14.922 23.172 -1.437 1 80.81 83 ASP B N 1
ATOM 3194 C CA . ASP B 1 83 ? 15.031 23.453 -2.863 1 80.81 83 ASP B CA 1
ATOM 3195 C C . ASP B 1 83 ? 13.656 23.719 -3.477 1 80.81 83 ASP B C 1
ATOM 3197 O O . ASP B 1 83 ? 13.492 24.656 -4.262 1 80.81 83 ASP B O 1
ATOM 3201 N N . ARG B 1 84 ? 12.727 22.969 -3.105 1 79.75 84 ARG B N 1
ATOM 3202 C CA . ARG B 1 84 ? 11.367 23.125 -3.627 1 79.75 84 ARG B CA 1
ATOM 3203 C C . ARG B 1 84 ? 10.727 24.406 -3.082 1 79.75 84 ARG B C 1
ATOM 3205 O O . ARG B 1 84 ? 9.961 25.062 -3.783 1 79.75 84 ARG B O 1
ATOM 3212 N N . LYS B 1 85 ? 11.023 24.703 -1.857 1 87 85 LYS B N 1
ATOM 3213 C CA . LYS B 1 85 ? 10.523 25.938 -1.275 1 87 85 LYS B CA 1
ATOM 3214 C C . LYS B 1 85 ? 11.07 27.156 -2.02 1 87 85 LYS B C 1
ATOM 3216 O O . LYS B 1 85 ? 10.312 28.078 -2.363 1 87 85 LYS B O 1
ATOM 3221 N N . ALA B 1 86 ? 12.359 27.094 -2.279 1 89.5 86 ALA B N 1
ATOM 3222 C CA . ALA B 1 86 ? 12.977 28.203 -2.992 1 89.5 86 ALA B CA 1
ATOM 3223 C C . ALA B 1 86 ? 12.367 28.375 -4.383 1 89.5 86 ALA B C 1
ATOM 3225 O O . ALA B 1 86 ? 12.094 29.5 -4.812 1 89.5 86 ALA B O 1
ATOM 3226 N N . ALA B 1 87 ? 12.195 27.266 -4.977 1 87.44 87 ALA B N 1
ATOM 3227 C CA . ALA B 1 87 ? 11.594 27.297 -6.309 1 87.44 87 ALA B CA 1
ATOM 3228 C C . ALA B 1 87 ? 10.172 27.844 -6.258 1 87.44 87 ALA B C 1
ATOM 3230 O O . ALA B 1 87 ? 9.766 28.625 -7.117 1 87.44 87 ALA B O 1
ATOM 3231 N N . ALA B 1 88 ? 9.438 27.422 -5.289 1 89.19 88 ALA B N 1
ATOM 3232 C CA . ALA B 1 88 ? 8.055 27.859 -5.129 1 89.19 88 ALA B CA 1
ATOM 3233 C C . ALA B 1 88 ? 7.992 29.359 -4.828 1 89.19 88 ALA B C 1
ATOM 3235 O O . ALA B 1 88 ? 7.145 30.078 -5.367 1 89.19 88 ALA B O 1
ATOM 3236 N N . VAL B 1 89 ? 8.867 29.828 -4.004 1 93 89 VAL B N 1
ATOM 3237 C CA . VAL B 1 89 ? 8.922 31.234 -3.656 1 93 89 VAL B CA 1
ATOM 3238 C C . VAL B 1 89 ? 9.195 32.062 -4.906 1 93 89 VAL B C 1
ATOM 3240 O O . VAL B 1 89 ? 8.516 33.062 -5.152 1 93 89 VAL B O 1
ATOM 3243 N N . ALA B 1 90 ? 10.188 31.641 -5.66 1 93.06 90 ALA B N 1
ATOM 3244 C CA . ALA B 1 90 ? 10.547 32.375 -6.875 1 93.06 90 ALA B CA 1
ATOM 3245 C C . ALA B 1 90 ? 9.383 32.406 -7.859 1 93.06 90 ALA B C 1
ATOM 3247 O O . ALA B 1 90 ? 9.07 33.469 -8.422 1 93.06 90 ALA B O 1
ATOM 3248 N N . ALA B 1 91 ? 8.758 31.312 -8 1 91.12 91 ALA B N 1
ATOM 3249 C CA . ALA B 1 91 ? 7.641 31.203 -8.938 1 91.12 91 ALA B CA 1
ATOM 3250 C C . ALA B 1 91 ? 6.457 32.062 -8.469 1 91.12 91 ALA B C 1
ATOM 3252 O O . ALA B 1 91 ? 5.801 32.719 -9.273 1 91.12 91 ALA B O 1
ATOM 3253 N N . CYS B 1 92 ? 6.168 32 -7.207 1 93.25 92 CYS B N 1
ATOM 3254 C CA . CYS B 1 92 ? 5.059 32.781 -6.645 1 93.25 92 CYS B CA 1
ATOM 3255 C C . CYS B 1 92 ? 5.32 34.281 -6.758 1 93.25 92 CYS B C 1
ATOM 3257 O O . CYS B 1 92 ? 4.41 35.062 -7.066 1 93.25 92 CYS B O 1
ATOM 3259 N N . ARG B 1 93 ? 6.512 34.625 -6.523 1 93.44 93 ARG B N 1
ATOM 3260 C CA . ARG B 1 93 ? 6.863 36.031 -6.637 1 93.44 93 ARG B CA 1
ATOM 3261 C C . ARG B 1 93 ? 6.652 36.531 -8.062 1 93.44 93 ARG B C 1
ATOM 3263 O O . ARG B 1 93 ? 6.125 37.625 -8.258 1 93.44 93 ARG B O 1
ATOM 3270 N N . GLU B 1 94 ? 7.086 35.781 -8.945 1 92.44 94 GLU B N 1
ATOM 3271 C CA . GLU B 1 94 ? 6.938 36.156 -10.352 1 92.44 94 GLU B CA 1
ATOM 3272 C C . GLU B 1 94 ? 5.469 36.344 -10.719 1 92.44 94 GLU B C 1
ATOM 3274 O O . GLU B 1 94 ? 5.113 37.281 -11.438 1 92.44 94 GLU B O 1
ATOM 3279 N N . ARG B 1 95 ? 4.625 35.562 -10.18 1 91.94 95 ARG B N 1
ATOM 3280 C CA . ARG B 1 95 ? 3.236 35.531 -10.625 1 91.94 95 ARG B CA 1
ATOM 3281 C C . ARG B 1 95 ? 2.355 36.438 -9.766 1 91.94 95 ARG B C 1
ATOM 3283 O O . ARG B 1 95 ? 1.343 36.969 -10.242 1 91.94 95 ARG B O 1
ATOM 3290 N N . LEU B 1 96 ? 2.768 36.625 -8.523 1 94.25 96 LEU B N 1
ATOM 3291 C CA . LEU B 1 96 ? 1.84 37.219 -7.578 1 94.25 96 LEU B CA 1
ATOM 3292 C C . LEU B 1 96 ? 2.344 38.594 -7.133 1 94.25 96 LEU B C 1
ATOM 3294 O O . LEU B 1 96 ? 1.696 39.281 -6.324 1 94.25 96 LEU B O 1
ATOM 3298 N N . ASP B 1 97 ? 3.406 39.062 -7.711 1 92 97 ASP B N 1
ATOM 3299 C CA . ASP B 1 97 ? 4.051 40.281 -7.305 1 92 97 ASP B CA 1
ATOM 3300 C C . ASP B 1 97 ? 3.082 41.469 -7.406 1 92 97 ASP B C 1
ATOM 3302 O O . ASP B 1 97 ? 3.129 42.406 -6.59 1 92 97 ASP B O 1
ATOM 3306 N N . ARG B 1 98 ? 2.264 41.438 -8.344 1 92.06 98 ARG B N 1
ATOM 3307 C CA . ARG B 1 98 ? 1.348 42.562 -8.562 1 92.06 98 ARG B CA 1
ATOM 3308 C C . ARG B 1 98 ? 0.226 42.562 -7.531 1 92.06 98 ARG B C 1
ATOM 3310 O O . ARG B 1 98 ? -0.443 43.594 -7.332 1 92.06 98 ARG B O 1
ATOM 3317 N N . LEU B 1 99 ? 0.066 41.469 -6.797 1 94.69 99 LEU B N 1
ATOM 3318 C CA . LEU B 1 99 ? -1.105 41.312 -5.945 1 94.69 99 LEU B CA 1
ATOM 3319 C C . LEU B 1 99 ? -0.74 41.5 -4.477 1 94.69 99 LEU B C 1
ATOM 3321 O O . LEU B 1 99 ? -1.621 41.656 -3.629 1 94.69 99 LEU B O 1
ATOM 3325 N N . THR B 1 100 ? 0.545 41.531 -4.145 1 96.5 100 THR B N 1
ATOM 3326 C CA . THR B 1 100 ? 0.933 41.594 -2.74 1 96.5 100 THR B CA 1
ATOM 3327 C C . THR B 1 100 ? 2.287 42.281 -2.584 1 96.5 100 THR B C 1
ATOM 3329 O O . THR B 1 100 ? 3.131 42.219 -3.48 1 96.5 100 THR B O 1
ATOM 3332 N N . ASP B 1 101 ? 2.463 42.938 -1.438 1 95.75 101 ASP B N 1
ATOM 3333 C CA . ASP B 1 101 ? 3.715 43.625 -1.137 1 95.75 101 ASP B CA 1
ATOM 3334 C C . ASP B 1 101 ? 4.754 42.656 -0.575 1 95.75 101 ASP B C 1
ATOM 3336 O O . ASP B 1 101 ? 5.957 42.906 -0.673 1 95.75 101 ASP B O 1
ATOM 3340 N N . TRP B 1 102 ? 4.289 41.625 0.028 1 96.12 102 TRP B N 1
ATOM 3341 C CA . TRP B 1 102 ? 5.133 40.656 0.703 1 96.12 102 TRP B CA 1
ATOM 3342 C C . TRP B 1 102 ? 4.492 39.281 0.66 1 96.12 102 TRP B C 1
ATOM 3344 O O . TRP B 1 102 ? 3.268 39.156 0.736 1 96.12 102 TRP B O 1
ATOM 3354 N N . LEU B 1 103 ? 5.328 38.25 0.444 1 97 103 LEU B N 1
ATOM 3355 C CA . LEU B 1 103 ? 4.715 36.906 0.454 1 97 103 LEU B CA 1
ATOM 3356 C C . LEU B 1 103 ? 5.672 35.875 1.037 1 97 103 LEU B C 1
ATOM 3358 O O . LEU B 1 103 ? 6.887 36.094 1.054 1 97 103 LEU B O 1
ATOM 3362 N N . CYS B 1 104 ? 5.18 34.844 1.566 1 95.38 104 CYS B N 1
ATOM 3363 C CA . CYS B 1 104 ? 5.926 33.688 1.989 1 95.38 104 CYS B CA 1
ATOM 3364 C C . CYS B 1 104 ? 5.238 32.406 1.523 1 95.38 104 CYS B C 1
ATOM 3366 O O . CYS B 1 104 ? 4.035 32.406 1.246 1 95.38 104 CYS B O 1
ATOM 3368 N N . VAL B 1 105 ? 6.062 31.406 1.322 1 94.94 105 VAL B N 1
ATOM 3369 C CA . VAL B 1 105 ? 5.578 30.094 0.899 1 94.94 105 VAL B CA 1
ATOM 3370 C C . VAL B 1 105 ? 6.078 29.016 1.866 1 94.94 105 VAL B C 1
ATOM 3372 O O . VAL B 1 105 ? 7.266 28.984 2.195 1 94.94 105 VAL B O 1
ATOM 3375 N N . ASP B 1 106 ? 5.141 28.266 2.354 1 92.44 106 ASP B N 1
ATOM 3376 C CA . ASP B 1 106 ? 5.496 27.172 3.248 1 92.44 106 ASP B CA 1
ATOM 3377 C C . ASP B 1 106 ? 4.754 25.891 2.865 1 92.44 106 ASP B C 1
ATOM 3379 O O . ASP B 1 106 ? 3.988 25.875 1.9 1 92.44 106 ASP B O 1
ATOM 3383 N N . ASN B 1 107 ? 5.043 24.828 3.605 1 88.38 107 ASN B N 1
ATOM 3384 C CA . ASN B 1 107 ? 4.371 23.547 3.439 1 88.38 107 ASN B CA 1
ATOM 3385 C C . ASN B 1 107 ? 2.891 23.641 3.801 1 88.38 107 ASN B C 1
ATOM 3387 O O . ASN B 1 107 ? 2.514 24.391 4.695 1 88.38 107 ASN B O 1
ATOM 3391 N N . ASP B 1 108 ? 2.143 22.812 3.154 1 86.25 108 ASP B N 1
ATOM 3392 C CA . ASP B 1 108 ? 0.693 22.875 3.32 1 86.25 108 ASP B CA 1
ATOM 3393 C C . ASP B 1 108 ? 0.293 22.562 4.762 1 86.25 108 ASP B C 1
ATOM 3395 O O . ASP B 1 108 ? -0.802 22.922 5.199 1 86.25 108 ASP B O 1
ATOM 3399 N N . THR B 1 109 ? 1.201 22 5.539 1 90.44 109 THR B N 1
ATOM 3400 C CA . THR B 1 109 ? 0.884 21.672 6.922 1 90.44 109 THR B CA 1
ATOM 3401 C C . THR B 1 109 ? 0.931 22.922 7.801 1 90.44 109 THR B C 1
ATOM 3403 O O . THR B 1 109 ? 0.363 22.938 8.898 1 90.44 109 THR B O 1
ATOM 3406 N N . TYR B 1 110 ? 1.574 23.969 7.344 1 92.62 110 TYR B N 1
ATOM 3407 C CA . TYR B 1 110 ? 1.718 25.188 8.133 1 92.62 110 TYR B CA 1
ATOM 3408 C C . TYR B 1 110 ? 0.363 25.844 8.375 1 92.62 110 TYR B C 1
ATOM 3410 O O . TYR B 1 110 ? 0.101 26.359 9.469 1 92.62 110 TYR B O 1
ATOM 3418 N N . GLY B 1 111 ? -0.452 25.812 7.348 1 94.06 111 GLY B N 1
ATOM 3419 C CA . GLY B 1 111 ? -1.783 26.375 7.516 1 94.06 111 GLY B CA 1
ATOM 3420 C C . GLY B 1 111 ? -2.555 25.75 8.664 1 94.06 111 GLY B C 1
ATOM 3421 O O . GLY B 1 111 ? -3.193 26.453 9.445 1 94.06 111 GLY B O 1
ATOM 3422 N N . ALA B 1 112 ? -2.389 24.484 8.758 1 94.81 112 ALA B N 1
ATOM 3423 C CA . ALA B 1 112 ? -3.082 23.734 9.812 1 94.81 112 ALA B CA 1
ATOM 3424 C C . ALA B 1 112 ? -2.523 24.094 11.188 1 94.81 112 ALA B C 1
ATOM 3426 O O . ALA B 1 112 ? -3.283 24.359 12.117 1 94.81 112 ALA B O 1
ATOM 3427 N N . VAL B 1 113 ? -1.247 24.172 11.297 1 96.75 113 VAL B N 1
ATOM 3428 C CA . VAL B 1 113 ? -0.604 24.453 12.578 1 96.75 113 VAL B CA 1
ATOM 3429 C C . VAL B 1 113 ? -1.076 25.812 13.102 1 96.75 113 VAL B C 1
ATOM 3431 O O . VAL B 1 113 ? -1.54 25.906 14.242 1 96.75 113 VAL B O 1
ATOM 3434 N N . PHE B 1 114 ? -1.145 26.797 12.289 1 95.81 114 PHE B N 1
ATOM 3435 C CA . PHE B 1 114 ? -1.278 28.172 12.773 1 95.81 114 PHE B CA 1
ATOM 3436 C C . PHE B 1 114 ? -2.725 28.641 12.672 1 95.81 114 PHE B C 1
ATOM 3438 O O . PHE B 1 114 ? -3.051 29.75 13.094 1 95.81 114 PHE B O 1
ATOM 3445 N N . ALA B 1 115 ? -3.553 27.734 12.188 1 95.31 115 ALA B N 1
ATOM 3446 C CA . ALA B 1 115 ? -4.984 28 12.242 1 95.31 115 ALA B CA 1
ATOM 3447 C C . ALA B 1 115 ? -5.531 27.828 13.656 1 95.31 115 ALA B C 1
ATOM 3449 O O . ALA B 1 115 ? -6.621 28.312 13.969 1 95.31 115 ALA B O 1
ATOM 3450 N N . GLY B 1 116 ? -4.773 27.172 14.484 1 94.25 116 GLY B N 1
ATOM 3451 C CA . GLY B 1 116 ? -5.324 26.891 15.805 1 94.25 116 GLY B CA 1
ATOM 3452 C C . GLY B 1 116 ? -4.312 27.078 16.922 1 94.25 116 GLY B C 1
ATOM 3453 O O . GLY B 1 116 ? -4.668 27.016 18.109 1 94.25 116 GLY B O 1
ATOM 3454 N N . SER B 1 117 ? -3.094 27.359 16.609 1 93.88 117 SER B N 1
ATOM 3455 C CA . SER B 1 117 ? -2.076 27.516 17.641 1 93.88 117 SER B CA 1
ATOM 3456 C C . SER B 1 117 ? -2.293 28.812 18.422 1 93.88 117 SER B C 1
ATOM 3458 O O . SER B 1 117 ? -2.922 29.75 17.922 1 93.88 117 SER B O 1
ATOM 3460 N N . GLN B 1 118 ? -1.81 28.812 19.609 1 90.06 118 GLN B N 1
ATOM 3461 C CA . GLN B 1 118 ? -1.834 30.031 20.422 1 90.06 118 GLN B CA 1
ATOM 3462 C C . GLN B 1 118 ? -0.797 31.031 19.922 1 90.06 118 GLN B C 1
ATOM 3464 O O . GLN B 1 118 ? -1.067 32.25 19.859 1 90.06 118 GLN B O 1
ATOM 3469 N N . GLN B 1 119 ? 0.358 30.531 19.562 1 89.81 119 GLN B N 1
ATOM 3470 C CA . GLN B 1 119 ? 1.462 31.375 19.109 1 89.81 119 GLN B CA 1
ATOM 3471 C C . GLN B 1 119 ? 1.495 31.453 17.594 1 89.81 119 GLN B C 1
ATOM 3473 O O . GLN B 1 119 ? 0.956 30.578 16.906 1 89.81 119 GLN B O 1
ATOM 3478 N N . CYS B 1 120 ? 2.117 32.5 17.094 1 87.12 120 CYS B N 1
ATOM 3479 C CA . CYS B 1 120 ? 2.215 32.688 15.648 1 87.12 120 CYS B CA 1
ATOM 3480 C C . CYS B 1 120 ? 3.506 32.094 15.102 1 87.12 120 CYS B C 1
ATOM 3482 O O . CYS B 1 120 ? 3.742 32.125 13.891 1 87.12 120 CYS B O 1
ATOM 3484 N N . ASP B 1 121 ? 4.332 31.562 15.977 1 90 121 ASP B N 1
ATOM 3485 C CA . ASP B 1 121 ? 5.629 31.078 15.516 1 90 121 ASP B CA 1
ATOM 3486 C C . ASP B 1 121 ? 5.859 29.625 15.938 1 90 121 ASP B C 1
ATOM 3488 O O . ASP B 1 121 ? 6.957 29.094 15.773 1 90 121 ASP B O 1
ATOM 3492 N N . GLY B 1 122 ? 4.848 29.047 16.5 1 94 122 GLY B N 1
ATOM 3493 C CA . GLY B 1 122 ? 4.98 27.656 16.906 1 94 122 GLY B CA 1
ATOM 3494 C C . GLY B 1 122 ? 3.648 26.984 17.156 1 94 122 GLY B C 1
ATOM 3495 O O . GLY B 1 122 ? 2.654 27.641 17.469 1 94 122 GLY B O 1
ATOM 3496 N N . GLY B 1 123 ? 3.699 25.734 17.062 1 96.62 123 GLY B N 1
ATOM 3497 C CA . GLY B 1 123 ? 2.51 24.938 17.281 1 96.62 123 GLY B CA 1
ATOM 3498 C C . GLY B 1 123 ? 2.625 23.531 16.688 1 96.62 123 GLY B C 1
ATOM 3499 O O . GLY B 1 123 ? 3.684 23.156 16.188 1 96.62 123 GLY B O 1
ATOM 3500 N N . MET B 1 124 ? 1.567 22.734 16.828 1 97.56 124 MET B N 1
ATOM 3501 C CA . MET B 1 124 ? 1.514 21.375 16.297 1 97.56 124 MET B CA 1
ATOM 3502 C C . MET B 1 124 ? 0.169 21.094 15.625 1 97.56 124 MET B C 1
ATOM 3504 O O . MET B 1 124 ? -0.873 21.547 16.109 1 97.56 124 MET B O 1
ATOM 3508 N N . ALA B 1 125 ? 0.269 20.484 14.5 1 97.62 125 ALA B N 1
ATOM 3509 C CA . ALA B 1 125 ? -0.956 20.078 13.812 1 97.62 125 ALA B CA 1
ATOM 3510 C C . ALA B 1 125 ? -0.969 18.578 13.555 1 97.62 125 ALA B C 1
ATOM 3512 O O . ALA B 1 125 ? 0.083 17.953 13.359 1 97.62 125 ALA B O 1
ATOM 3513 N N . LEU B 1 126 ? -2.066 17.984 13.695 1 97.69 126 LEU B N 1
ATOM 3514 C CA . LEU B 1 126 ? -2.393 16.609 13.281 1 97.69 126 LEU B CA 1
ATOM 3515 C C . LEU B 1 126 ? -3.465 16.625 12.195 1 97.69 126 LEU B C 1
ATOM 3517 O O . LEU B 1 126 ? -4.602 17.031 12.438 1 97.69 126 LEU B O 1
ATOM 3521 N N . ILE B 1 127 ? -3.109 16.219 11 1 94.5 127 ILE B N 1
ATOM 3522 C CA . ILE B 1 127 ? -3.988 16.297 9.836 1 94.5 127 ILE B CA 1
ATOM 3523 C C . ILE B 1 127 ? -4.43 14.883 9.438 1 94.5 127 ILE B C 1
ATOM 3525 O O . ILE B 1 127 ? -3.598 13.984 9.297 1 94.5 127 ILE B O 1
ATOM 3529 N N . ALA B 1 128 ? -5.719 14.664 9.297 1 95.31 128 ALA B N 1
ATOM 3530 C CA . ALA B 1 128 ? -6.258 13.367 8.883 1 95.31 128 ALA B CA 1
ATOM 3531 C C . ALA B 1 128 ? -7.504 13.539 8.023 1 95.31 128 ALA B C 1
ATOM 3533 O O . ALA B 1 128 ? -8.594 13.789 8.539 1 95.31 128 ALA B O 1
ATOM 3534 N N . GLY B 1 129 ? -7.434 13.445 6.75 1 91.56 129 GLY B N 1
ATOM 3535 C CA . GLY B 1 129 ? -8.484 13.398 5.754 1 91.56 129 GLY B CA 1
ATOM 3536 C C . GLY B 1 129 ? -8.336 12.234 4.785 1 91.56 129 GLY B C 1
ATOM 3537 O O . GLY B 1 129 ? -8.266 11.078 5.199 1 91.56 129 GLY B O 1
ATOM 3538 N N . THR B 1 130 ? -8.141 12.625 3.461 1 86.56 130 THR B N 1
ATOM 3539 C CA . THR B 1 130 ? -7.805 11.57 2.514 1 86.56 130 THR B CA 1
ATOM 3540 C C . THR B 1 130 ? -6.465 10.93 2.871 1 86.56 130 THR B C 1
ATOM 3542 O O . THR B 1 130 ? -6.32 9.711 2.816 1 86.56 130 THR B O 1
ATOM 3545 N N . GLY B 1 131 ? -5.551 11.766 3.191 1 89.56 131 GLY B N 1
ATOM 3546 C CA . GLY B 1 131 ? -4.277 11.352 3.758 1 89.56 131 GLY B CA 1
ATOM 3547 C C . GLY B 1 131 ? -4.066 11.844 5.176 1 89.56 131 GLY B C 1
ATOM 3548 O O . GLY B 1 131 ? -4.992 12.359 5.805 1 89.56 131 GLY B O 1
ATOM 3549 N N . SER B 1 132 ? -2.895 11.578 5.727 1 92.88 132 SER B N 1
ATOM 3550 C CA . SER B 1 132 ? -2.58 12.055 7.07 1 92.88 132 SER B CA 1
ATOM 3551 C C . SER B 1 132 ? -1.154 12.594 7.145 1 92.88 132 SER B C 1
ATOM 3553 O O . SER B 1 132 ? -0.309 12.242 6.32 1 92.88 132 SER B O 1
ATOM 3555 N N . ASN B 1 133 ? -0.974 13.5 8.055 1 91.88 133 ASN B N 1
ATOM 3556 C CA . ASN B 1 133 ? 0.31 14.141 8.312 1 91.88 133 ASN B CA 1
ATOM 3557 C C . ASN B 1 133 ? 0.325 14.844 9.664 1 91.88 133 ASN B C 1
ATOM 3559 O O . ASN B 1 133 ? -0.724 15.031 10.289 1 91.88 133 ASN B O 1
ATOM 3563 N N . SER B 1 134 ? 1.492 15.094 10.227 1 95.44 134 SER B N 1
ATOM 3564 C CA . SER B 1 134 ? 1.625 15.891 11.445 1 95.44 134 SER B CA 1
ATOM 3565 C C . SER B 1 134 ? 2.904 16.719 11.43 1 95.44 134 SER B C 1
ATOM 3567 O O . SER B 1 134 ? 3.885 16.344 10.781 1 95.44 134 SER B O 1
ATOM 3569 N N . LEU B 1 135 ? 2.809 17.828 12.016 1 95.31 135 LEU B N 1
ATOM 3570 C CA . LEU B 1 135 ? 3.938 18.75 12.031 1 95.31 135 LEU B CA 1
ATOM 3571 C C . LEU B 1 135 ? 4.012 19.5 13.359 1 95.31 135 LEU B C 1
ATOM 3573 O O . LEU B 1 135 ? 3.002 20 13.852 1 95.31 135 LEU B O 1
ATOM 3577 N N . LEU B 1 136 ? 5.195 19.469 13.938 1 96.94 136 LEU B N 1
ATOM 3578 C CA . LEU B 1 136 ? 5.547 20.312 15.078 1 96.94 136 LEU B CA 1
ATOM 3579 C C . LEU B 1 136 ? 6.5 21.422 14.672 1 96.94 136 LEU B C 1
ATOM 3581 O O . LEU B 1 136 ? 7.535 21.156 14.047 1 96.94 136 LEU B O 1
ATOM 3585 N N . VAL B 1 137 ? 6.07 22.656 14.922 1 95.75 137 VAL B N 1
ATOM 3586 C CA . VAL B 1 137 ? 6.926 23.812 14.703 1 95.75 137 VAL B CA 1
ATOM 3587 C C . VAL B 1 137 ? 7.281 24.453 16.047 1 95.75 137 VAL B C 1
ATOM 3589 O O . VAL B 1 137 ? 6.398 24.906 16.766 1 95.75 137 VAL B O 1
ATOM 3592 N N . ASN B 1 138 ? 8.555 24.484 16.328 1 96.94 138 ASN B N 1
ATOM 3593 C CA . ASN B 1 138 ? 9.023 25.156 17.531 1 96.94 138 ASN B CA 1
ATOM 3594 C C . ASN B 1 138 ? 9.344 26.625 17.266 1 96.94 138 ASN B C 1
ATOM 3596 O O . ASN B 1 138 ? 9.695 27 16.141 1 96.94 138 ASN B O 1
ATOM 3600 N N . PRO B 1 139 ? 9.258 27.438 18.266 1 94.25 139 PRO B N 1
ATOM 3601 C CA . PRO B 1 139 ? 9.484 28.875 18.094 1 94.25 139 PRO B CA 1
ATOM 3602 C C . PRO B 1 139 ? 10.898 29.203 17.609 1 94.25 139 PRO B C 1
ATOM 3604 O O . PRO B 1 139 ? 11.125 30.25 17 1 94.25 139 PRO B O 1
ATOM 3607 N N . ASN B 1 140 ? 11.828 28.359 17.844 1 93.12 140 ASN B N 1
ATOM 3608 C CA . ASN B 1 140 ? 13.203 28.594 17.406 1 93.12 140 ASN B CA 1
ATOM 3609 C C . ASN B 1 140 ? 13.383 28.281 15.93 1 93.12 140 ASN B C 1
ATOM 3611 O O . ASN B 1 140 ? 14.484 28.391 15.398 1 93.12 140 ASN B O 1
ATOM 3615 N N . GLY B 1 141 ? 12.305 27.797 15.328 1 87.56 141 GLY B N 1
ATOM 3616 C CA . GLY B 1 141 ? 12.359 27.547 13.898 1 87.56 141 GLY B CA 1
ATOM 3617 C C . GLY B 1 141 ? 12.492 26.078 13.547 1 87.56 141 GLY B C 1
ATOM 3618 O O . GLY B 1 141 ? 12.234 25.672 12.414 1 87.56 141 GLY B O 1
ATOM 3619 N N . GLU B 1 142 ? 12.922 25.297 14.516 1 92.12 142 GLU B N 1
ATOM 3620 C CA . GLU B 1 142 ? 13.039 23.875 14.273 1 92.12 142 GLU B CA 1
ATOM 3621 C C . GLU B 1 142 ? 11.672 23.219 14.094 1 92.12 142 GLU B C 1
ATOM 3623 O O . GLU B 1 142 ? 10.734 23.516 14.844 1 92.12 142 GLU B O 1
ATOM 3628 N N . SER B 1 143 ? 11.562 22.391 13.094 1 92.38 143 SER B N 1
ATOM 3629 C CA . SER B 1 143 ? 10.305 21.688 12.859 1 92.38 143 SER B CA 1
ATOM 3630 C C . SER B 1 143 ? 10.523 20.188 12.758 1 92.38 143 SER B C 1
ATOM 3632 O O . SER B 1 143 ? 11.617 19.734 12.406 1 92.38 143 SER B O 1
ATOM 3634 N N . HIS B 1 144 ? 9.578 19.422 13.195 1 93.56 144 HIS B N 1
ATOM 3635 C CA . HIS B 1 144 ? 9.578 17.969 13.125 1 93.56 144 HIS B CA 1
ATOM 3636 C C . HIS B 1 144 ? 8.289 17.438 12.5 1 93.56 144 HIS B C 1
ATOM 3638 O O . HIS B 1 144 ? 7.195 17.766 12.961 1 93.56 144 HIS B O 1
ATOM 3644 N N . GLN B 1 145 ? 8.477 16.688 11.469 1 91.75 145 GLN B N 1
ATOM 3645 C CA . GLN B 1 145 ? 7.336 16.094 10.781 1 91.75 145 GLN B CA 1
ATOM 3646 C C . GLN B 1 145 ? 7.273 14.586 11.031 1 91.75 145 GLN B C 1
ATOM 3648 O O . GLN B 1 145 ? 8.305 13.93 11.141 1 91.75 145 GLN B O 1
ATOM 3653 N N . CYS B 1 146 ? 6.094 14.07 11.227 1 93.25 146 CYS B N 1
ATOM 3654 C CA . CYS B 1 146 ? 5.828 12.641 11.32 1 93.25 146 CYS B CA 1
ATOM 3655 C C . CYS B 1 146 ? 4.66 12.242 10.43 1 93.25 146 CYS B C 1
ATOM 3657 O O . CYS B 1 146 ? 3.596 12.859 10.477 1 93.25 146 CYS B O 1
ATOM 3659 N N . GLY B 1 147 ? 4.891 11.195 9.648 1 91.56 147 GLY B N 1
ATOM 3660 C CA . GLY B 1 147 ? 3.855 10.773 8.719 1 91.56 147 GLY B CA 1
ATOM 3661 C C . GLY B 1 147 ? 3.908 11.523 7.398 1 91.56 147 GLY B C 1
ATOM 3662 O O . GLY B 1 147 ? 4.957 12.055 7.02 1 91.56 147 GLY B O 1
ATOM 3663 N N . GLY B 1 148 ? 2.814 11.453 6.609 1 87.38 148 GLY B N 1
ATOM 3664 C CA . GLY B 1 148 ? 2.74 12.125 5.324 1 87.38 148 GLY B CA 1
ATOM 3665 C C . GLY B 1 148 ? 3.445 11.367 4.215 1 87.38 148 GLY B C 1
ATOM 3666 O O . GLY B 1 148 ? 3.986 11.969 3.287 1 87.38 148 GLY B O 1
ATOM 3667 N N . TRP B 1 149 ? 3.465 10.125 4.328 1 87.81 149 TRP B N 1
ATOM 3668 C CA . TRP B 1 149 ? 4.266 9.336 3.395 1 87.81 149 TRP B CA 1
ATOM 3669 C C . TRP B 1 149 ? 3.447 8.945 2.168 1 87.81 149 TRP B C 1
ATOM 3671 O O . TRP B 1 149 ? 3.994 8.461 1.178 1 87.81 149 TRP B O 1
ATOM 3681 N N . GLY B 1 150 ? 2.137 9.156 2.242 1 83.12 150 GLY B N 1
ATOM 3682 C CA . GLY B 1 150 ? 1.293 8.859 1.096 1 83.12 150 GLY B CA 1
ATOM 3683 C C . GLY B 1 150 ? 0.709 7.457 1.132 1 83.12 150 GLY B C 1
ATOM 3684 O O . GLY B 1 150 ? 0.946 6.707 2.078 1 83.12 150 GLY B O 1
ATOM 3685 N N . GLN B 1 151 ? -0.014 7.141 0.093 1 81.31 151 GLN B N 1
ATOM 3686 C CA . GLN B 1 151 ? -0.83 5.93 0.074 1 81.31 151 GLN B CA 1
ATOM 3687 C C . GLN B 1 151 ? 0.043 4.68 0.014 1 81.31 151 GLN B C 1
ATOM 3689 O O . GLN B 1 151 ? -0.344 3.623 0.517 1 81.31 151 GLN B O 1
ATOM 3694 N N . PHE B 1 152 ? 1.248 4.797 -0.496 1 81 152 PHE B N 1
ATOM 3695 C CA . PHE B 1 152 ? 2.057 3.602 -0.705 1 81 152 PHE B CA 1
ATOM 3696 C C . PHE B 1 152 ? 2.867 3.271 0.542 1 81 152 PHE B C 1
ATOM 3698 O O . PHE B 1 152 ? 3.061 2.1 0.872 1 81 152 PHE B O 1
ATOM 3705 N N . LEU B 1 153 ? 3.289 4.32 1.229 1 86.31 153 LEU B N 1
ATOM 3706 C CA . LEU B 1 153 ? 4.16 4.07 2.373 1 86.31 153 LEU B CA 1
ATOM 3707 C C . LEU B 1 153 ? 3.414 4.297 3.684 1 86.31 153 LEU B C 1
ATOM 3709 O O . LEU B 1 153 ? 3.809 3.77 4.727 1 86.31 153 LEU B O 1
ATOM 3713 N N . GLY B 1 154 ? 2.432 5.117 3.545 1 82.31 154 GLY B N 1
ATOM 3714 C CA . GLY B 1 154 ? 1.676 5.156 4.789 1 82.31 154 GLY B CA 1
ATOM 3715 C C . GLY B 1 154 ? 0.905 6.449 4.977 1 82.31 154 GLY B C 1
ATOM 3716 O O . GLY B 1 154 ? 1.501 7.523 5.09 1 82.31 154 GLY B O 1
ATOM 3717 N N . ASP B 1 155 ? -0.316 6.438 4.957 1 88.69 155 ASP B N 1
ATOM 3718 C CA . ASP B 1 155 ? -1.291 7.441 5.371 1 88.69 155 ASP B CA 1
ATOM 3719 C C . ASP B 1 155 ? -2.039 6.992 6.625 1 88.69 155 ASP B C 1
ATOM 3721 O O . ASP B 1 155 ? -3.27 7.059 6.676 1 88.69 155 ASP B O 1
ATOM 3725 N N . GLU B 1 156 ? -1.181 6.574 7.617 1 95 156 GLU B N 1
ATOM 3726 C CA . GLU B 1 156 ? -1.749 5.949 8.805 1 95 156 GLU B CA 1
ATOM 3727 C C . GLU B 1 156 ? -2.717 6.895 9.516 1 95 156 GLU B C 1
ATOM 3729 O O . GLU B 1 156 ? -2.404 8.07 9.727 1 95 156 GLU B O 1
ATOM 3734 N N . GLY B 1 157 ? -3.859 6.367 9.797 1 96.88 157 GLY B N 1
ATOM 3735 C CA . GLY B 1 157 ? -4.871 7.121 10.516 1 96.88 157 GLY B CA 1
ATOM 3736 C C . GLY B 1 157 ? -5.73 7.984 9.609 1 96.88 157 GLY B C 1
ATOM 3737 O O . GLY B 1 157 ? -6.594 8.727 10.086 1 96.88 157 GLY B O 1
ATOM 3738 N N . SER B 1 158 ? -5.59 7.918 8.336 1 96.12 158 SER B N 1
ATOM 3739 C CA . SER B 1 158 ? -6.348 8.711 7.371 1 96.12 158 SER B CA 1
ATOM 3740 C C . SER B 1 158 ? -7.59 7.973 6.898 1 96.12 158 SER B C 1
ATOM 3742 O O . SER B 1 158 ? -7.832 6.832 7.301 1 96.12 158 SER B O 1
ATOM 3744 N N . GLY B 1 159 ? -8.375 8.742 6.086 1 96.12 159 GLY B N 1
ATOM 3745 C CA . GLY B 1 159 ? -9.5 8.086 5.434 1 96.12 159 GLY B CA 1
ATOM 3746 C C . GLY B 1 159 ? -9.078 6.965 4.504 1 96.12 159 GLY B C 1
ATOM 3747 O O . GLY B 1 159 ? -9.734 5.922 4.445 1 96.12 159 GLY B O 1
ATOM 3748 N N . PHE B 1 160 ? -8.023 7.207 3.777 1 93.25 160 PHE B N 1
ATOM 3749 C CA . PHE B 1 160 ? -7.492 6.156 2.918 1 93.25 160 PHE B CA 1
ATOM 3750 C C . PHE B 1 160 ? -7.094 4.934 3.74 1 93.25 160 PHE B C 1
ATOM 3752 O O . PHE B 1 160 ? -7.391 3.801 3.359 1 93.25 160 PHE B O 1
ATOM 3759 N N . TYR B 1 161 ? -6.414 5.156 4.84 1 96.5 161 TYR B N 1
ATOM 3760 C CA . TYR B 1 161 ? -5.98 4.082 5.727 1 96.5 161 TYR B CA 1
ATOM 3761 C C . TYR B 1 161 ? -7.164 3.229 6.168 1 96.5 161 TYR B C 1
ATOM 3763 O O . TYR B 1 161 ? -7.109 1.999 6.098 1 96.5 161 TYR B O 1
ATOM 3771 N N . VAL B 1 162 ? -8.18 3.887 6.609 1 97.81 162 VAL B N 1
ATOM 3772 C CA . VAL B 1 162 ? -9.367 3.184 7.086 1 97.81 162 VAL B CA 1
ATOM 3773 C C . VAL B 1 162 ? -9.992 2.387 5.941 1 97.81 162 VAL B C 1
ATOM 3775 O O . VAL B 1 162 ? -10.297 1.201 6.098 1 97.81 162 VAL B O 1
ATOM 3778 N N . GLY B 1 163 ? -10.18 3.076 4.84 1 96.56 163 GLY B N 1
ATOM 3779 C CA . GLY B 1 163 ? -10.75 2.408 3.682 1 96.56 163 GLY B CA 1
ATOM 3780 C C . GLY B 1 163 ? -9.922 1.229 3.205 1 96.56 163 GLY B C 1
ATOM 3781 O O . GLY B 1 163 ? -10.461 0.146 2.959 1 96.56 163 GLY B O 1
ATOM 3782 N N . GLN B 1 164 ? -8.633 1.459 3.082 1 94.81 164 GLN B N 1
ATOM 3783 C CA . GLN B 1 164 ? -7.723 0.414 2.621 1 94.81 164 GLN B CA 1
ATOM 3784 C C . GLN B 1 164 ? -7.727 -0.778 3.572 1 94.81 164 GLN B C 1
ATOM 3786 O O . GLN B 1 164 ? -7.762 -1.93 3.133 1 94.81 164 GLN B O 1
ATOM 3791 N N . LYS B 1 165 ? -7.617 -0.519 4.855 1 96.62 165 LYS B N 1
ATOM 3792 C CA . LYS B 1 165 ? -7.621 -1.583 5.855 1 96.62 165 LYS B CA 1
ATOM 3793 C C . LYS B 1 165 ? -8.945 -2.344 5.844 1 96.62 165 LYS B C 1
ATOM 3795 O O . LYS B 1 165 ? -8.969 -3.557 6.055 1 96.62 165 LYS B O 1
ATOM 3800 N N . ALA B 1 166 ? -10.039 -1.611 5.633 1 97.94 166 ALA B N 1
ATOM 3801 C CA . ALA B 1 166 ? -11.344 -2.262 5.543 1 97.94 166 ALA B CA 1
ATOM 3802 C C . ALA B 1 166 ? -11.391 -3.242 4.375 1 97.94 166 ALA B C 1
ATOM 3804 O O . ALA B 1 166 ? -11.773 -4.402 4.543 1 97.94 166 ALA B O 1
ATOM 3805 N N . VAL B 1 167 ? -10.953 -2.781 3.221 1 96.25 167 VAL B N 1
ATOM 3806 C CA . VAL B 1 167 ? -10.961 -3.619 2.025 1 96.25 167 VAL B CA 1
ATOM 3807 C C . VAL B 1 167 ? -10.047 -4.824 2.232 1 96.25 167 VAL B C 1
ATOM 3809 O O . VAL B 1 167 ? -10.445 -5.965 1.979 1 96.25 167 VAL B O 1
ATOM 3812 N N . LYS B 1 168 ? -8.883 -4.559 2.732 1 95.75 168 LYS B N 1
ATOM 3813 C CA . LYS B 1 168 ? -7.898 -5.621 2.934 1 95.75 168 LYS B CA 1
ATOM 3814 C C . LYS B 1 168 ? -8.398 -6.645 3.949 1 95.75 168 LYS B C 1
ATOM 3816 O O . LYS B 1 168 ? -8.219 -7.852 3.762 1 95.75 168 LYS B O 1
ATOM 3821 N N . THR B 1 169 ? -8.977 -6.168 5.02 1 97.25 169 THR B N 1
ATOM 3822 C CA . THR B 1 169 ? -9.508 -7.062 6.039 1 97.25 169 THR B CA 1
ATOM 3823 C C . THR B 1 169 ? -10.57 -7.984 5.449 1 97.25 169 THR B C 1
ATOM 3825 O O . THR B 1 169 ? -10.562 -9.188 5.695 1 97.25 169 THR B O 1
ATOM 3828 N N . CYS B 1 170 ? -11.477 -7.426 4.68 1 97.19 170 CYS B N 1
ATOM 3829 C CA . CYS B 1 170 ? -12.523 -8.219 4.043 1 97.19 170 CYS B CA 1
ATOM 3830 C C . CYS B 1 170 ? -11.938 -9.203 3.043 1 97.19 170 CYS B C 1
ATOM 3832 O O . CYS B 1 170 ? -12.281 -10.391 3.055 1 97.19 170 CYS B O 1
ATOM 3834 N N . VAL B 1 171 ? -10.984 -8.734 2.238 1 95.25 171 VAL B N 1
ATOM 3835 C CA . VAL B 1 171 ? -10.383 -9.555 1.194 1 95.25 171 VAL B CA 1
ATOM 3836 C C . VAL B 1 171 ? -9.617 -10.719 1.826 1 95.25 171 VAL B C 1
ATOM 3838 O O . VAL B 1 171 ? -9.766 -11.867 1.418 1 95.25 171 VAL B O 1
ATOM 3841 N N . ASP B 1 172 ? -8.852 -10.391 2.826 1 95.19 172 ASP B N 1
ATOM 3842 C CA . ASP B 1 172 ? -8.055 -11.422 3.482 1 95.19 172 ASP B CA 1
ATOM 3843 C C . ASP B 1 172 ? -8.945 -12.477 4.137 1 95.19 172 ASP B C 1
ATOM 3845 O O . ASP B 1 172 ? -8.625 -13.664 4.125 1 95.19 172 ASP B O 1
ATOM 3849 N N . ASP B 1 173 ? -10.008 -12.008 4.707 1 95.06 173 ASP B N 1
ATOM 3850 C CA . ASP B 1 173 ? -10.938 -12.898 5.383 1 95.06 173 ASP B CA 1
ATOM 3851 C C . ASP B 1 173 ? -11.656 -13.805 4.383 1 95.06 173 ASP B C 1
ATOM 3853 O O . ASP B 1 173 ? -11.844 -15 4.641 1 95.06 173 ASP B O 1
ATOM 3857 N N . LEU B 1 174 ? -11.969 -13.281 3.24 1 93.62 174 LEU B N 1
ATOM 3858 C CA . LEU B 1 174 ? -12.805 -13.977 2.268 1 93.62 174 LEU B CA 1
ATOM 3859 C C . LEU B 1 174 ? -11.953 -14.766 1.277 1 93.62 174 LEU B C 1
ATOM 3861 O O . LEU B 1 174 ? -12.469 -15.617 0.554 1 93.62 174 LEU B O 1
ATOM 3865 N N . ASP B 1 175 ? -10.609 -14.477 1.215 1 91.31 175 ASP B N 1
ATOM 3866 C CA . ASP B 1 175 ? -9.656 -15.172 0.353 1 91.31 175 ASP B CA 1
ATOM 3867 C C . ASP B 1 175 ? -9.227 -16.5 0.975 1 91.31 175 ASP B C 1
ATOM 3869 O O . ASP B 1 175 ? -8.055 -16.672 1.315 1 91.31 175 ASP B O 1
ATOM 3873 N N . CYS B 1 176 ? -10.117 -17.422 1.098 1 85.5 176 CYS B N 1
ATOM 3874 C CA . CYS B 1 176 ? -9.891 -18.75 1.66 1 85.5 176 CYS B CA 1
ATOM 3875 C C . CYS B 1 176 ? -9.438 -18.656 3.111 1 85.5 176 CYS B C 1
ATOM 3877 O O . CYS B 1 176 ? -8.719 -19.531 3.602 1 85.5 176 CYS B O 1
ATOM 3879 N N . GLY B 1 177 ? -9.68 -17.5 3.742 1 85.75 177 GLY B N 1
ATOM 3880 C CA . GLY B 1 177 ? -9.289 -17.328 5.133 1 85.75 177 GLY B CA 1
ATOM 3881 C C . GLY B 1 177 ? -7.801 -17.094 5.312 1 85.75 177 GLY B C 1
ATOM 3882 O O . GLY B 1 177 ? -7.191 -17.641 6.238 1 85.75 177 GLY B O 1
ATOM 3883 N N . TYR B 1 178 ? -7.223 -16.469 4.344 1 88.56 178 TYR B N 1
ATOM 3884 C CA . TYR B 1 178 ? -5.801 -16.172 4.406 1 88.56 178 TYR B CA 1
ATOM 3885 C C . TYR B 1 178 ? -5.434 -15.531 5.746 1 88.56 178 TYR B C 1
ATOM 3887 O O . TYR B 1 178 ? -4.445 -15.922 6.371 1 88.56 178 TYR B O 1
ATOM 3895 N N . ARG B 1 179 ? -6.207 -14.555 6.199 1 90.88 179 ARG B N 1
ATOM 3896 C CA . ARG B 1 179 ? -6.164 -13.93 7.516 1 90.88 179 ARG B CA 1
ATOM 3897 C C . ARG B 1 179 ? -7.57 -13.672 8.047 1 90.88 179 ARG B C 1
ATOM 3899 O O . ARG B 1 179 ? -8.289 -12.82 7.52 1 90.88 179 ARG B O 1
ATOM 3906 N N . ILE B 1 180 ? -7.832 -14.398 9.039 1 92.56 180 ILE B N 1
ATOM 3907 C CA . ILE B 1 180 ? -9.18 -14.312 9.602 1 92.56 180 ILE B CA 1
ATOM 3908 C C . ILE B 1 180 ? -9.352 -12.977 10.32 1 92.56 180 ILE B C 1
ATOM 3910 O O . ILE B 1 180 ? -8.5 -12.586 11.117 1 92.56 180 ILE B O 1
ATOM 3914 N N . SER B 1 181 ? -10.414 -12.266 9.969 1 96.19 181 SER B N 1
ATOM 3915 C CA . SER B 1 181 ? -10.727 -10.984 10.602 1 96.19 181 SER B CA 1
ATOM 3916 C C . SER B 1 181 ? -11.094 -11.172 12.07 1 96.19 181 SER B C 1
ATOM 3918 O O . SER B 1 181 ? -11.727 -12.156 12.438 1 96.19 181 SER B O 1
ATOM 3920 N N . PRO B 1 182 ? -10.711 -10.195 12.898 1 96.25 182 PRO B N 1
ATOM 3921 C CA . PRO B 1 182 ? -11.07 -10.281 14.32 1 96.25 182 PRO B CA 1
ATOM 3922 C C . PRO B 1 182 ? -12.578 -10.156 14.555 1 96.25 182 PRO B C 1
ATOM 3924 O O . PRO B 1 182 ? -13.078 -10.594 15.586 1 96.25 182 PRO B O 1
ATOM 3927 N N . PHE B 1 183 ? -13.297 -9.547 13.625 1 97.75 183 PHE B N 1
ATOM 3928 C CA . PHE B 1 183 ? -14.742 -9.375 13.695 1 97.75 183 PHE B CA 1
ATOM 3929 C C . PHE B 1 183 ? -15.406 -9.773 12.383 1 97.75 183 PHE B C 1
ATOM 3931 O O . PHE B 1 183 ? -14.742 -9.844 11.344 1 97.75 183 PHE B O 1
ATOM 3938 N N . PRO B 1 184 ? -16.719 -10.117 12.445 1 97.56 184 PRO B N 1
ATOM 3939 C CA . PRO B 1 184 ? -17.406 -10.477 11.203 1 97.56 184 PRO B CA 1
ATOM 3940 C C . PRO B 1 184 ? -17.297 -9.383 10.133 1 97.56 184 PRO B C 1
ATOM 3942 O O . PRO B 1 184 ? -17.453 -8.195 10.445 1 97.56 184 PRO B O 1
ATOM 3945 N N . VAL B 1 185 ? -17.062 -9.773 8.883 1 98.12 185 VAL B N 1
ATOM 3946 C CA . VAL B 1 185 ? -16.75 -8.797 7.84 1 98.12 185 VAL B CA 1
ATOM 3947 C C . VAL B 1 185 ? -18 -8.523 7.008 1 98.12 185 VAL B C 1
ATOM 3949 O O . VAL B 1 185 ? -18.016 -7.637 6.152 1 98.12 185 VAL B O 1
ATOM 3952 N N . ASP B 1 186 ? -19.141 -9.156 7.281 1 97.62 186 ASP B N 1
ATOM 3953 C CA . ASP B 1 186 ? -20.297 -9.195 6.391 1 97.62 186 ASP B CA 1
ATOM 3954 C C . ASP B 1 186 ? -20.828 -7.793 6.113 1 97.62 186 ASP B C 1
ATOM 3956 O O . ASP B 1 186 ? -21.062 -7.426 4.957 1 97.62 186 ASP B O 1
ATOM 3960 N N . ARG B 1 187 ? -21.031 -7.012 7.121 1 97.94 187 ARG B N 1
ATOM 3961 C CA . ARG B 1 187 ? -21.656 -5.699 6.945 1 97.94 187 ARG B CA 1
ATOM 3962 C C . ARG B 1 187 ? -20.703 -4.734 6.254 1 97.94 187 ARG B C 1
ATOM 3964 O O . ARG B 1 187 ? -21.109 -3.961 5.387 1 97.94 187 ARG B O 1
ATOM 3971 N N . VAL B 1 188 ? -19.453 -4.758 6.641 1 98.38 188 VAL B N 1
ATOM 3972 C CA . VAL B 1 188 ? -18.469 -3.902 5.992 1 98.38 188 VAL B CA 1
ATOM 3973 C C . VAL B 1 188 ? -18.297 -4.316 4.535 1 98.38 188 VAL B C 1
ATOM 3975 O O . VAL B 1 188 ? -18.188 -3.467 3.648 1 98.38 188 VAL B O 1
ATOM 3978 N N . TRP B 1 189 ? -18.266 -5.621 4.285 1 98.12 189 TRP B N 1
ATOM 3979 C CA . TRP B 1 189 ? -18.156 -6.117 2.916 1 98.12 189 TRP B CA 1
ATOM 3980 C C . TRP B 1 189 ? -19.359 -5.688 2.082 1 98.12 189 TRP B C 1
ATOM 3982 O O . TRP B 1 189 ? -19.203 -5.27 0.933 1 98.12 189 TRP B O 1
ATOM 3992 N N . ALA B 1 190 ? -20.547 -5.797 2.658 1 98.06 190 ALA B N 1
ATOM 3993 C CA . ALA B 1 190 ? -21.766 -5.348 1.971 1 98.06 190 ALA B CA 1
ATOM 3994 C C . ALA B 1 190 ? -21.688 -3.863 1.632 1 98.06 190 ALA B C 1
ATOM 3996 O O . ALA B 1 190 ? -22.109 -3.439 0.557 1 98.06 190 ALA B O 1
ATOM 3997 N N . LEU B 1 191 ? -21.188 -3.09 2.531 1 97.88 191 LEU B N 1
ATOM 3998 C CA . LEU B 1 191 ? -21.016 -1.657 2.318 1 97.88 191 LEU B CA 1
ATOM 3999 C C . LEU B 1 191 ? -20.062 -1.395 1.158 1 97.88 191 LEU B C 1
ATOM 4001 O O . LEU B 1 191 ? -20.344 -0.556 0.298 1 97.88 191 LEU B O 1
ATOM 4005 N N . ILE B 1 192 ? -18.922 -2.09 1.092 1 97.06 192 ILE B N 1
ATOM 4006 C CA . ILE B 1 192 ? -17.938 -1.935 0.03 1 97.06 192 ILE B CA 1
ATOM 4007 C C . ILE B 1 192 ? -18.562 -2.301 -1.314 1 97.06 192 ILE B C 1
ATOM 4009 O O . ILE B 1 192 ? -18.391 -1.583 -2.303 1 97.06 192 ILE B O 1
ATOM 4013 N N . LYS B 1 193 ? -19.312 -3.414 -1.328 1 97.12 193 LYS B N 1
ATOM 4014 C CA . LYS B 1 193 ? -20 -3.848 -2.547 1 97.12 193 LYS B CA 1
ATOM 4015 C C . LYS B 1 193 ? -20.922 -2.76 -3.07 1 97.12 193 LYS B C 1
ATOM 4017 O O . LYS B 1 193 ? -20.922 -2.447 -4.262 1 97.12 193 LYS B O 1
ATOM 4022 N N . ARG B 1 194 ? -21.672 -2.156 -2.176 1 96.88 194 ARG B N 1
ATOM 4023 C CA . ARG B 1 194 ? -22.625 -1.121 -2.545 1 96.88 194 ARG B CA 1
ATOM 4024 C C . ARG B 1 194 ? -21.922 0.137 -3.031 1 96.88 194 ARG B C 1
ATOM 4026 O O . ARG B 1 194 ? -22.281 0.695 -4.07 1 96.88 194 ARG B O 1
ATOM 4033 N N . GLN B 1 195 ? -20.922 0.567 -2.334 1 94.81 195 GLN B N 1
ATOM 4034 C CA . GLN B 1 195 ? -20.234 1.814 -2.643 1 94.81 195 GLN B CA 1
ATOM 4035 C C . GLN B 1 195 ? -19.469 1.707 -3.959 1 94.81 195 GLN B C 1
ATOM 4037 O O . GLN B 1 195 ? -19.359 2.688 -4.699 1 94.81 195 GLN B O 1
ATOM 4042 N N . TRP B 1 196 ? -18.922 0.476 -4.227 1 92.94 196 TRP B N 1
ATOM 4043 C CA . TRP B 1 196 ? -18.062 0.32 -5.391 1 92.94 196 TRP B CA 1
ATOM 4044 C C . TRP B 1 196 ? -18.812 -0.331 -6.543 1 92.94 196 TRP B C 1
ATOM 4046 O O . TRP B 1 196 ? -18.297 -0.409 -7.664 1 92.94 196 TRP B O 1
ATOM 4056 N N . GLY B 1 197 ? -20 -0.748 -6.395 1 93.56 197 GLY B N 1
ATOM 4057 C CA . GLY B 1 197 ? -20.766 -1.423 -7.426 1 93.56 197 GLY B CA 1
ATOM 4058 C C . GLY B 1 197 ? -20.172 -2.752 -7.844 1 93.56 197 GLY B C 1
ATOM 4059 O O . GLY B 1 197 ? -20.062 -3.043 -9.039 1 93.56 197 GLY B O 1
ATOM 4060 N N . ILE B 1 198 ? -19.688 -3.531 -6.848 1 92.31 198 ILE B N 1
ATOM 4061 C CA . ILE B 1 198 ? -19.078 -4.828 -7.117 1 92.31 198 ILE B CA 1
ATOM 4062 C C . ILE B 1 198 ? -19.859 -5.93 -6.41 1 92.31 198 ILE B C 1
ATOM 4064 O O . ILE B 1 198 ? -20.719 -5.645 -5.57 1 92.31 198 ILE B O 1
ATOM 4068 N N . GLN B 1 199 ? -19.578 -7.184 -6.758 1 92.75 199 GLN B N 1
ATOM 4069 C CA . GLN B 1 199 ? -20.328 -8.281 -6.156 1 92.75 199 GLN B CA 1
ATOM 4070 C C . GLN B 1 199 ? -19.391 -9.352 -5.605 1 92.75 199 GLN B C 1
ATOM 4072 O O . GLN B 1 199 ? -19.719 -10.047 -4.645 1 92.75 199 GLN B O 1
ATOM 4077 N N . THR B 1 200 ? -18.203 -9.5 -6.223 1 90.88 200 THR B N 1
ATOM 4078 C CA . THR B 1 200 ? -17.328 -10.609 -5.867 1 90.88 200 THR B CA 1
ATOM 4079 C C . THR B 1 200 ? -15.898 -10.117 -5.609 1 90.88 200 THR B C 1
ATOM 4081 O O . THR B 1 200 ? -15.57 -8.969 -5.902 1 90.88 200 THR B O 1
ATOM 4084 N N . LEU B 1 201 ? -15.07 -11 -5.027 1 90.06 201 LEU B N 1
ATOM 4085 C CA . LEU B 1 201 ? -13.656 -10.695 -4.82 1 90.06 201 LEU B CA 1
ATOM 4086 C C . LEU B 1 201 ? -12.961 -10.438 -6.148 1 90.06 201 LEU B C 1
ATOM 4088 O O . LEU B 1 201 ? -12.047 -9.609 -6.223 1 90.06 201 LEU B O 1
ATOM 4092 N N . ASN B 1 202 ? -13.367 -11.109 -7.137 1 84.19 202 ASN B N 1
ATOM 4093 C CA . ASN B 1 202 ? -12.781 -10.914 -8.461 1 84.19 202 ASN B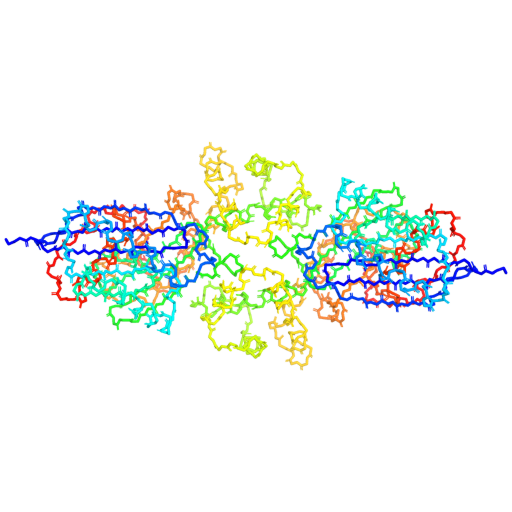 CA 1
ATOM 4094 C C . ASN B 1 202 ? -13.031 -9.492 -8.977 1 84.19 202 ASN B C 1
ATOM 4096 O O . ASN B 1 202 ? -12.195 -8.938 -9.688 1 84.19 202 ASN B O 1
ATOM 4100 N N . ASP B 1 203 ? -14.156 -8.961 -8.609 1 87.62 203 ASP B N 1
ATOM 4101 C CA . ASP B 1 203 ? -14.453 -7.586 -8.984 1 87.62 203 ASP B CA 1
ATOM 4102 C C . ASP B 1 203 ? -13.453 -6.617 -8.359 1 87.62 203 ASP B C 1
ATOM 4104 O O . ASP B 1 203 ? -13.102 -5.602 -8.961 1 87.62 203 ASP B O 1
ATOM 4108 N N . VAL B 1 204 ? -13.023 -6.949 -7.098 1 88 204 VAL B N 1
ATOM 4109 C CA . VAL B 1 204 ? -12.031 -6.125 -6.418 1 88 204 VAL B CA 1
ATOM 4110 C C . VAL B 1 204 ? -10.719 -6.16 -7.195 1 88 204 VAL B C 1
ATOM 4112 O O . VAL B 1 204 ? -10.102 -5.117 -7.43 1 88 204 VAL B O 1
ATOM 4115 N N . ARG B 1 205 ? -10.352 -7.32 -7.613 1 82.25 205 ARG B N 1
ATOM 4116 C CA . ARG B 1 205 ? -9.133 -7.492 -8.398 1 82.25 205 ARG B CA 1
ATOM 4117 C C . ARG B 1 205 ? -9.164 -6.641 -9.664 1 82.25 205 ARG B C 1
ATOM 4119 O O . ARG B 1 205 ? -8.18 -5.984 -10 1 82.25 205 ARG B O 1
ATOM 4126 N N . ARG B 1 206 ? -10.266 -6.664 -10.281 1 78.62 206 ARG B N 1
ATOM 4127 C CA . ARG B 1 206 ? -10.43 -5.914 -11.523 1 78.62 206 ARG B CA 1
ATOM 4128 C C . ARG B 1 206 ? -10.344 -4.414 -11.273 1 78.62 206 ARG B C 1
ATOM 4130 O O . ARG B 1 206 ? -9.711 -3.688 -12.047 1 78.62 206 ARG B O 1
ATOM 4137 N N . LEU B 1 207 ? -11 -4.039 -10.258 1 79.56 207 LEU B N 1
ATOM 4138 C CA . LEU B 1 207 ? -11.016 -2.617 -9.93 1 79.56 207 LEU B CA 1
ATOM 4139 C C . LEU B 1 207 ? -9.602 -2.111 -9.641 1 79.56 207 LEU B C 1
ATOM 4141 O O . LEU B 1 207 ? -9.219 -1.041 -10.109 1 79.56 207 LEU B O 1
ATOM 4145 N N . TYR B 1 208 ? -8.828 -2.873 -8.898 1 76.5 208 TYR B N 1
ATOM 4146 C CA . TYR B 1 208 ? -7.48 -2.443 -8.539 1 76.5 208 TYR B CA 1
ATOM 4147 C C . TYR B 1 208 ? -6.527 -2.582 -9.719 1 76.5 208 TYR B C 1
ATOM 4149 O O . TYR B 1 208 ? -5.57 -1.811 -9.844 1 76.5 208 TYR B O 1
ATOM 4157 N N . ALA B 1 209 ? -6.75 -3.588 -10.555 1 68.31 209 ALA B N 1
ATOM 4158 C CA . ALA B 1 209 ? -5.926 -3.76 -11.742 1 68.31 209 ALA B CA 1
ATOM 4159 C C . ALA B 1 209 ? -6.148 -2.617 -12.734 1 68.31 209 ALA B C 1
ATOM 4161 O O . ALA B 1 209 ? -5.195 -2.125 -13.344 1 68.31 209 ALA B O 1
ATOM 4162 N N . GLU B 1 210 ? -7.348 -2.279 -13.07 1 62.25 210 GLU B N 1
ATOM 4163 C CA . GLU B 1 210 ? -7.715 -1.226 -14.008 1 62.25 210 GLU B CA 1
ATOM 4164 C C . GLU B 1 210 ? -7.273 0.145 -13.508 1 62.25 210 GLU B C 1
ATOM 4166 O O . GLU B 1 210 ? -6.816 0.981 -14.289 1 62.25 210 GLU B O 1
ATOM 4171 N N . ARG B 1 211 ? -7.375 0.247 -12.32 1 56.06 211 ARG B N 1
ATOM 4172 C CA . ARG B 1 211 ? -7.254 1.602 -11.789 1 56.06 211 ARG B CA 1
ATOM 4173 C C . ARG B 1 211 ? -5.848 1.858 -11.258 1 56.06 211 ARG B C 1
ATOM 4175 O O . ARG B 1 211 ? -5.535 2.973 -10.836 1 56.06 211 ARG B O 1
ATOM 4182 N N . SER B 1 212 ? -5.113 0.785 -11.133 1 54.53 212 SER B N 1
ATOM 4183 C CA . SER B 1 212 ? -3.744 0.976 -10.672 1 54.53 212 SER B CA 1
ATOM 4184 C C . SER B 1 212 ? -3.037 2.068 -11.461 1 54.53 212 SER B C 1
ATOM 4186 O O . SER B 1 212 ? -2.086 2.682 -10.977 1 54.53 212 SER B O 1
ATOM 4188 N N . GLU B 1 213 ? -3.627 2.367 -12.555 1 50.75 213 GLU B N 1
ATOM 4189 C CA . GLU B 1 213 ? -2.977 3.377 -13.383 1 50.75 213 GLU B CA 1
ATOM 4190 C C . GLU B 1 213 ? -3.314 4.785 -12.906 1 50.75 213 GLU B C 1
ATOM 4192 O O . GLU B 1 213 ? -2.609 5.742 -13.234 1 50.75 213 GLU B O 1
ATOM 4197 N N . LEU B 1 214 ? -4.297 4.801 -12.141 1 56.16 214 LEU B N 1
ATOM 4198 C CA . LEU B 1 214 ? -4.613 6.133 -11.641 1 56.16 214 LEU B CA 1
ATOM 4199 C C . LEU B 1 214 ? -4.598 6.168 -10.117 1 56.16 214 LEU B C 1
ATOM 4201 O O . LEU B 1 214 ? -5.656 6.16 -9.484 1 56.16 214 LEU B O 1
ATOM 4205 N N . ALA B 1 215 ? -3.445 6.207 -9.625 1 59.25 215 ALA B N 1
ATOM 4206 C CA . ALA B 1 215 ? -3.195 6.059 -8.195 1 59.25 215 ALA B CA 1
ATOM 4207 C C . ALA B 1 215 ? -4.027 7.051 -7.387 1 59.25 215 ALA B C 1
ATOM 4209 O O . ALA B 1 215 ? -4.617 6.688 -6.363 1 59.25 215 ALA B O 1
ATOM 4210 N N . SER B 1 216 ? -4.148 8.258 -7.859 1 60.16 216 SER B N 1
ATOM 4211 C CA . SER B 1 216 ? -4.863 9.281 -7.117 1 60.16 216 SER B CA 1
ATOM 4212 C C . SER B 1 216 ? -6.359 8.992 -7.066 1 60.16 216 SER B C 1
ATOM 4214 O O . SER B 1 216 ? -7.004 9.195 -6.035 1 60.16 216 SER B O 1
ATOM 4216 N N . LEU B 1 217 ? -6.812 8.523 -8.188 1 62.38 217 LEU B N 1
ATOM 4217 C CA . LEU B 1 217 ? -8.234 8.195 -8.227 1 62.38 217 LEU B CA 1
ATOM 4218 C C . LEU B 1 217 ? -8.539 7.004 -7.324 1 62.38 217 LEU B C 1
ATOM 4220 O O . LEU B 1 217 ? -9.57 6.977 -6.648 1 62.38 217 LEU B O 1
ATOM 4224 N N . THR B 1 218 ? -7.574 6.266 -7.273 1 72.62 218 THR B N 1
ATOM 4225 C CA . THR B 1 218 ? -7.734 5.098 -6.414 1 72.62 218 THR B CA 1
ATOM 4226 C C . THR B 1 218 ? -7.703 5.5 -4.941 1 72.62 218 THR B C 1
ATOM 4228 O O . THR B 1 218 ? -8.531 5.039 -4.152 1 72.62 218 THR B O 1
ATOM 4231 N N . LYS B 1 219 ? -6.871 6.441 -4.621 1 82 219 LYS B N 1
ATOM 4232 C CA . LYS B 1 219 ? -6.766 6.887 -3.236 1 82 219 LYS B CA 1
ATOM 4233 C C . LYS B 1 219 ? -8.07 7.523 -2.766 1 82 219 LYS B C 1
ATOM 4235 O O . LYS B 1 219 ? -8.57 7.211 -1.682 1 82 219 LYS B O 1
ATOM 4240 N N . ARG B 1 220 ? -8.633 8.344 -3.582 1 83.25 220 ARG B N 1
ATOM 4241 C CA . ARG B 1 220 ? -9.867 9.031 -3.227 1 83.25 220 ARG B CA 1
ATOM 4242 C C . ARG B 1 220 ? -11.023 8.047 -3.102 1 83.25 220 ARG B C 1
ATOM 4244 O O . ARG B 1 220 ? -11.852 8.164 -2.191 1 83.25 220 ARG B O 1
ATOM 4251 N N . LYS B 1 221 ? -11.055 7.195 -4.059 1 86.38 221 LYS B N 1
ATOM 4252 C CA . LYS B 1 221 ? -12.125 6.199 -4.047 1 86.38 221 LYS B CA 1
ATOM 4253 C C . LYS B 1 221 ? -12.062 5.344 -2.785 1 86.38 221 LYS B C 1
ATOM 4255 O O . LYS B 1 221 ? -13.086 5.098 -2.145 1 86.38 221 LYS B O 1
ATOM 4260 N N . VAL B 1 222 ? -10.914 4.977 -2.416 1 91.94 222 VAL B N 1
ATOM 4261 C CA . VAL B 1 222 ? -10.727 4.145 -1.23 1 91.94 222 VAL B CA 1
ATOM 4262 C C . VAL B 1 222 ? -11.023 4.961 0.025 1 91.94 222 VAL B C 1
ATOM 4264 O O . VAL B 1 222 ? -11.703 4.484 0.938 1 91.94 222 VAL B O 1
ATOM 4267 N N . ALA B 1 223 ? -10.562 6.172 0.011 1 92.56 223 ALA B N 1
ATOM 4268 C CA . ALA B 1 223 ? -10.781 7.051 1.157 1 92.56 223 ALA B CA 1
ATOM 4269 C C . ALA B 1 223 ? -12.273 7.336 1.351 1 92.56 223 ALA B C 1
ATOM 4271 O O . ALA B 1 223 ? -12.727 7.559 2.475 1 92.56 223 ALA B O 1
ATOM 4272 N N . SER B 1 224 ? -13.023 7.309 0.303 1 93.06 224 SER B N 1
ATOM 4273 C CA . SER B 1 224 ? -14.445 7.633 0.354 1 93.06 224 SER B CA 1
ATOM 4274 C C . SER B 1 224 ? -15.227 6.57 1.123 1 93.06 224 SER B C 1
ATOM 4276 O O . SER B 1 224 ? -16.375 6.797 1.508 1 93.06 224 SER B O 1
ATOM 4278 N N . LEU B 1 225 ? -14.633 5.484 1.369 1 96.31 225 LEU B N 1
ATOM 4279 C CA . LEU B 1 225 ? -15.281 4.438 2.154 1 96.31 225 LEU B CA 1
ATOM 4280 C C . LEU B 1 225 ? -15.344 4.824 3.627 1 96.31 225 LEU B C 1
ATOM 4282 O O . LEU B 1 225 ? -16.109 4.242 4.395 1 96.31 225 LEU B O 1
ATOM 4286 N N . CYS B 1 226 ? -14.547 5.75 4.039 1 96.56 226 CYS B N 1
ATOM 4287 C CA . CYS B 1 226 ? -14.367 6.055 5.453 1 96.56 226 CYS B CA 1
ATOM 4288 C C . CYS B 1 226 ? -15.656 6.574 6.07 1 96.56 226 CYS B C 1
ATOM 4290 O O . CYS B 1 226 ? -16.062 6.125 7.141 1 96.56 226 CYS B O 1
ATOM 4292 N N . ALA B 1 227 ? -16.328 7.504 5.418 1 96.06 227 ALA B N 1
ATOM 4293 C CA . ALA B 1 227 ? -17.547 8.102 5.973 1 96.06 227 ALA B CA 1
ATOM 4294 C C . ALA B 1 227 ? -18.641 7.051 6.152 1 96.06 227 ALA B C 1
ATOM 4296 O O . ALA B 1 227 ? -19.219 6.938 7.23 1 96.06 227 ALA B O 1
ATOM 4297 N N . PRO B 1 228 ? -18.906 6.262 5.09 1 97.5 228 PRO B N 1
ATOM 4298 C CA . PRO B 1 228 ? -19.891 5.191 5.281 1 97.5 228 PRO B CA 1
ATOM 4299 C C . PRO B 1 228 ? -19.5 4.215 6.387 1 97.5 228 PRO B C 1
ATOM 4301 O O . PRO B 1 228 ? -20.359 3.711 7.109 1 97.5 228 PRO B O 1
ATOM 4304 N N . ILE B 1 229 ? -18.219 3.893 6.551 1 98.31 229 ILE B N 1
ATOM 4305 C CA . ILE B 1 229 ? -17.75 3 7.602 1 98.31 229 ILE B CA 1
ATOM 4306 C C . ILE B 1 229 ? -17.984 3.639 8.969 1 98.31 229 ILE B C 1
ATOM 4308 O O . ILE B 1 229 ? -18.422 2.965 9.906 1 98.31 229 ILE B O 1
ATOM 4312 N N . ALA B 1 230 ? -17.719 4.918 9.094 1 98 230 ALA B N 1
ATOM 4313 C CA . ALA B 1 230 ? -17.984 5.641 10.328 1 98 230 ALA B CA 1
ATOM 4314 C C . ALA B 1 230 ? -19.469 5.594 10.68 1 98 230 ALA B C 1
ATOM 4316 O O . ALA B 1 230 ? -19.844 5.438 11.852 1 98 230 ALA B O 1
ATOM 4317 N N . HIS B 1 231 ? -20.266 5.715 9.648 1 97.12 231 HIS B N 1
ATOM 4318 C CA . HIS B 1 231 ? -21.703 5.645 9.859 1 97.12 231 HIS B CA 1
ATOM 4319 C C . HIS B 1 231 ? -22.125 4.27 10.375 1 97.12 231 HIS B C 1
ATOM 4321 O O . HIS B 1 231 ? -22.953 4.164 11.281 1 97.12 231 HIS B O 1
ATOM 4327 N N . LEU B 1 232 ? -21.562 3.273 9.789 1 97.31 232 LEU B N 1
ATOM 4328 C CA . LEU B 1 232 ? -21.828 1.906 10.227 1 97.31 232 LEU B CA 1
ATOM 4329 C C . LEU B 1 232 ? -21.422 1.711 11.68 1 97.31 232 LEU B C 1
ATOM 4331 O O . LEU B 1 232 ? -22.125 1.032 12.438 1 97.31 232 LEU B O 1
ATOM 4335 N N . ALA B 1 233 ? -20.312 2.244 12.078 1 97.62 233 ALA B N 1
ATOM 4336 C CA . ALA B 1 233 ? -19.812 2.148 13.453 1 97.62 233 ALA B CA 1
ATOM 4337 C C . ALA B 1 233 ? -20.734 2.889 14.422 1 97.62 233 ALA B C 1
ATOM 4339 O O . ALA B 1 233 ? -21.078 2.363 15.484 1 97.62 233 ALA B O 1
ATOM 4340 N N . GLN B 1 234 ? -21.141 4.062 14.078 1 95.56 234 GLN B N 1
ATOM 4341 C CA . GLN B 1 234 ? -21.891 4.945 14.961 1 95.56 234 GLN B CA 1
ATOM 4342 C C . GLN B 1 234 ? -23.344 4.504 15.07 1 95.56 234 GLN B C 1
ATOM 4344 O O . GLN B 1 234 ? -23.906 4.445 16.172 1 95.56 234 GLN B O 1
ATOM 4349 N N . CYS B 1 235 ? -23.969 4.203 13.938 1 95.06 235 CYS B N 1
ATOM 4350 C CA . CYS B 1 235 ? -25.406 3.977 13.898 1 95.06 235 CYS B CA 1
ATOM 4351 C C . CYS B 1 235 ? -25.734 2.504 14.125 1 95.06 235 CYS B C 1
ATOM 4353 O O . CYS B 1 235 ? -26.719 2.174 14.781 1 95.06 235 CYS B O 1
ATOM 4355 N N . ASP B 1 236 ? -24.875 1.621 13.656 1 94.75 236 ASP B N 1
ATOM 4356 C CA . ASP B 1 236 ? -25.203 0.199 13.703 1 94.75 236 ASP B CA 1
ATOM 4357 C C . ASP B 1 236 ? -24.312 -0.531 14.711 1 94.75 236 ASP B C 1
ATOM 4359 O O . ASP B 1 236 ? -24.422 -1.745 14.883 1 94.75 236 ASP B O 1
ATOM 4363 N N . ASN B 1 237 ? -23.406 0.171 15.281 1 96 237 ASN B N 1
ATOM 4364 C CA . ASN B 1 237 ? -22.484 -0.384 16.266 1 96 237 ASN B CA 1
ATOM 4365 C C . ASN B 1 237 ? -21.734 -1.599 15.719 1 96 237 ASN B C 1
ATOM 4367 O O . ASN B 1 237 ? -21.562 -2.594 16.422 1 96 237 ASN B O 1
ATOM 4371 N N . ASP B 1 238 ? -21.422 -1.537 14.484 1 97.88 238 ASP B N 1
ATOM 4372 C CA . ASP B 1 238 ? -20.672 -2.631 13.867 1 97.88 238 ASP B CA 1
ATOM 4373 C C . ASP B 1 238 ? -19.281 -2.756 14.477 1 97.88 238 ASP B C 1
ATOM 4375 O O . ASP B 1 238 ? -18.516 -1.791 14.484 1 97.88 238 ASP B O 1
ATOM 4379 N N . GLU B 1 239 ? -18.922 -3.908 14.875 1 98.19 239 GLU B N 1
ATOM 4380 C CA . GLU B 1 239 ? -17.703 -4.121 15.633 1 98.19 239 GLU B CA 1
ATOM 4381 C C . GLU B 1 239 ? -16.469 -3.932 14.75 1 98.19 239 GLU B C 1
ATOM 4383 O O . GLU B 1 239 ? -15.469 -3.365 15.195 1 98.19 239 GLU B O 1
ATOM 4388 N N . LEU B 1 240 ? -16.516 -4.438 13.531 1 98.5 240 LEU B N 1
ATOM 4389 C CA . LEU B 1 240 ? -15.359 -4.27 12.648 1 98.5 240 LEU B CA 1
ATOM 4390 C C . LEU B 1 240 ? -15.141 -2.799 12.312 1 98.5 240 LEU B C 1
ATOM 4392 O O . LEU B 1 240 ? -14.008 -2.314 12.352 1 98.5 240 LEU B O 1
ATOM 4396 N N . ALA B 1 241 ? -16.234 -2.123 11.992 1 98.62 241 ALA B N 1
ATOM 4397 C CA . ALA B 1 241 ? -16.141 -0.697 11.688 1 98.62 241 ALA B CA 1
ATOM 4398 C C . ALA B 1 241 ? -15.539 0.073 12.859 1 98.62 241 ALA B C 1
ATOM 4400 O O . ALA B 1 241 ? -14.664 0.922 12.672 1 98.62 241 ALA B O 1
ATOM 4401 N N . ARG B 1 242 ? -15.969 -0.238 14.039 1 98.56 242 ARG B N 1
ATOM 4402 C CA . ARG B 1 242 ? -15.445 0.417 15.234 1 98.56 242 ARG B CA 1
ATOM 4403 C C . ARG B 1 242 ? -13.969 0.1 15.438 1 98.56 242 ARG B C 1
ATOM 4405 O O . ARG B 1 242 ? -13.188 0.977 15.805 1 98.56 242 ARG B O 1
ATOM 4412 N N . TRP B 1 243 ? -13.625 -1.142 15.203 1 98.62 243 TRP B N 1
ATOM 4413 C CA . TRP B 1 243 ? -12.242 -1.566 15.328 1 98.62 243 TRP B CA 1
ATOM 4414 C C . TRP B 1 243 ? -11.352 -0.822 14.336 1 98.62 243 TRP B C 1
ATOM 4416 O O . TRP B 1 243 ? -10.25 -0.389 14.688 1 98.62 243 TRP B O 1
ATOM 4426 N N . LEU B 1 244 ? -11.797 -0.656 13.141 1 98.62 244 LEU B N 1
ATOM 4427 C CA . LEU B 1 244 ? -11.055 0.041 12.094 1 98.62 244 LEU B CA 1
ATOM 4428 C C . LEU B 1 244 ? -10.797 1.492 12.484 1 98.62 244 LEU B C 1
ATOM 4430 O O . LEU B 1 244 ? -9.68 1.988 12.344 1 98.62 244 LEU B O 1
ATOM 4434 N N . LEU B 1 245 ? -11.82 2.145 13 1 98.69 245 LEU B N 1
ATOM 4435 C CA . LEU B 1 245 ? -11.688 3.555 13.352 1 98.69 245 LEU B CA 1
ATOM 4436 C C . LEU B 1 245 ? -10.875 3.723 14.625 1 98.69 245 LEU B C 1
ATOM 4438 O O . LEU B 1 245 ? -10.102 4.68 14.758 1 98.69 245 LEU B O 1
ATOM 4442 N N . ALA B 1 246 ? -11.008 2.812 15.57 1 98.62 246 ALA B N 1
ATOM 4443 C CA . ALA B 1 246 ? -10.156 2.838 16.75 1 98.62 246 ALA B CA 1
ATOM 4444 C C . ALA B 1 246 ? -8.688 2.664 16.391 1 98.62 246 ALA B C 1
ATOM 4446 O O . ALA B 1 246 ? -7.812 3.305 16.969 1 98.62 246 ALA B O 1
ATOM 4447 N N . ASP B 1 247 ? -8.477 1.795 15.453 1 98.5 247 ASP B N 1
ATOM 4448 C CA . ASP B 1 247 ? -7.113 1.593 14.984 1 98.5 247 ASP B CA 1
ATOM 4449 C C . ASP B 1 247 ? -6.562 2.859 14.328 1 98.5 247 ASP B C 1
ATOM 4451 O O . ASP B 1 247 ? -5.391 3.195 14.508 1 98.5 247 ASP B O 1
ATOM 4455 N N . ALA B 1 248 ? -7.375 3.486 13.539 1 98.5 248 ALA B N 1
ATOM 4456 C CA . ALA B 1 248 ? -6.973 4.766 12.961 1 98.5 248 ALA B CA 1
ATOM 4457 C C . ALA B 1 248 ? -6.625 5.777 14.047 1 98.5 248 ALA B C 1
ATOM 4459 O O . ALA B 1 248 ? -5.625 6.492 13.945 1 98.5 248 ALA B O 1
ATOM 4460 N N . GLY B 1 249 ? -7.422 5.816 15.078 1 98.62 249 GLY B N 1
ATOM 4461 C CA . GLY B 1 249 ? -7.125 6.668 16.219 1 98.62 249 GLY B CA 1
ATOM 4462 C C . GLY B 1 249 ? -5.785 6.359 16.859 1 98.62 249 GLY B C 1
ATOM 4463 O O . GLY B 1 249 ? -5.043 7.273 17.234 1 98.62 249 GLY B O 1
ATOM 4464 N N . ALA B 1 250 ? -5.508 5.105 16.984 1 98.38 250 ALA B N 1
ATOM 4465 C CA . ALA B 1 250 ? -4.227 4.695 17.562 1 98.38 250 ALA B CA 1
ATOM 4466 C C . ALA B 1 250 ? -3.061 5.199 16.703 1 98.38 250 ALA B C 1
ATOM 4468 O O . ALA B 1 250 ? -2.053 5.668 17.25 1 98.38 250 ALA B O 1
ATOM 4469 N N . GLN B 1 251 ? -3.215 5.074 15.375 1 98.06 251 GLN B N 1
ATOM 4470 C CA . GLN B 1 251 ? -2.174 5.566 14.484 1 98.06 251 GLN B CA 1
ATOM 4471 C C . GLN B 1 251 ? -1.953 7.066 14.664 1 98.06 251 GLN B C 1
ATOM 4473 O O . GLN B 1 251 ? -0.812 7.527 14.703 1 98.06 251 GLN B O 1
ATOM 4478 N N . LEU B 1 252 ? -3.018 7.801 14.789 1 98.06 252 LEU B N 1
ATOM 4479 C CA . LEU B 1 252 ? -2.922 9.242 15.008 1 98.06 252 LEU B CA 1
ATOM 4480 C C . LEU B 1 252 ? -2.285 9.547 16.359 1 98.06 252 LEU B C 1
ATOM 4482 O O . LEU B 1 252 ? -1.516 10.5 16.484 1 98.06 252 LEU B O 1
ATOM 4486 N N . GLY B 1 253 ? -2.627 8.75 17.359 1 97.62 253 GLY B N 1
ATOM 4487 C CA . GLY B 1 253 ? -1.975 8.883 18.641 1 97.62 253 GLY B CA 1
ATOM 4488 C C . GLY B 1 253 ? -0.468 8.719 18.578 1 97.62 253 GLY B C 1
ATOM 4489 O O . GLY B 1 253 ? 0.273 9.43 19.25 1 97.62 253 GLY B O 1
ATOM 4490 N N . LYS B 1 254 ? -0.043 7.84 17.75 1 96.88 254 LYS B N 1
ATOM 4491 C CA . LYS B 1 254 ? 1.389 7.602 17.594 1 96.88 254 LYS B CA 1
ATOM 4492 C C . LYS B 1 254 ? 2.1 8.844 17.047 1 96.88 254 LYS B C 1
ATOM 4494 O O . LYS B 1 254 ? 3.248 9.109 17.406 1 96.88 254 LYS B O 1
ATOM 4499 N N . HIS B 1 255 ? 1.456 9.578 16.141 1 96.75 255 HIS B N 1
ATOM 4500 C CA . HIS B 1 255 ? 2.023 10.844 15.688 1 96.75 255 HIS B CA 1
ATOM 4501 C C . HIS B 1 255 ? 2.295 11.781 16.859 1 96.75 255 HIS B C 1
ATOM 4503 O O . HIS B 1 255 ? 3.377 12.367 16.953 1 96.75 255 HIS B O 1
ATOM 4509 N N . ILE B 1 256 ? 1.308 11.844 17.734 1 97 256 ILE B N 1
ATOM 4510 C CA . ILE B 1 256 ? 1.402 12.742 18.875 1 97 256 ILE B CA 1
ATOM 4511 C C . ILE B 1 256 ? 2.508 12.273 19.812 1 97 256 ILE B C 1
ATOM 4513 O O . ILE B 1 256 ? 3.342 13.07 20.25 1 97 256 ILE B O 1
ATOM 4517 N N . VAL B 1 257 ? 2.551 11.008 20.078 1 96.12 257 VAL B N 1
ATOM 4518 C CA . VAL B 1 257 ? 3.51 10.422 21 1 96.12 257 VAL B CA 1
ATOM 4519 C C . VAL B 1 257 ? 4.934 10.703 20.516 1 96.12 257 VAL B C 1
ATOM 4521 O O . VAL B 1 257 ? 5.836 10.914 21.328 1 96.12 257 VAL B O 1
ATOM 4524 N N . ARG B 1 258 ? 5.074 10.82 19.281 1 94.88 258 ARG B N 1
ATOM 4525 C CA . ARG B 1 258 ? 6.418 10.984 18.75 1 94.88 258 ARG B CA 1
ATOM 4526 C C . ARG B 1 258 ? 6.812 12.461 18.719 1 94.88 258 ARG B C 1
ATOM 4528 O O . ARG B 1 258 ? 7.969 12.805 18.984 1 94.88 258 ARG B O 1
ATOM 4535 N N . LEU B 1 259 ? 5.902 13.305 18.422 1 96.38 259 LEU B N 1
ATOM 4536 C CA . LEU B 1 259 ? 6.234 14.711 18.203 1 96.38 259 LEU B CA 1
ATOM 4537 C C . LEU B 1 259 ? 6.156 15.492 19.516 1 96.38 259 LEU B C 1
ATOM 4539 O O . LEU B 1 259 ? 6.918 16.438 19.719 1 96.38 259 LEU B O 1
ATOM 4543 N N . ALA B 1 260 ? 5.32 15.109 20.422 1 96.19 260 ALA B N 1
ATOM 4544 C CA . ALA B 1 260 ? 5.039 15.875 21.625 1 96.19 260 ALA B CA 1
ATOM 4545 C C . ALA B 1 260 ? 6.305 16.062 22.469 1 96.19 260 ALA B C 1
ATOM 4547 O O . ALA B 1 260 ? 6.578 17.156 22.953 1 96.19 260 ALA B O 1
ATOM 4548 N N . PRO B 1 261 ? 7.172 15.031 22.641 1 95.5 261 PRO B N 1
ATOM 4549 C CA . PRO B 1 261 ? 8.375 15.195 23.453 1 95.5 261 PRO B CA 1
ATOM 4550 C C . PRO B 1 261 ? 9.375 16.172 22.828 1 95.5 261 PRO B C 1
ATOM 4552 O O . PRO B 1 261 ? 10.289 16.641 23.516 1 95.5 261 PRO B O 1
ATOM 4555 N N . LEU B 1 262 ? 9.195 16.484 21.594 1 96 262 LEU B N 1
ATOM 4556 C CA . LEU B 1 262 ? 10.125 17.359 20.891 1 96 262 LEU B CA 1
ATOM 4557 C C . LEU B 1 262 ? 9.648 18.797 20.922 1 96 262 LEU B C 1
ATOM 4559 O O . LEU B 1 262 ? 10.344 19.703 20.438 1 96 262 LEU B O 1
ATOM 4563 N N . ALA B 1 263 ? 8.484 19 21.484 1 96.75 263 ALA B N 1
ATOM 4564 C CA . ALA B 1 263 ? 7.922 20.344 21.562 1 96.75 263 ALA B CA 1
ATOM 4565 C C . ALA B 1 263 ? 8.664 21.203 22.594 1 96.75 263 ALA B C 1
ATOM 4567 O O . ALA B 1 263 ? 8.977 20.719 23.688 1 96.75 263 ALA B O 1
ATOM 4568 N N . ASP B 1 264 ? 8.953 22.422 22.219 1 96.56 264 ASP B N 1
ATOM 4569 C CA . ASP B 1 264 ? 9.523 23.391 23.141 1 96.56 264 ASP B CA 1
ATOM 4570 C C . ASP B 1 264 ? 8.586 23.641 24.312 1 96.56 264 ASP B C 1
ATOM 4572 O O . ASP B 1 264 ? 7.359 23.656 24.156 1 96.56 264 ASP B O 1
ATOM 4576 N N . GLU B 1 265 ? 9.172 23.891 25.469 1 95.19 265 GLU B N 1
ATOM 4577 C CA . GLU B 1 265 ? 8.375 24.141 26.672 1 95.19 265 GLU B CA 1
ATOM 4578 C C . GLU B 1 265 ? 7.477 25.359 26.5 1 95.19 265 GLU B C 1
ATOM 4580 O O . GLU B 1 265 ? 6.383 25.422 27.062 1 95.19 265 GLU B O 1
ATOM 4585 N N . ASP B 1 266 ? 7.867 26.266 25.672 1 95.38 266 ASP B N 1
ATOM 4586 C CA . ASP B 1 266 ? 7.117 27.484 25.422 1 95.38 266 ASP B CA 1
ATOM 4587 C C . ASP B 1 266 ? 5.773 27.188 24.766 1 95.38 266 ASP B C 1
ATOM 4589 O O . ASP B 1 266 ? 4.863 28.016 24.797 1 95.38 266 ASP B O 1
ATOM 4593 N N . LEU B 1 267 ? 5.656 26.016 24.234 1 96.62 267 LEU B N 1
ATOM 4594 C CA . LEU B 1 267 ? 4.422 25.656 23.531 1 96.62 267 LEU B CA 1
ATOM 4595 C C . LEU B 1 267 ? 3.426 25.016 24.5 1 96.62 267 LEU B C 1
ATOM 4597 O O . LEU B 1 267 ? 2.277 24.766 24.125 1 96.62 267 LEU B O 1
ATOM 4601 N N . ARG B 1 268 ? 3.842 24.766 25.656 1 95.56 268 ARG B N 1
ATOM 4602 C CA . ARG B 1 268 ? 2.959 24.141 26.641 1 95.56 268 ARG B CA 1
ATOM 4603 C C . ARG B 1 268 ? 2.303 25.188 27.531 1 95.56 268 ARG B C 1
ATOM 4605 O O . ARG B 1 268 ? 2.982 25.844 28.328 1 95.56 268 ARG B O 1
ATOM 4612 N N . GLU B 1 269 ? 1.02 25.25 27.422 1 93.81 269 GLU B N 1
ATOM 4613 C CA . GLU B 1 269 ? 0.225 26.234 28.141 1 93.81 269 GLU B CA 1
ATOM 4614 C C . GLU B 1 269 ? -0.284 25.688 29.469 1 93.81 269 GLU B C 1
ATOM 4616 O O . GLU B 1 269 ? -0.679 24.516 29.547 1 93.81 269 GLU B O 1
ATOM 4621 N N . PRO B 1 270 ? -0.234 26.562 30.469 1 92.44 270 PRO B N 1
ATOM 4622 C CA . PRO B 1 270 ? -0.817 26.094 31.734 1 92.44 270 PRO B CA 1
ATOM 4623 C C . PRO B 1 270 ? -2.264 25.641 31.578 1 92.44 270 PRO B C 1
ATOM 4625 O O . PRO B 1 270 ? -3.084 26.344 30.984 1 92.44 270 PRO B O 1
ATOM 4628 N N . GLY B 1 271 ? -2.574 24.484 32.031 1 91.62 271 GLY B N 1
ATOM 4629 C CA . GLY B 1 271 ? -3.928 23.953 32.031 1 91.62 271 GLY B CA 1
ATOM 4630 C C . GLY B 1 271 ? -4.285 23.297 30.703 1 91.62 271 GLY B C 1
ATOM 4631 O O . GLY B 1 271 ? -5.238 22.516 30.625 1 91.62 271 GLY B O 1
ATOM 4632 N N . VAL B 1 272 ? -3.545 23.562 29.656 1 94 272 VAL B N 1
ATOM 4633 C CA . VAL B 1 272 ? -3.869 23.062 28.328 1 94 272 VAL B CA 1
ATOM 4634 C C . VAL B 1 272 ? -2.797 22.078 27.875 1 94 272 VAL B C 1
ATOM 4636 O O . VAL B 1 272 ? -3.1 21.078 27.219 1 94 272 VAL B O 1
ATOM 4639 N N . GLY B 1 273 ? -1.537 22.344 28.297 1 95.88 273 GLY B N 1
ATOM 4640 C CA . GLY B 1 273 ? -0.412 21.578 27.781 1 95.88 273 GLY B CA 1
ATOM 4641 C C . GLY B 1 273 ? -0.079 21.891 26.344 1 95.88 273 GLY B C 1
ATOM 4642 O O . GLY B 1 273 ? -0.064 23.062 25.938 1 95.88 273 GLY B O 1
ATOM 4643 N N . LEU B 1 274 ? 0.276 20.875 25.625 1 96.81 274 LEU B N 1
ATOM 4644 C CA . LEU B 1 274 ? 0.545 21.062 24.203 1 96.81 274 LEU B CA 1
ATOM 4645 C C . LEU B 1 274 ? -0.749 21.031 23.406 1 96.81 274 LEU B C 1
ATOM 4647 O O . LEU B 1 274 ? -1.46 20.016 23.406 1 96.81 274 LEU B O 1
ATOM 4651 N N . ARG B 1 275 ? -1.037 22.094 22.781 1 96.94 275 ARG B N 1
ATOM 4652 C CA . ARG B 1 275 ? -2.197 22.188 21.906 1 96.94 275 ARG B CA 1
ATOM 4653 C C . ARG B 1 275 ? -1.913 21.516 20.562 1 96.94 275 ARG B C 1
ATOM 4655 O O . ARG B 1 275 ? -0.933 21.859 19.891 1 96.94 275 ARG B O 1
ATOM 4662 N N . VAL B 1 276 ? -2.68 20.516 20.219 1 97.88 276 VAL B N 1
ATOM 4663 C CA . VAL B 1 276 ? -2.582 19.844 18.922 1 97.88 276 VAL B CA 1
ATOM 4664 C C . VAL B 1 276 ? -3.793 20.203 18.062 1 97.88 276 VAL B C 1
ATOM 4666 O O . VAL B 1 276 ? -4.918 19.812 18.375 1 97.88 276 VAL B O 1
ATOM 4669 N N . VAL B 1 277 ? -3.566 20.938 16.969 1 97.94 277 VAL B N 1
ATOM 4670 C CA . VAL B 1 277 ? -4.633 21.375 16.078 1 97.94 277 VAL B CA 1
ATOM 4671 C C . VAL B 1 277 ? -4.992 20.234 15.117 1 97.94 277 VAL B C 1
ATOM 4673 O O . VAL B 1 277 ? -4.156 19.797 14.328 1 97.94 277 VAL B O 1
ATOM 4676 N N . CYS B 1 278 ? -6.207 19.781 15.227 1 98.12 278 CYS B N 1
ATOM 4677 C CA . CYS B 1 278 ? -6.676 18.656 14.43 1 98.12 278 CYS B CA 1
ATOM 4678 C C . CYS B 1 278 ? -7.477 19.141 13.227 1 98.12 278 CYS B C 1
ATOM 4680 O O . CYS B 1 278 ? -8.516 19.781 13.383 1 98.12 278 CYS B O 1
ATOM 4682 N N . VAL B 1 279 ? -6.992 18.797 12.047 1 95.12 279 VAL B N 1
ATOM 4683 C CA . VAL B 1 279 ? -7.645 19.203 10.812 1 95.12 279 VAL B CA 1
ATOM 4684 C C . VAL B 1 279 ? -7.914 17.984 9.93 1 95.12 279 VAL B C 1
ATOM 4686 O O . VAL B 1 279 ? -7.105 17.047 9.883 1 95.12 279 VAL B O 1
ATOM 4689 N N . GLY B 1 280 ? -9.07 18.031 9.211 1 93.06 280 GLY B N 1
ATOM 4690 C CA . GLY B 1 280 ? -9.406 16.953 8.297 1 93.06 280 GLY B CA 1
ATOM 4691 C C . GLY B 1 280 ? -10.727 16.281 8.633 1 93.06 280 GLY B C 1
ATOM 4692 O O . GLY B 1 280 ? -11.148 16.281 9.789 1 93.06 280 GLY B O 1
ATOM 4693 N N . GLY B 1 281 ? -11.25 15.641 7.695 1 92.06 281 GLY B N 1
ATOM 4694 C CA . GLY B 1 281 ? -12.586 15.086 7.797 1 92.06 281 GLY B CA 1
ATOM 4695 C C . GLY B 1 281 ? -12.688 13.938 8.781 1 92.06 281 GLY B C 1
ATOM 4696 O O . GLY B 1 281 ? -13.766 13.641 9.297 1 92.06 281 GLY B O 1
ATOM 4697 N N . LEU B 1 282 ? -11.602 13.25 9.078 1 94.69 282 LEU B N 1
ATOM 4698 C CA . LEU B 1 282 ? -11.633 12.125 10 1 94.69 282 LEU B CA 1
ATOM 4699 C C . LEU B 1 282 ? -12.039 12.578 11.398 1 94.69 282 LEU B C 1
ATOM 4701 O O . LEU B 1 282 ? -12.648 11.812 12.148 1 94.69 282 LEU B O 1
ATOM 4705 N N . PHE B 1 283 ? -11.734 13.797 11.75 1 96.56 283 PHE B N 1
ATOM 4706 C CA . PHE B 1 283 ? -11.984 14.281 13.102 1 96.56 283 PHE B CA 1
ATOM 4707 C C . PHE B 1 283 ? -13.453 14.633 13.281 1 96.56 283 PHE B C 1
ATOM 4709 O O . PHE B 1 283 ? -13.906 14.898 14.398 1 96.56 283 PHE B O 1
ATOM 4716 N N . ASP B 1 284 ? -14.219 14.625 12.18 1 94 284 ASP B N 1
ATOM 4717 C CA . ASP B 1 284 ? -15.672 14.727 12.297 1 94 284 ASP B CA 1
ATOM 4718 C C . ASP B 1 284 ? -16.25 13.539 13.055 1 94 284 ASP B C 1
ATOM 4720 O O . ASP B 1 284 ? -17.328 13.625 13.633 1 94 284 ASP B O 1
ATOM 4724 N N . SER B 1 285 ? -15.516 12.461 13.039 1 95.12 285 SER B N 1
ATOM 4725 C CA . SER B 1 285 ? -15.898 11.25 13.766 1 95.12 285 SER B CA 1
ATOM 4726 C C . SER B 1 285 ? -14.922 10.953 14.898 1 95.12 285 SER B C 1
ATOM 4728 O O . SER B 1 285 ? -14.586 9.797 15.141 1 95.12 285 SER B O 1
ATOM 4730 N N . TYR B 1 286 ? -14.562 11.961 15.562 1 96.94 286 TYR B N 1
ATOM 4731 C CA . TYR B 1 286 ? -13.523 11.82 16.578 1 96.94 286 TYR B CA 1
ATOM 4732 C C . TYR B 1 286 ? -13.938 10.812 17.641 1 96.94 286 TYR B C 1
ATOM 4734 O O . TYR B 1 286 ? -13.102 10.07 18.156 1 96.94 286 TYR B O 1
ATOM 4742 N N . SER B 1 287 ? -15.195 10.766 18.016 1 97.19 287 SER B N 1
ATOM 4743 C CA . SER B 1 287 ? -15.648 9.867 19.062 1 97.19 287 SER B CA 1
ATOM 4744 C C . SER B 1 287 ? -15.281 8.422 18.75 1 97.19 287 SER B C 1
ATOM 4746 O O . SER B 1 287 ? -15.062 7.621 19.672 1 97.19 287 SER B O 1
ATOM 4748 N N . LEU B 1 288 ? -15.172 8.102 17.516 1 98.19 288 LEU B N 1
ATOM 4749 C CA . LEU B 1 288 ? -14.852 6.742 17.094 1 98.19 288 LEU B CA 1
ATOM 4750 C C . LEU B 1 288 ? -13.344 6.512 17.094 1 98.19 288 LEU B C 1
ATOM 4752 O O . LEU B 1 288 ? -12.883 5.367 17.062 1 98.19 288 LEU B O 1
ATOM 4756 N N . LEU B 1 289 ? -12.555 7.582 17.078 1 98.5 289 LEU B N 1
ATOM 4757 C CA . LEU B 1 289 ? -11.094 7.516 17.062 1 98.5 289 LEU B CA 1
ATOM 4758 C C . LEU B 1 289 ? -10.531 7.527 18.469 1 98.5 289 LEU B C 1
ATOM 4760 O O . LEU B 1 289 ? -9.414 7.051 18.703 1 98.5 289 LEU B O 1
ATOM 4764 N N . GLU B 1 290 ? -11.297 8.062 19.391 1 98.25 290 GLU B N 1
ATOM 4765 C CA . GLU B 1 290 ? -10.82 8.484 20.703 1 98.25 290 GLU B CA 1
ATOM 4766 C C . GLU B 1 290 ? -10.227 7.309 21.469 1 98.25 290 GLU B C 1
ATOM 4768 O O . GLU B 1 290 ? -9.156 7.434 22.078 1 98.25 290 GLU B O 1
ATOM 4773 N N . SER B 1 291 ? -10.914 6.211 21.469 1 97.75 291 SER B N 1
ATOM 4774 C CA . SER B 1 291 ? -10.445 5.086 22.281 1 97.75 291 SER B CA 1
ATOM 4775 C C . SER B 1 291 ? -9.047 4.652 21.859 1 97.75 291 SER B C 1
ATOM 4777 O O . SER B 1 291 ? -8.188 4.422 22.719 1 97.75 291 SER B O 1
ATOM 4779 N N . GLY B 1 292 ? -8.82 4.547 20.562 1 98.19 292 GLY B N 1
ATOM 4780 C CA . GLY B 1 292 ? -7.508 4.168 20.078 1 98.19 292 GLY B CA 1
ATOM 4781 C C . GLY B 1 292 ? -6.445 5.215 20.344 1 98.19 292 GLY B C 1
ATOM 4782 O O . GLY B 1 292 ? -5.328 4.887 20.75 1 98.19 292 GLY B O 1
ATOM 4783 N N . LEU B 1 293 ? -6.801 6.457 20.109 1 98.25 293 LEU B N 1
ATOM 4784 C CA . LEU B 1 293 ? -5.871 7.559 20.312 1 98.25 293 LEU B CA 1
ATOM 4785 C C . LEU B 1 293 ? -5.449 7.645 21.781 1 98.25 293 LEU B C 1
ATOM 4787 O O . LEU B 1 293 ? -4.254 7.719 22.078 1 98.25 293 LEU B O 1
ATOM 4791 N N . VAL B 1 294 ? -6.387 7.523 22.703 1 97.5 294 VAL B N 1
ATOM 4792 C CA . VAL B 1 294 ? -6.133 7.637 24.125 1 97.5 294 VAL B CA 1
ATOM 4793 C C . VAL B 1 294 ? -5.312 6.445 24.609 1 97.5 294 VAL B C 1
ATOM 4795 O O . VAL B 1 294 ? -4.426 6.59 25.453 1 97.5 294 VAL B O 1
ATOM 4798 N N . ARG B 1 295 ? -5.617 5.301 24.078 1 97.12 295 ARG B N 1
ATOM 4799 C CA . ARG B 1 295 ? -4.852 4.113 24.438 1 97.12 295 ARG B CA 1
ATOM 4800 C C . ARG B 1 295 ? -3.373 4.297 24.125 1 97.12 295 ARG B C 1
ATOM 4802 O O . ARG B 1 295 ? -2.51 3.947 24.922 1 97.12 295 ARG B O 1
ATOM 4809 N N . GLU B 1 296 ? -3.123 4.863 22.969 1 96.12 296 GLU B N 1
ATOM 4810 C CA . GLU B 1 296 ? -1.737 5.09 22.562 1 96.12 296 GLU B CA 1
ATOM 4811 C C . GLU B 1 296 ? -1.071 6.137 23.453 1 96.12 296 GLU B C 1
ATOM 4813 O O . GLU B 1 296 ? 0.088 5.98 23.844 1 96.12 296 GLU B O 1
ATOM 4818 N N . LEU B 1 297 ? -1.787 7.168 23.797 1 96.06 297 LEU B N 1
ATOM 4819 C CA . LEU B 1 297 ? -1.248 8.211 24.672 1 96.06 297 LEU B CA 1
ATOM 4820 C C . LEU B 1 297 ? -0.956 7.66 26.062 1 96.06 297 LEU B C 1
ATOM 4822 O O . LEU B 1 297 ? 0.094 7.949 26.641 1 96.06 297 LEU B O 1
ATOM 4826 N N . LYS B 1 298 ? -1.834 6.828 26.578 1 95.75 298 LYS B N 1
ATOM 4827 C CA . LYS B 1 298 ? -1.654 6.227 27.891 1 95.75 298 LYS B CA 1
ATOM 4828 C C . LYS B 1 298 ? -0.464 5.273 27.906 1 95.75 298 LYS B C 1
ATOM 4830 O O . LYS B 1 298 ? 0.302 5.238 28.875 1 95.75 298 LYS B O 1
ATOM 4835 N N . ALA B 1 299 ? -0.367 4.523 26.828 1 93.88 299 ALA B N 1
ATOM 4836 C CA . ALA B 1 299 ? 0.712 3.543 26.734 1 93.88 299 ALA B CA 1
ATOM 4837 C C . ALA B 1 299 ? 2.074 4.23 26.703 1 93.88 299 ALA B C 1
ATOM 4839 O O . ALA B 1 299 ? 3.092 3.625 27.047 1 93.88 299 ALA B O 1
ATOM 4840 N N . SER B 1 300 ? 2.035 5.387 26.312 1 88.5 300 SER B N 1
ATOM 4841 C CA . SER B 1 300 ? 3.291 6.113 26.156 1 88.5 300 SER B CA 1
ATOM 4842 C C . SER B 1 300 ? 3.494 7.098 27.312 1 88.5 300 SER B C 1
ATOM 4844 O O . SER B 1 300 ? 4.336 7.996 27.219 1 88.5 300 SER B O 1
ATOM 4846 N N . SER B 1 301 ? 2.701 6.891 28.312 1 82.44 301 SER B N 1
ATOM 4847 C CA . SER B 1 301 ? 2.836 7.734 29.484 1 82.44 301 SER B CA 1
ATOM 4848 C C . SER B 1 301 ? 4.246 7.656 30.062 1 82.44 301 SER B C 1
ATOM 4850 O O . SER B 1 301 ? 4.832 6.574 30.141 1 82.44 301 SER B O 1
ATOM 4852 N N . GLY B 1 302 ? 4.914 8.711 30.359 1 80.88 302 GLY B N 1
ATOM 4853 C CA . GLY B 1 302 ? 6.262 8.742 30.906 1 80.88 302 GLY B CA 1
ATOM 4854 C C . GLY B 1 302 ? 7.328 8.953 29.844 1 80.88 302 GLY B C 1
ATOM 4855 O O . GLY B 1 302 ? 8.508 9.078 30.172 1 80.88 302 GLY B O 1
ATOM 4856 N N . GLN B 1 303 ? 6.895 8.977 28.609 1 85.12 303 GLN B N 1
ATOM 4857 C CA . GLN B 1 303 ? 7.859 9.141 27.531 1 85.12 303 GLN B CA 1
ATOM 4858 C C . GLN B 1 303 ? 7.934 10.594 27.062 1 85.12 303 GLN B C 1
ATOM 4860 O O . GLN B 1 303 ? 8.164 10.859 25.891 1 85.12 303 GLN B O 1
ATOM 4865 N N . GLY B 1 304 ? 7.473 11.594 27.906 1 89.69 304 GLY B N 1
ATOM 4866 C CA . GLY B 1 304 ? 7.66 13 27.609 1 89.69 304 GLY B CA 1
ATOM 4867 C C . GLY B 1 304 ? 6.508 13.602 26.828 1 89.69 304 GLY B C 1
ATOM 4868 O O . GLY B 1 304 ? 6.605 14.727 26.328 1 89.69 304 GLY B O 1
ATOM 4869 N N . VAL B 1 305 ? 5.402 12.914 26.672 1 92.5 305 VAL B N 1
ATOM 4870 C CA . VAL B 1 305 ? 4.254 13.43 25.953 1 92.5 305 VAL B CA 1
ATOM 4871 C C . VAL B 1 305 ? 3.621 14.578 26.734 1 92.5 305 VAL B C 1
ATOM 4873 O O . VAL B 1 305 ? 3.348 15.648 26.172 1 92.5 305 VAL B O 1
ATOM 4876 N N . GLY B 1 306 ? 3.453 14.391 28.078 1 93 306 GLY B N 1
ATOM 4877 C CA . GLY B 1 306 ? 2.832 15.406 28.922 1 93 306 GLY B CA 1
ATOM 4878 C C . GLY B 1 306 ? 1.37 15.641 28.594 1 93 306 GLY B C 1
ATOM 4879 O O . GLY B 1 306 ? 0.727 14.797 27.953 1 93 306 GLY B O 1
ATOM 4880 N N . GLN B 1 307 ? 0.854 16.75 29.141 1 95.38 307 GLN B N 1
ATOM 4881 C CA . GLN B 1 307 ? -0.531 17.109 28.875 1 95.38 307 GLN B CA 1
ATOM 4882 C C . GLN B 1 307 ? -0.714 17.547 27.422 1 95.38 307 GLN B C 1
ATOM 4884 O O . GLN B 1 307 ? 0.104 18.312 26.891 1 95.38 307 GLN B O 1
ATOM 4889 N N . VAL B 1 308 ? -1.755 17 26.844 1 96.69 308 VAL B N 1
ATOM 4890 C CA . VAL B 1 308 ? -2.053 17.312 25.453 1 96.69 308 VAL B CA 1
ATOM 4891 C C . VAL B 1 308 ? -3.529 17.672 25.312 1 96.69 308 VAL B C 1
ATOM 4893 O O . VAL B 1 308 ? -4.391 17.047 25.938 1 96.69 308 VAL B O 1
ATOM 4896 N N . THR B 1 309 ? -3.789 18.75 24.547 1 97.62 309 THR B N 1
ATOM 4897 C CA . THR B 1 309 ? -5.16 19.125 24.219 1 97.62 309 THR B CA 1
ATOM 4898 C C . THR B 1 309 ? -5.383 19.141 22.719 1 97.62 309 THR B C 1
ATOM 4900 O O . THR B 1 309 ? -4.699 19.859 21.984 1 97.62 309 THR B O 1
ATOM 4903 N N . LEU B 1 310 ? -6.312 18.281 22.266 1 98.25 310 LEU B N 1
ATOM 4904 C CA . LEU B 1 310 ? -6.688 18.25 20.859 1 98.25 310 LEU B CA 1
ATOM 4905 C C . LEU B 1 310 ? -7.793 19.266 20.578 1 98.25 310 LEU B C 1
ATOM 4907 O O . LEU B 1 310 ? -8.812 19.281 21.266 1 98.25 310 LEU B O 1
ATOM 4911 N N . VAL B 1 311 ? -7.609 20.094 19.516 1 97.81 311 VAL B N 1
ATOM 4912 C CA . VAL B 1 311 ? -8.602 21.109 19.203 1 97.81 311 VAL B CA 1
ATOM 4913 C C . VAL B 1 311 ? -8.906 21.109 17.703 1 97.81 311 VAL B C 1
ATOM 4915 O O . VAL B 1 311 ? -8.07 20.703 16.906 1 97.81 311 VAL B O 1
ATOM 4918 N N . ARG B 1 312 ? -10.125 21.5 17.359 1 97.38 312 ARG B N 1
ATOM 4919 C CA . ARG B 1 312 ? -10.539 21.797 15.984 1 97.38 312 ARG B CA 1
ATOM 4920 C C . ARG B 1 312 ? -10.547 23.297 15.727 1 97.38 312 ARG B C 1
ATOM 4922 O O . ARG B 1 312 ? -11.156 24.062 16.484 1 97.38 312 ARG B O 1
ATOM 4929 N N . PRO B 1 313 ? -9.836 23.672 14.719 1 96.31 313 PRO B N 1
ATOM 4930 C CA . PRO B 1 313 ? -9.898 25.109 14.461 1 96.31 313 PRO B CA 1
ATOM 4931 C C . PRO B 1 313 ? -11.273 25.562 13.992 1 96.31 313 PRO B C 1
ATOM 4933 O O . PRO B 1 313 ? -11.992 24.812 13.32 1 96.31 313 PRO B O 1
ATOM 4936 N N . GLY B 1 314 ? -11.617 26.75 14.312 1 93.81 314 GLY B N 1
ATOM 4937 C CA . GLY B 1 314 ? -12.891 27.328 13.914 1 93.81 314 GLY B CA 1
ATOM 4938 C C . GLY B 1 314 ? -12.805 28.172 12.656 1 93.81 314 GLY B C 1
ATOM 4939 O O . GLY B 1 314 ? -13.781 28.812 12.258 1 93.81 314 GLY B O 1
ATOM 4940 N N . VAL B 1 315 ? -11.633 28.25 12.062 1 93.12 315 VAL B N 1
ATOM 4941 C CA . VAL B 1 315 ? -11.383 29.016 10.844 1 93.12 315 VAL B CA 1
ATOM 4942 C C . VAL B 1 315 ? -10.695 28.141 9.805 1 93.12 315 VAL B C 1
ATOM 4944 O O . VAL B 1 315 ? -10.141 27.094 10.141 1 93.12 315 VAL B O 1
ATOM 4947 N N . PRO B 1 316 ? -10.734 28.578 8.539 1 93.69 316 PRO B N 1
ATOM 4948 C CA . PRO B 1 316 ? -9.992 27.828 7.52 1 93.69 316 PRO B CA 1
ATOM 4949 C C . PRO B 1 316 ? -8.484 27.859 7.754 1 93.69 316 PRO B C 1
ATOM 4951 O O . PRO B 1 316 ? -7.953 28.828 8.297 1 93.69 316 PRO B O 1
ATOM 4954 N N . CYS B 1 317 ? -7.832 26.797 7.328 1 94.75 317 CYS B N 1
ATOM 4955 C CA . CYS B 1 317 ? -6.383 26.703 7.48 1 94.75 317 CYS B CA 1
ATOM 4956 C C . CYS B 1 317 ? -5.68 27.859 6.781 1 94.75 317 CYS B C 1
ATOM 4958 O O . CYS B 1 317 ? -4.621 28.312 7.227 1 94.75 317 CYS B O 1
ATOM 4960 N N . ALA B 1 318 ? -6.312 28.391 5.75 1 96.19 318 ALA B N 1
ATOM 4961 C CA . ALA B 1 318 ? -5.746 29.531 5.023 1 96.19 318 ALA B CA 1
ATOM 4962 C C . ALA B 1 318 ? -5.57 30.734 5.941 1 96.19 318 ALA B C 1
ATOM 4964 O O . ALA B 1 318 ? -4.668 31.547 5.738 1 96.19 318 ALA B O 1
ATOM 4965 N N . VAL B 1 319 ? -6.402 30.859 6.941 1 95.5 319 VAL B N 1
ATOM 4966 C CA . VAL B 1 319 ? -6.266 31.953 7.91 1 95.5 319 VAL B CA 1
ATOM 4967 C C . VAL B 1 319 ? -4.977 31.766 8.711 1 95.5 319 VAL B C 1
ATOM 4969 O O . VAL B 1 319 ? -4.312 32.75 9.047 1 95.5 319 VAL B O 1
ATOM 4972 N N . GLY B 1 320 ? -4.629 30.5 8.945 1 95.31 320 GLY B N 1
ATOM 4973 C CA . GLY B 1 320 ? -3.391 30.219 9.656 1 95.31 320 GLY B CA 1
ATOM 4974 C C . GLY B 1 320 ? -2.158 30.719 8.93 1 95.31 320 GLY B C 1
ATOM 4975 O O . GLY B 1 320 ? -1.294 31.359 9.539 1 95.31 320 GLY B O 1
ATOM 4976 N N . ILE B 1 321 ? -2.125 30.469 7.68 1 95.62 321 ILE B N 1
ATOM 4977 C CA . ILE B 1 321 ? -0.942 30.875 6.93 1 95.62 321 ILE B CA 1
ATOM 4978 C C . ILE B 1 321 ? -0.961 32.375 6.703 1 95.62 321 ILE B C 1
ATOM 4980 O O . ILE B 1 321 ? 0.092 33.031 6.598 1 95.62 321 ILE B O 1
ATOM 4984 N N . ALA B 1 322 ? -2.135 33.031 6.637 1 95.69 322 ALA B N 1
ATOM 4985 C CA . ALA B 1 322 ? -2.227 34.5 6.609 1 95.69 322 ALA B CA 1
ATOM 4986 C C . ALA B 1 322 ? -1.614 35.094 7.867 1 95.69 322 ALA B C 1
ATOM 4988 O O . ALA B 1 322 ? -0.896 36.094 7.793 1 95.69 322 ALA B O 1
ATOM 4989 N N . ARG B 1 323 ? -1.912 34.531 8.938 1 94.38 323 ARG B N 1
ATOM 4990 C CA . ARG B 1 323 ? -1.372 34.969 10.211 1 94.38 323 ARG B CA 1
ATOM 4991 C C . ARG B 1 323 ? 0.15 34.875 10.227 1 94.38 323 ARG B C 1
ATOM 4993 O O . ARG B 1 323 ? 0.825 35.781 10.703 1 94.38 323 ARG B O 1
ATOM 5000 N N . VAL B 1 324 ? 0.667 33.812 9.719 1 94.19 324 VAL B N 1
ATOM 5001 C CA . VAL B 1 324 ? 2.111 33.625 9.641 1 94.19 324 VAL B CA 1
ATOM 5002 C C . VAL B 1 324 ? 2.73 34.719 8.781 1 94.19 324 VAL B C 1
ATOM 5004 O O . VAL B 1 324 ? 3.746 35.312 9.156 1 94.19 324 VAL B O 1
ATOM 5007 N N . ALA B 1 325 ? 2.137 34.938 7.664 1 95.25 325 ALA B N 1
ATOM 5008 C CA . ALA B 1 325 ? 2.621 35.969 6.762 1 95.25 325 ALA B CA 1
ATOM 5009 C C . ALA B 1 325 ? 2.609 37.344 7.441 1 95.25 325 ALA B C 1
ATOM 5011 O O . ALA B 1 325 ? 3.572 38.094 7.328 1 95.25 325 ALA B O 1
ATOM 5012 N N . ALA B 1 326 ? 1.562 37.625 8.102 1 94 326 ALA B N 1
ATOM 5013 C CA . ALA B 1 326 ? 1.442 38.906 8.805 1 94 326 ALA B CA 1
ATOM 5014 C C . ALA B 1 326 ? 2.535 39.062 9.859 1 94 326 ALA B C 1
ATOM 5016 O O . ALA B 1 326 ? 3.148 40.125 9.977 1 94 326 ALA B O 1
ATOM 5017 N N . ASN B 1 327 ? 2.758 38.031 10.547 1 92 327 ASN B N 1
ATOM 5018 C CA . ASN B 1 327 ? 3.803 38.062 11.57 1 92 327 ASN B CA 1
ATOM 5019 C C . ASN B 1 327 ? 5.18 38.281 10.945 1 92 327 ASN B C 1
ATOM 5021 O O . ASN B 1 327 ? 5.969 39.094 11.445 1 92 327 ASN B O 1
ATOM 5025 N N . ARG B 1 328 ? 5.422 37.562 9.914 1 93.25 328 ARG B N 1
ATOM 5026 C CA . ARG B 1 328 ? 6.742 37.594 9.289 1 93.25 328 ARG B CA 1
ATOM 5027 C C . ARG B 1 328 ? 6.977 38.906 8.57 1 93.25 328 ARG B C 1
ATOM 5029 O O . ARG B 1 328 ? 8.117 39.344 8.43 1 93.25 328 ARG B O 1
ATOM 5036 N N . CYS B 1 329 ? 5.957 39.531 8.156 1 93.75 329 CYS B N 1
ATOM 5037 C CA . CYS B 1 329 ? 6.117 40.781 7.422 1 93.75 329 CYS B CA 1
ATOM 5038 C C . CYS B 1 329 ? 6.07 42 8.359 1 93.75 329 CYS B C 1
ATOM 5040 O O . CYS B 1 329 ? 6.004 43.125 7.91 1 93.75 329 CYS B O 1
ATOM 5042 N N . GLY B 1 330 ? 5.902 41.812 9.648 1 90.44 330 GLY B N 1
ATOM 5043 C CA . GLY B 1 330 ? 6.027 42.875 10.625 1 90.44 330 GLY B CA 1
ATOM 5044 C C . GLY B 1 330 ? 4.691 43.406 11.133 1 90.44 330 GLY B C 1
ATOM 5045 O O . GLY B 1 330 ? 4.629 44.406 11.82 1 90.44 330 GLY B O 1
ATOM 5046 N N . LEU B 1 331 ? 3.629 42.75 10.781 1 89.31 331 LEU B N 1
ATOM 5047 C CA . LEU B 1 331 ? 2.311 43.125 11.281 1 89.31 331 LEU B CA 1
ATOM 5048 C C . LEU B 1 331 ? 1.925 42.281 12.484 1 89.31 331 LEU B C 1
ATOM 5050 O O . LEU B 1 331 ? 0.833 41.688 12.516 1 89.31 331 LEU B O 1
ATOM 5054 N N . SER B 1 332 ? 2.697 42.188 13.492 1 81.81 332 SER B N 1
ATOM 5055 C CA . SER B 1 332 ? 2.561 41.281 14.617 1 81.81 332 SER B CA 1
ATOM 5056 C C . SER B 1 332 ? 1.536 41.781 15.625 1 81.81 332 SER B C 1
ATOM 5058 O O . SER B 1 332 ? 1.118 41.031 16.516 1 81.81 332 SER B O 1
ATOM 5060 N N . THR B 1 333 ? 1.04 42.969 15.391 1 78.25 333 THR B N 1
ATOM 5061 C CA . THR B 1 333 ? 0.127 43.562 16.359 1 78.25 333 THR B CA 1
ATOM 5062 C C . THR B 1 333 ? -1.311 43.125 16.078 1 78.25 333 THR B C 1
ATOM 5064 O O . THR B 1 333 ? -2.201 43.344 16.906 1 78.25 333 THR B O 1
ATOM 5067 N N . ILE B 1 334 ? -1.466 42.531 14.969 1 85.12 334 ILE B N 1
ATOM 5068 C CA . ILE B 1 334 ? -2.811 42.062 14.617 1 85.12 334 ILE B CA 1
ATOM 5069 C C . ILE B 1 334 ? -3.256 40.969 15.578 1 85.12 334 ILE B C 1
ATOM 5071 O O . ILE B 1 334 ? -2.516 40 15.812 1 85.12 334 ILE B O 1
ATOM 5075 N N . LYS B 1 335 ? -4.477 41.156 16.094 1 87.88 335 LYS B N 1
ATOM 5076 C CA . LYS B 1 335 ? -5.051 40.125 16.953 1 87.88 335 LYS B CA 1
ATOM 5077 C C . LYS B 1 335 ? -5.934 39.188 16.141 1 87.88 335 LYS B C 1
ATOM 5079 O O . LYS B 1 335 ? -6.914 39.594 15.531 1 87.88 335 LYS B O 1
ATOM 5084 N N . TRP B 1 336 ? -5.672 37.938 16.109 1 88 336 TRP B N 1
ATOM 5085 C CA . TRP B 1 336 ? -6.375 36.969 15.289 1 88 336 TRP B CA 1
ATOM 5086 C C . TRP B 1 336 ? -7.398 36.188 16.109 1 88 336 TRP B C 1
ATOM 5088 O O . TRP B 1 336 ? -8.375 35.656 15.578 1 88 336 TRP B O 1
ATOM 5098 N N . ASP B 1 337 ? -7.488 36.156 17.312 1 83.88 337 ASP B N 1
ATOM 5099 C CA . ASP B 1 337 ? -8.375 35.469 18.266 1 83.88 337 ASP B CA 1
ATOM 5100 C C . ASP B 1 337 ? -8.812 34.125 17.734 1 83.88 337 ASP B C 1
ATOM 5102 O O . ASP B 1 337 ? -10.008 33.844 17.641 1 83.88 337 ASP B O 1
ATOM 5106 N N . LEU B 1 338 ? -7.977 33.25 17.453 1 87.75 338 LEU B N 1
ATOM 5107 C CA . LEU B 1 338 ? -8.273 31.969 16.844 1 87.75 338 LEU B CA 1
ATOM 5108 C C . LEU B 1 338 ? -8.641 30.938 17.922 1 87.75 338 LEU B C 1
ATOM 5110 O O . LEU B 1 338 ? -9.43 30.031 17.656 1 87.75 338 LEU B O 1
ATOM 5114 N N . VAL B 1 339 ? -8.172 31.094 19.094 1 86.25 339 VAL B N 1
ATOM 5115 C CA . VAL B 1 339 ? -8.352 30.125 20.172 1 86.25 339 VAL B CA 1
ATOM 5116 C C . VAL B 1 339 ? -9.805 30.141 20.641 1 86.25 339 VAL B C 1
ATOM 5118 O O . VAL B 1 339 ? -10.383 29.094 20.938 1 86.25 339 VAL B O 1
ATOM 5121 N N . SER B 1 340 ? -10.367 31.297 20.609 1 87 340 SER B N 1
ATOM 5122 C CA . SER B 1 340 ? -11.742 31.438 21.094 1 87 340 SER B CA 1
ATOM 5123 C C . SER B 1 340 ? -12.734 30.766 20.141 1 87 340 SER B C 1
ATOM 5125 O O . SER B 1 340 ? -13.875 30.5 20.531 1 87 340 SER B O 1
ATOM 5127 N N . LYS B 1 341 ? -12.352 30.438 18.984 1 89.44 341 LYS B N 1
ATOM 5128 C CA . LYS B 1 341 ? -13.25 29.906 17.969 1 89.44 341 LYS B CA 1
ATOM 5129 C C . LYS B 1 341 ? -13.102 28.391 17.828 1 89.44 341 LYS B C 1
ATOM 5131 O O . LYS B 1 341 ? -13.852 27.75 17.094 1 89.44 341 LYS B O 1
ATOM 5136 N N . GLN B 1 342 ? -12.148 27.891 18.594 1 93.94 342 GLN B N 1
ATOM 5137 C CA . GLN B 1 342 ? -11.844 26.484 18.422 1 93.94 342 GLN B CA 1
ATOM 5138 C C . GLN B 1 342 ? -12.75 25.609 19.297 1 93.94 342 GLN B C 1
ATOM 5140 O O . GLN B 1 342 ? -13.367 26.094 20.234 1 93.94 342 GLN B O 1
ATOM 5145 N N . SER B 1 343 ? -12.922 24.391 18.906 1 95.62 343 SER B N 1
ATOM 5146 C CA . SER B 1 343 ? -13.609 23.406 19.719 1 95.62 343 SER B CA 1
ATOM 5147 C C . SER B 1 343 ? -12.633 22.359 20.266 1 95.62 343 SER B C 1
ATOM 5149 O O . SER B 1 343 ? -11.711 21.938 19.562 1 95.62 343 SER B O 1
ATOM 5151 N N . CYS B 1 344 ? -12.805 22.031 21.5 1 96.25 344 CYS B N 1
ATOM 5152 C CA . CYS B 1 344 ? -11.93 21.062 22.156 1 96.25 344 CYS B CA 1
ATOM 5153 C C . CYS B 1 344 ? -12.422 19.625 21.906 1 96.25 344 CYS B C 1
ATOM 5155 O O . CYS B 1 344 ? -13.586 19.328 22.172 1 96.25 344 CYS B O 1
ATOM 5157 N N . LEU B 1 345 ? -11.57 18.797 21.453 1 96.94 345 LEU B N 1
ATOM 5158 C CA . LEU B 1 345 ? -11.914 17.391 21.219 1 96.94 345 LEU B CA 1
ATOM 5159 C C . LEU B 1 345 ? -11.539 16.531 22.422 1 96.94 345 LEU B C 1
ATOM 5161 O O . LEU B 1 345 ? -12.273 15.609 22.781 1 96.94 345 LEU B O 1
ATOM 5165 N N . LEU B 1 346 ? -10.43 16.781 22.938 1 96.31 346 LEU B N 1
ATOM 5166 C CA . LEU B 1 346 ? -9.891 15.961 24.016 1 96.31 346 LEU B CA 1
ATOM 5167 C C . LEU B 1 346 ? -8.906 16.766 24.859 1 96.31 346 LEU B C 1
ATOM 5169 O O . LEU B 1 346 ? -8.109 17.547 24.328 1 96.31 346 LEU B O 1
ATOM 5173 N N . ARG B 1 347 ? -8.945 16.656 26.172 1 96 347 ARG B N 1
ATOM 5174 C CA . ARG B 1 347 ? -7.887 17.062 27.078 1 96 347 ARG B CA 1
ATOM 5175 C C . ARG B 1 347 ? -7.277 15.852 27.781 1 96 347 ARG B C 1
ATOM 5177 O O . ARG B 1 347 ? -7.91 15.242 28.656 1 96 347 ARG B O 1
ATOM 5184 N N . PHE B 1 348 ? -6.133 15.492 27.328 1 95 348 PHE B N 1
ATOM 5185 C CA . PHE B 1 348 ? -5.402 14.383 27.938 1 95 348 PHE B CA 1
ATOM 5186 C C . PHE B 1 348 ? -4.48 14.875 29.047 1 95 348 PHE B C 1
ATOM 5188 O O . PHE B 1 348 ? -3.596 15.695 28.797 1 95 348 PHE B O 1
ATOM 5195 N N . PRO B 1 349 ? -4.656 14.391 30.234 1 91.19 349 PRO B N 1
ATOM 5196 C CA . PRO B 1 349 ? -3.924 14.938 31.391 1 91.19 349 PRO B CA 1
ATOM 5197 C C . PRO B 1 349 ? -2.471 14.469 31.438 1 91.19 349 PRO B C 1
ATOM 5199 O O . PRO B 1 349 ? -2.1 13.523 30.734 1 91.19 349 PRO B O 1
ATOM 5202 N N . LYS B 1 350 ? -1.713 15.297 32.156 1 80.81 350 LYS B N 1
ATOM 5203 C CA . LYS B 1 350 ? -0.321 14.922 32.375 1 80.81 350 LYS B CA 1
ATOM 5204 C C . LYS B 1 350 ? -0.223 13.656 33.219 1 80.81 350 LYS B C 1
ATOM 5206 O O . LYS B 1 350 ? -1.053 13.422 34.094 1 80.81 350 LYS B O 1
ATOM 5211 N N . ASP B 1 351 ? 0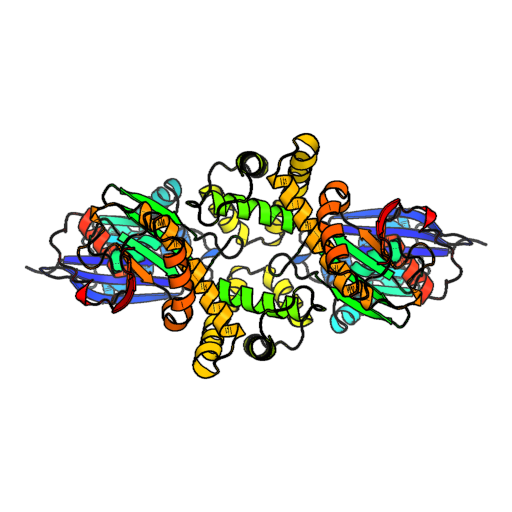.588 12.648 32.844 1 63.53 351 ASP B N 1
ATOM 5212 C CA . ASP B 1 351 ? 0.803 11.461 33.688 1 63.53 351 ASP B CA 1
ATOM 5213 C C . ASP B 1 351 ? 1.117 11.852 35.125 1 63.53 351 ASP B C 1
ATOM 5215 O O . ASP B 1 351 ? 1.691 12.914 35.375 1 63.53 351 ASP B O 1
#

Sequence (702 aa):
MAGVLVGGVEGGAMHVEVVVCRASDGCILVHRQRDVLRNSLEVSLEEYLGHVAAVVESAVNAVKPGARLACLGLALSGVDCPDRKAAAVAACRERLDRLTDWLCVDNDTYGAVFAGSQQCDGGMALIAGTGSNSLLVNPNGESHQCGGWGQFLGDEGSGFYVGQKAVKTCVDDLDCGYRISPFPVDRVWALIKRQWGIQTLNDVRRLYAERSELASLTKRKVASLCAPIAHLAQCDNDELARWLLADAGAQLGKHIVRLAPLADEDLREPGVGLRVVCVGGLFDSYSLLESGLVRELKASSGQGVGQVTLVRPGVPCAVGIARVAANRCGLSTIKWDLVSKQSCLLRFPKDMAGVLVGGVEGGAMHVEVVVCRASDGCILVHRQRDVLRNSLEVSLEEYLGHVAAVVESAVNAVKPGARLACLGLALSGVDCPDRKAAAVAACRERLDRLTDWLCVDNDTYGAVFAGSQQCDGGMALIAGTGSNSLLVNPNGESHQCGGWGQFLGDEGSGFYVGQKAVKTCVDDLDCGYRISPFPVDRVWALIKRQWGIQTLNDVRRLYAERSELASLTKRKVASLCAPIAHLAQCDNDELARWLLADAGAQLGKHIVRLAPLADEDLREPGVGLRVVCVGGLFDSYSLLESGLVRELKASSGQGVGQVTLVRPGVPCAVGIARVAANRCGLSTIKWDLVSKQSCLLRFPKD

pLDDT: mean 90.38, std 9.99, range [41.16, 98.69]

Nearest PDB structures (foldseek):
  2ch5-assembly2_C  TM=8.574E-01  e=6.955E-30  Homo sapiens
  2ch5-assembly1_A  TM=8.626E-01  e=3.016E-29  Homo sapiens
  2ch6-assembly1_D  TM=8.402E-01  e=2.434E-28  Homo sapiens
  2ch6-assembly2_B  TM=8.207E-01  e=1.961E-22  Homo sapiens
  8ow7-assembly3_E  TM=6.685E-01  e=4.309E-12  Tannerella forsythia

Organism: NCBI:txid399045

Secondary structure (DSSP, 8-state):
--PEEEEEEEE-SSEEEEEEEEESSBEEEEEEEEEE-SSGGGS-HHHHHHHHHHHHHHHHHHHSTT--BSEEEEEETT--SHHHHHHHHHHHHHHHTTTBS-EEEEEHHHHHHHHH-SSSS-EEEEEESSSEEEEEE-TTS-EEEEE--BTTTB-TTSHHHHHHHHHHHHHHHHTTTSS--SS--HHHHHHHHHHHT--SHHHHHHHHHHHTT-HHHHHHHHHTTHHHHHHHHHHH--HHHHHHHHHHHHHHHHHHHHHGGGS-GGGEETTTEEEEEEESGGGGGHHHHHHHHHHHHHHTTTSS---EEEEE-SS-HHHHHHHHHHHHTT-TT-B---GGG-EEEEEEPP-/--PEEEEEEEE-SSEEEEEEEEESSBEEEEEEEEEE-SSGGGS-HHHHHHHHHHHHHHHHHHHSTT--BSEEEEEETT--SHHHHHHHHHHHHHHHTTTBS-EEEEEHHHHHHHHH-SSSS-EEEEEESSSEEEEEE-TTS-EEEEE--HHHHB-TTSHHHHHHHHHHHHHHHHTTTSS--SS--HHHHHHHHHHHT--SHHHHHHHHHHHTT-HHHHHHHHHTTHHHHHHHHHHH--HHHHHHHHHHHHHHHHHHHHHGGGS-GGGEETTTEEEEEEESGGGGGHHHHHHHHHHHHHHTTTSS---EEEEE-SS-HHHHHHHHHHHHTT-TT-B---GGG-EEEEEEPP-

Radius of gyration: 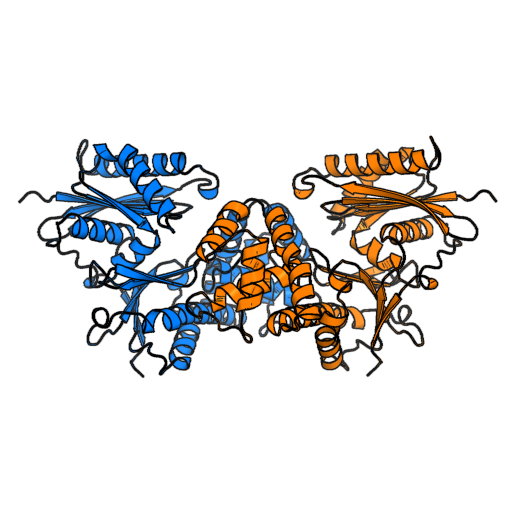29.32 Å; Cα contacts (8 Å, |Δi|>4): 1558; chains: 2; bounding box: 52×96×76 Å

Foldseek 3Di:
DFFAKFKFWQAEQFKIKIWIWTFDLATDTDWIDMDTDPRSVPDDLLVSLLVNLVRLQVGLVVRPNQDAHQEYEYAYAPQDDPVSQVVNVVSNCVRCVSRYVYYHYHHSCQLLQQLAAPDLQWAKEWEAALATWIKGGANVGDMDIDGPPDDPPDRFLHLLQLLVCLVVQLLCCVVVCVDNHPFDNVVSVVLVCVLVVHDDSVVVVVVCVVCVVPVVVVSVSSSVSLVVLLVCCPVVVGPSSLVSLLRSLLRSLVRLLVCQQVYDPVCQDVPAGHEYEYYYDSCVSVVSNVNNNLVNVVVSAPVRSAKYWYKYWQDGSRVSSSSNGCVVSPNPSYDHPGNVRIGTDDIDHHD/DFFAKFKFWQAEQFKIKIWIWTFDLATDTDWIDMDTDPRSVPDDPLVSLLVNLVVLQVGLVVRPNQDAHQEYEYAYAPQDDPVSQVVNVVSNCVRCVSRYVYYHYHHSCLLLFQLAAPDLQWAKAWEAALATWIKTGANVGDMDIDGPPDDPPDRFLHLLQLLVCLVVQVLCCVVVCVDNHPFDNVVSVVLVCVLVVHDDSVVVVVVCVVCVVPVVVVSVSSSVSLVVLLVCCPPVVGPSSLVSLLRSLLRSLVRLLVCQQVYDPVCQDVPAGHEYEYYYDSCVSVVSNVNNNLVNVVVSAPVRSAKYWYKYWQDGSRVSSSSNRCVVSPNPSYDHPGNVRIGTDDIDHHD

InterPro domains:
  IPR002731 ATPase, BadF/BadG/BcrA/BcrD type [PF01869] (8-290)
  IPR039758 N-acetyl-D-glucosamine kinase NAGK-like [PTHR12862] (5-332)
  IPR043129 ATPase, nucleotide binding domain [SSF53067] (5-116)
  IPR043129 ATPase, nucleotide binding domain [SSF53067] (122-331)

Solvent-accessible surface area (backbone atoms only — not comparable to full-atom values): 34700 Å² total; per-residue (Å²): 127,85,54,47,39,36,23,10,27,33,30,54,60,49,35,36,34,37,32,36,26,39,33,50,75,42,54,39,83,72,42,77,48,74,45,77,39,80,62,38,89,74,45,52,70,67,57,51,49,51,51,51,41,51,52,46,50,52,52,45,39,72,78,37,72,86,56,59,24,59,22,29,10,35,10,27,58,83,33,81,45,71,70,46,35,52,51,48,40,54,53,45,46,72,69,39,48,84,46,29,77,37,74,46,64,44,31,42,63,49,11,43,15,40,20,36,29,92,45,78,56,30,34,22,19,41,36,21,23,66,46,18,35,32,41,36,35,28,72,88,67,54,67,51,64,32,75,53,52,38,87,89,67,31,16,63,35,8,22,23,37,42,20,47,51,51,51,40,43,39,47,30,32,68,36,64,45,57,42,73,52,97,43,77,46,64,67,62,47,51,49,51,26,64,76,68,72,44,88,50,72,67,45,52,47,48,52,51,62,70,34,43,64,39,41,66,60,45,44,52,59,35,14,59,43,29,61,62,38,51,45,40,22,70,76,65,60,34,63,41,42,39,50,45,36,18,50,26,16,26,42,46,19,34,48,47,53,43,47,41,52,71,54,48,71,88,58,44,40,89,99,44,23,37,54,32,19,43,45,49,66,51,60,78,49,37,81,51,18,43,65,22,21,50,50,41,47,59,72,42,55,86,61,53,39,57,24,32,21,36,30,32,47,60,55,59,36,17,55,8,18,20,50,38,24,31,45,74,73,69,49,62,76,50,39,66,73,40,63,81,50,38,45,80,76,43,78,44,69,56,119,127,86,54,49,38,36,21,9,28,31,30,54,60,49,34,38,34,38,30,35,26,40,34,48,76,42,53,39,82,74,43,76,47,75,47,76,41,81,64,39,87,74,46,53,70,67,58,52,48,51,50,52,42,50,52,46,51,52,52,45,38,70,78,37,72,86,54,61,23,59,21,30,9,33,10,26,57,83,33,81,46,71,68,46,34,52,52,49,41,56,53,46,45,72,68,38,49,84,46,28,76,37,75,46,64,42,31,40,62,50,10,43,15,40,21,35,29,92,45,81,56,31,33,23,19,40,38,19,24,66,46,19,36,33,40,36,36,27,72,89,68,54,66,49,65,30,75,54,52,38,87,88,67,31,16,62,36,8,21,23,37,39,19,47,51,50,53,40,43,37,48,29,31,69,35,64,44,57,43,71,52,97,43,77,46,63,66,62,45,50,49,50,26,63,76,69,73,44,87,51,72,66,48,51,46,48,53,52,62,69,34,44,64,37,42,67,61,46,44,53,59,35,13,59,43,30,62,61,38,51,47,39,22,69,76,65,60,34,62,42,41,39,50,44,36,18,50,25,16,26,43,47,20,35,47,46,52,43,48,39,51,71,52,50,72,88,57,45,40,90,97,45,22,36,55,33,19,44,44,49,66,52,61,78,47,38,82,51,19,42,67,22,21,49,50,40,48,59,74,42,54,86,62,52,41,56,24,33,21,37,29,32,48,60,56,59,36,17,54,7,18,19,49,37,23,30,44,75,72,68,50,63,76,50,38,65,73,40,61,82,51,38,46,78,76,44,78,45,70,55,118